Protein AF-A0A1I5MYC4-F1 (afdb_monomer_lite)

Foldseek 3Di:
DDDDDDDDDDVVVVVVVVVVVVVVVVVVVVVVVVVVVVVVVVVVVVVVVVVVVVVVVVVVVVVVVVVVVVVVVVVVVVVVVVVVVVVVVVVVVVVVVVVVVVVVVVVVVVVVVVVVVVVVVVVVVVVVVVVVVVVVVVVVLVVVLVVLVVVVVVVLVVLVVVLVVVLVVLVVVLVPDPDLQVSLLVLLVVLVVLLVVLCVVFVLCQQPVVLVVVLVVLNVVCVVCSRDDCSNVSSSVSSVSSSVSSSSSSVSVSVLVSLLVVLLVLLVVLLVVLVVLQWDWAAQPVGNPDIDIDGLCLLLVNVSVVLNVVSVVLNVVSVVSDDPVVSVVSSVVSVVSSVVSVVSSVSSNQLVNQLVVQVVLVVQLVVLVVVVAKDFDADPVRHGLWDAFAEQDPVHSSSQWIKTWIAHPVRWIKIWIWGADPVSNHIDIDIATQDPDDDALVVVVVVVVVSVVSSVVVVDDDDDDDQFQVSRPDDPVQRNGSVSRNDHNSSVSVVVVSVVRVD

Sequence (503 aa):
MSRKYKVSSIHQADNAINDLNDHINSSLRNIDRRFNDIRDEANRNAQLKAREEAERAKREMQSRLNTAISSVNARIDQVDAEQRKRLNKVAGDIYDTIIQVNDSLHGEINQTRLELKNDIRSLEQLTNERIQAINRHLNQLAKHVEAKFEQQQSQLDSHSRQLDSLTHTVNTILAQMADERQKRREAVSLAQGIKDAAYARIDIERFCPQKSQEISRRMSILAANPDDEGTVARASEVILQIQMAEEDALRNKIIYDTIYAEATAMLEKTLEEVNSNRKISIAHPDAPQATAIIETDFWNRGEYEKLRLRLNSLKAELQGQPSLDRIKEIMEEVTIGEICLTNMIGKATKSAILSENRVVMAEDIISALVEQGWQVEKMADGQDAVGYVGGEDCDNDWREGVFAVLQSMNGEKISIVVQPDESESENDIIFHRNDNRNITDREYIRSLERIKQQIAKSGYKLGTTETPADGGDAEIPEMADASKLGQAGTAKKISQRARRRQN

Structure (mmCIF, N/CA/C/O backbone):
data_AF-A0A1I5MYC4-F1
#
_entry.id   AF-A0A1I5MYC4-F1
#
loop_
_atom_site.group_PDB
_atom_site.id
_atom_site.type_symbol
_atom_site.label_atom_id
_atom_site.label_alt_id
_atom_site.label_comp_id
_atom_site.label_asym_id
_atom_site.label_entity_id
_atom_site.label_seq_id
_atom_site.pdbx_PDB_ins_code
_atom_site.Cartn_x
_atom_site.Cartn_y
_atom_site.Cartn_z
_atom_site.occupancy
_atom_site.B_iso_or_equiv
_atom_site.auth_seq_id
_atom_site.auth_comp_id
_atom_site.auth_asym_id
_atom_site.auth_atom_id
_atom_site.pdbx_PDB_model_num
ATOM 1 N N . MET A 1 1 ? -84.806 16.748 134.636 1.00 41.50 1 MET A N 1
ATOM 2 C CA . MET A 1 1 ? -85.078 16.740 136.090 1.00 41.50 1 MET A CA 1
ATOM 3 C C . MET A 1 1 ? -84.163 17.754 136.762 1.00 41.50 1 MET A C 1
ATOM 5 O O . MET A 1 1 ? -83.013 17.444 137.034 1.00 41.50 1 MET A O 1
ATOM 9 N N . SER A 1 2 ? -84.657 18.979 136.956 1.00 39.62 2 SER A N 1
ATOM 10 C CA . SER A 1 2 ? -83.986 20.026 137.732 1.00 39.62 2 SER A CA 1
ATOM 11 C C . SER A 1 2 ? -84.526 19.985 139.163 1.00 39.62 2 SER A C 1
ATOM 13 O O . SER A 1 2 ? -85.739 20.064 139.376 1.00 39.62 2 SER A O 1
ATOM 15 N N . ARG A 1 3 ? -83.623 19.790 140.132 1.00 43.56 3 ARG A N 1
ATOM 16 C CA . ARG A 1 3 ? -83.872 19.992 141.563 1.00 43.56 3 ARG A CA 1
ATOM 17 C C . ARG A 1 3 ? -83.970 21.501 141.801 1.00 43.56 3 ARG A C 1
ATOM 19 O O . ARG A 1 3 ? -83.098 22.252 141.383 1.00 43.56 3 ARG A O 1
ATOM 26 N N . LYS A 1 4 ? -85.070 21.911 142.436 1.00 40.66 4 LYS A N 1
ATOM 27 C CA . LYS A 1 4 ? -85.489 23.299 142.680 1.00 40.66 4 LYS A CA 1
ATOM 28 C C . LYS A 1 4 ? -84.354 24.180 143.228 1.00 40.66 4 LYS A C 1
ATOM 30 O O . LYS A 1 4 ? -84.008 24.057 144.398 1.00 40.66 4 LYS A O 1
ATOM 35 N N . TYR A 1 5 ? -83.899 25.140 142.424 1.00 43.50 5 TYR A N 1
ATOM 36 C CA . TYR A 1 5 ? -83.306 26.383 142.915 1.00 43.50 5 TYR A CA 1
ATOM 37 C C . TYR A 1 5 ? -84.425 27.422 143.011 1.00 43.50 5 TYR A C 1
ATOM 39 O O . TYR A 1 5 ? -85.045 27.789 142.014 1.00 43.50 5 TYR A O 1
ATOM 47 N N . LYS A 1 6 ? -84.756 27.826 144.240 1.00 42.16 6 LYS A N 1
ATOM 48 C CA . LYS A 1 6 ? -85.714 28.900 144.513 1.00 42.16 6 LYS A CA 1
ATOM 49 C C . LYS A 1 6 ? -84.984 30.217 144.244 1.00 42.16 6 LYS A C 1
ATOM 51 O O . LYS A 1 6 ? -84.024 30.530 144.938 1.00 42.16 6 LYS A O 1
ATOM 56 N N . VAL A 1 7 ? -85.412 30.937 143.213 1.00 45.62 7 VAL A N 1
ATOM 57 C CA . VAL A 1 7 ? -84.835 32.225 142.807 1.00 45.62 7 VAL A CA 1
ATOM 58 C C . VAL A 1 7 ? -85.448 33.332 143.663 1.00 45.62 7 VAL A C 1
ATOM 60 O O . VAL A 1 7 ? -86.671 33.441 143.740 1.00 45.62 7 VAL A O 1
ATOM 63 N N . SER A 1 8 ? -84.616 34.163 144.289 1.00 46.47 8 SER A N 1
ATOM 64 C CA . SER A 1 8 ? -85.049 35.384 144.976 1.00 46.47 8 SER A CA 1
ATOM 65 C C . SER A 1 8 ? -84.127 36.559 144.619 1.00 46.47 8 SER A C 1
ATOM 67 O O . SER A 1 8 ? -83.252 36.925 145.398 1.00 46.47 8 SER A O 1
ATOM 69 N N . SER A 1 9 ? -84.352 37.118 143.419 1.00 54.91 9 SER A N 1
ATOM 70 C CA . SER A 1 9 ? -84.028 38.479 142.920 1.00 54.91 9 SER A CA 1
ATOM 71 C C . SER A 1 9 ? -83.256 38.519 141.586 1.00 54.91 9 SER A C 1
ATOM 73 O O . SER A 1 9 ? -82.424 37.666 141.288 1.00 54.91 9 SER A O 1
ATOM 75 N N . ILE A 1 10 ? -83.572 39.536 140.774 1.00 57.47 10 ILE A N 1
ATOM 76 C CA . ILE A 1 10 ? -83.169 39.723 139.365 1.00 57.47 10 ILE A CA 1
ATOM 77 C C . ILE A 1 10 ? -81.643 39.844 139.179 1.00 57.47 10 ILE A C 1
ATOM 79 O O . ILE A 1 10 ? -81.119 39.408 138.161 1.00 57.47 10 ILE A O 1
ATOM 83 N N . HIS A 1 11 ? -80.900 40.325 140.181 1.00 56.91 11 HIS A N 1
ATOM 84 C CA . HIS A 1 11 ? -79.439 40.480 140.088 1.00 56.91 11 HIS A CA 1
ATOM 85 C C . HIS A 1 11 ? -78.666 39.153 139.968 1.00 56.91 11 HIS A C 1
ATOM 87 O O . HIS A 1 11 ? -77.569 39.133 139.418 1.00 56.91 11 HIS A O 1
ATOM 93 N N . GLN A 1 12 ? -79.222 38.028 140.433 1.00 56.00 12 GLN A N 1
ATOM 94 C CA . GLN A 1 12 ? -78.593 36.715 140.225 1.00 56.00 12 GLN A CA 1
ATOM 95 C C . GLN A 1 12 ? -78.777 36.191 138.794 1.00 56.00 12 GLN A C 1
ATOM 97 O O . GLN A 1 12 ? -77.963 35.393 138.336 1.00 56.00 12 GLN A O 1
ATOM 102 N N . ALA A 1 13 ? -79.815 36.645 138.083 1.00 59.53 13 ALA A N 1
ATOM 103 C CA . ALA A 1 13 ? -80.041 36.272 136.691 1.00 59.53 13 ALA A CA 1
ATOM 104 C C . ALA A 1 13 ? -79.055 36.983 135.751 1.00 59.53 13 ALA A C 1
ATOM 106 O O . ALA A 1 13 ? -78.509 36.332 134.867 1.00 59.53 13 ALA A O 1
ATOM 107 N N . ASP A 1 14 ? -78.753 38.263 135.987 1.00 63.06 14 ASP A N 1
ATOM 108 C CA . ASP A 1 14 ? -77.782 39.011 135.172 1.00 63.06 14 ASP A CA 1
ATOM 109 C C . ASP A 1 14 ? -76.354 38.474 135.324 1.00 63.06 14 ASP A C 1
ATOM 111 O O . ASP A 1 14 ? -75.641 38.322 134.333 1.00 63.06 14 ASP A O 1
ATOM 115 N N . ASN A 1 15 ? -75.953 38.089 136.541 1.00 65.62 15 ASN A N 1
ATOM 116 C CA . ASN A 1 15 ? -74.658 37.439 136.756 1.00 65.62 15 ASN A CA 1
ATOM 117 C C . ASN A 1 15 ? -74.586 36.076 136.052 1.00 65.62 15 ASN A C 1
ATOM 119 O O . ASN A 1 15 ? -73.594 35.780 135.395 1.00 65.62 15 ASN A O 1
ATOM 123 N N . ALA A 1 16 ? -75.660 35.282 136.107 1.00 64.62 16 ALA A N 1
ATOM 124 C CA . ALA A 1 16 ? -75.718 34.004 135.402 1.00 64.62 16 ALA A CA 1
ATOM 125 C C . ALA A 1 16 ? -75.696 34.167 133.871 1.00 64.62 16 ALA A C 1
ATOM 127 O O . ALA A 1 16 ? -75.124 33.327 133.182 1.00 64.62 16 ALA A O 1
ATOM 128 N N . ILE A 1 17 ? -76.296 35.233 133.328 1.00 73.50 17 ILE A N 1
ATOM 129 C CA . ILE A 1 17 ? -76.279 35.539 131.890 1.00 73.50 17 ILE A CA 1
ATOM 130 C C . ILE A 1 17 ? -74.889 36.002 131.445 1.00 73.50 17 ILE A C 1
ATOM 132 O O . ILE A 1 17 ? -74.421 35.562 130.396 1.00 73.50 17 ILE A O 1
ATOM 136 N N . ASN A 1 18 ? -74.210 36.835 132.237 1.00 75.00 18 ASN A N 1
ATOM 137 C CA . ASN A 1 18 ? -72.846 37.273 131.937 1.00 75.00 18 ASN A CA 1
ATOM 138 C C . ASN A 1 18 ? -71.853 36.106 131.994 1.00 75.00 18 ASN A C 1
ATOM 140 O O . ASN A 1 18 ? -71.092 35.927 131.045 1.00 75.00 18 ASN A O 1
ATOM 144 N N . ASP A 1 19 ? -71.948 35.244 133.009 1.00 72.00 19 ASP A N 1
ATOM 145 C CA . ASP A 1 19 ? -71.142 34.019 133.093 1.00 72.00 19 ASP A CA 1
ATOM 146 C C . ASP A 1 19 ? -71.392 33.099 131.888 1.00 72.00 19 ASP A C 1
ATOM 148 O O . ASP A 1 19 ? -70.459 32.523 131.326 1.00 72.00 19 ASP A O 1
ATOM 152 N N . LEU A 1 20 ? -72.648 32.983 131.438 1.00 76.06 20 LEU A N 1
ATOM 153 C CA . LEU A 1 20 ? -72.995 32.189 130.259 1.00 76.06 20 LEU A CA 1
ATOM 154 C C . LEU A 1 20 ? -72.420 32.797 128.974 1.00 76.06 20 LEU A C 1
ATOM 156 O O . LEU A 1 20 ? -71.930 32.066 128.115 1.00 76.06 20 LEU A O 1
ATOM 160 N N . ASN A 1 21 ? -72.455 34.122 128.839 1.00 79.19 21 ASN A N 1
ATOM 161 C CA . ASN A 1 21 ? -71.941 34.828 127.669 1.00 79.19 21 ASN A CA 1
ATOM 162 C C . ASN A 1 21 ? -70.407 34.759 127.605 1.00 79.19 21 ASN A C 1
ATOM 164 O O . ASN A 1 21 ? -69.837 34.516 126.541 1.00 79.19 21 ASN A O 1
ATOM 168 N N . ASP A 1 22 ? -69.727 34.857 128.746 1.00 76.69 22 ASP A N 1
ATOM 169 C CA . ASP A 1 22 ? -68.282 34.640 128.852 1.00 76.69 22 ASP A CA 1
ATOM 170 C C . ASP A 1 22 ? -67.907 33.179 128.570 1.00 76.69 22 ASP A C 1
ATOM 172 O O . ASP A 1 22 ? -66.909 32.892 127.891 1.00 76.69 22 ASP A O 1
ATOM 176 N N . HIS A 1 23 ? -68.742 32.229 128.994 1.00 77.25 23 HIS A N 1
ATOM 177 C CA . HIS A 1 23 ? -68.541 30.817 128.685 1.00 77.25 23 HIS A CA 1
ATOM 178 C C . HIS A 1 23 ? -68.766 30.498 127.198 1.00 77.25 23 HIS A C 1
ATOM 180 O O . HIS A 1 23 ? -68.003 29.735 126.601 1.00 77.25 23 HIS A O 1
ATOM 186 N N . ILE A 1 24 ? -69.751 31.132 126.561 1.00 80.38 24 ILE A N 1
ATOM 187 C CA . ILE A 1 24 ? -70.001 31.017 125.118 1.00 80.38 24 ILE A CA 1
ATOM 188 C C . ILE A 1 24 ? -68.864 31.664 124.325 1.00 80.38 24 ILE A C 1
ATOM 190 O O . ILE A 1 24 ? -68.334 31.041 123.407 1.00 80.38 24 ILE A O 1
ATOM 194 N N . ASN A 1 25 ? -68.422 32.863 124.703 1.00 81.00 25 ASN A N 1
ATOM 195 C CA . ASN A 1 25 ? -67.332 33.563 124.025 1.00 81.00 25 ASN A CA 1
ATOM 196 C C . ASN A 1 25 ? -65.992 32.832 124.169 1.00 81.00 25 ASN A C 1
ATOM 198 O O . ASN A 1 25 ? -65.219 32.760 123.212 1.00 81.00 25 ASN A O 1
ATOM 202 N N . SER A 1 26 ? -65.708 32.248 125.335 1.00 76.94 26 SER A N 1
ATOM 203 C CA . SER A 1 26 ? -64.523 31.398 125.514 1.00 76.94 26 SER A CA 1
ATOM 204 C C . SER A 1 26 ? -64.625 30.088 124.726 1.00 76.94 26 SER A C 1
ATOM 206 O O . SER A 1 26 ? -63.634 29.663 124.126 1.00 76.94 26 SER A O 1
ATOM 208 N N . SER A 1 27 ? -65.815 29.489 124.645 1.00 77.25 27 SER A N 1
ATOM 209 C CA . SER A 1 27 ? -66.063 28.289 123.838 1.00 77.25 27 SER A CA 1
ATOM 210 C C . SER A 1 27 ? -65.914 28.558 122.340 1.00 77.25 27 SER A C 1
ATOM 212 O O . SER A 1 27 ? -65.239 27.790 121.658 1.00 77.25 27 SER A O 1
ATOM 214 N N . LEU A 1 28 ? -66.448 29.672 121.832 1.00 81.19 28 LEU A N 1
ATOM 215 C CA . LEU A 1 28 ? -66.303 30.094 120.435 1.00 81.19 28 LEU A CA 1
ATOM 216 C C . LEU A 1 28 ? -64.840 30.351 120.071 1.00 81.19 28 LEU A C 1
ATOM 218 O O . LEU A 1 28 ? -64.356 29.805 119.086 1.00 81.19 28 LEU A O 1
ATOM 222 N N . ARG A 1 29 ? -64.086 31.066 120.917 1.00 80.44 29 ARG A N 1
ATOM 223 C CA . ARG A 1 29 ? -62.641 31.266 120.694 1.00 80.44 29 ARG A CA 1
ATOM 224 C C . ARG A 1 29 ? -61.861 29.951 120.701 1.00 80.44 29 ARG A C 1
ATOM 226 O O . ARG A 1 29 ? -60.886 29.821 119.967 1.00 80.44 29 ARG A O 1
ATOM 233 N N . ASN A 1 30 ? -62.260 28.980 121.522 1.00 81.88 30 ASN A N 1
ATOM 234 C CA . ASN A 1 30 ? -61.648 27.649 121.517 1.00 81.88 30 ASN A CA 1
ATOM 235 C C . ASN A 1 30 ? -62.004 26.846 120.259 1.00 81.88 30 ASN A C 1
ATOM 237 O O . ASN A 1 30 ? -61.154 26.110 119.761 1.00 81.88 30 ASN A O 1
ATOM 241 N N . ILE A 1 31 ? -63.222 26.991 119.735 1.00 82.06 31 ILE A N 1
ATOM 242 C CA . ILE A 1 31 ? -63.639 26.365 118.476 1.00 82.06 31 ILE A CA 1
ATOM 243 C C . ILE A 1 31 ? -62.879 26.980 117.299 1.00 82.06 31 ILE A C 1
ATOM 245 O O . ILE A 1 31 ? -62.304 26.228 116.521 1.00 82.06 31 ILE A O 1
ATOM 249 N N . ASP A 1 32 ? -62.786 28.308 117.210 1.00 82.00 32 ASP A N 1
ATOM 250 C CA . ASP A 1 32 ? -62.057 28.990 116.131 1.00 82.00 32 ASP A CA 1
ATOM 251 C C . ASP A 1 32 ? -60.567 28.641 116.130 1.00 82.00 32 ASP A C 1
ATOM 253 O O . ASP A 1 32 ? -59.984 28.395 115.074 1.00 82.00 32 ASP A O 1
ATOM 257 N N . ARG A 1 33 ? -59.944 28.549 117.313 1.00 80.94 33 ARG A N 1
ATOM 258 C CA . ARG A 1 33 ? -58.558 28.071 117.435 1.00 80.94 33 ARG A CA 1
ATOM 259 C C . ARG A 1 33 ? -58.416 26.645 116.922 1.00 80.94 33 ARG A C 1
ATOM 261 O O . ARG A 1 33 ? -57.589 26.410 116.055 1.00 80.94 33 ARG A O 1
ATOM 268 N N . ARG A 1 34 ? -59.277 25.722 117.365 1.00 80.75 34 ARG A N 1
ATOM 269 C CA . ARG A 1 34 ? -59.262 24.332 116.880 1.00 80.75 34 ARG A CA 1
ATOM 270 C C . ARG A 1 34 ? -59.495 24.237 115.376 1.00 80.75 34 ARG A C 1
ATOM 272 O O . ARG A 1 34 ? -58.879 23.405 114.724 1.00 80.75 34 ARG A O 1
ATOM 279 N N . PHE A 1 35 ? -60.374 25.064 114.822 1.00 83.38 35 PHE A N 1
ATOM 280 C CA . PHE A 1 35 ? -60.671 25.052 113.395 1.00 83.38 35 PHE A CA 1
ATOM 281 C C . PHE A 1 35 ? -59.488 25.564 112.567 1.00 83.38 35 PHE A C 1
ATOM 283 O O . PHE A 1 35 ? -59.159 24.976 111.538 1.00 83.38 35 PHE A O 1
ATOM 290 N N . ASN A 1 36 ? -58.813 26.614 113.038 1.00 84.44 36 ASN A N 1
ATOM 291 C CA . ASN A 1 36 ? -57.588 27.113 112.417 1.00 84.44 36 ASN A CA 1
ATOM 292 C C . ASN A 1 36 ? -56.435 26.112 112.550 1.00 84.44 36 ASN A C 1
ATOM 294 O O . ASN A 1 36 ? -55.762 25.851 111.558 1.00 84.44 36 ASN A O 1
ATOM 298 N N . ASP A 1 37 ? -56.277 25.471 113.710 1.00 83.75 37 ASP A N 1
ATOM 299 C CA . ASP A 1 37 ? -55.268 24.428 113.923 1.00 83.75 37 ASP A CA 1
ATOM 300 C C . ASP A 1 37 ? -55.484 23.243 112.966 1.00 83.75 37 ASP A C 1
ATOM 302 O O . ASP A 1 37 ? -54.550 22.818 112.287 1.00 83.75 37 ASP A O 1
ATOM 306 N N . ILE A 1 38 ? -56.729 22.769 112.824 1.00 83.00 38 ILE A N 1
ATOM 307 C CA . ILE A 1 38 ? -57.094 21.697 111.882 1.00 83.00 38 ILE A CA 1
ATOM 308 C C . ILE A 1 38 ? -56.851 22.128 110.432 1.00 83.00 38 ILE A C 1
ATOM 310 O O . ILE A 1 38 ? -56.378 21.333 109.620 1.00 83.00 38 ILE A O 1
ATOM 314 N N . ARG A 1 39 ? -57.165 23.377 110.074 1.00 81.12 39 ARG A N 1
ATOM 315 C CA . ARG A 1 39 ? -56.952 23.903 108.719 1.00 81.12 39 ARG A CA 1
ATOM 316 C C . ARG A 1 39 ? -55.465 24.024 108.385 1.00 81.12 39 ARG A C 1
ATOM 318 O O . ARG A 1 39 ? -55.062 23.662 107.279 1.00 81.12 39 ARG A O 1
ATOM 325 N N . ASP A 1 40 ? -54.652 24.489 109.323 1.00 84.31 40 ASP A N 1
ATOM 326 C CA . ASP A 1 40 ? -53.204 24.598 109.152 1.00 84.31 40 ASP 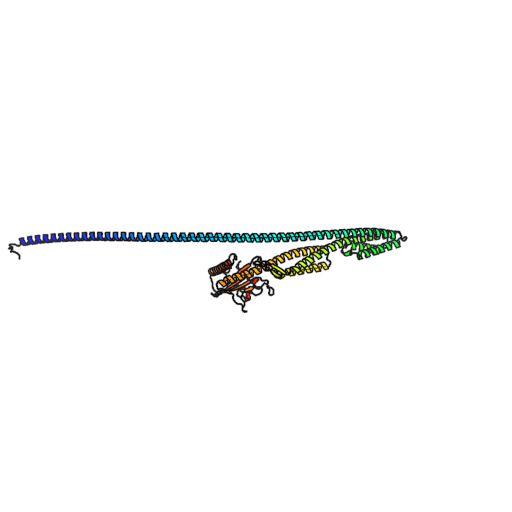A CA 1
ATOM 327 C C . ASP A 1 40 ? -52.526 23.227 109.132 1.00 84.31 40 ASP A C 1
ATOM 329 O O . ASP A 1 40 ? -51.555 23.029 108.399 1.00 84.31 40 ASP A O 1
ATOM 333 N N . GLU A 1 41 ? -53.042 22.264 109.893 1.00 83.94 41 GLU A N 1
ATOM 334 C CA . GLU A 1 41 ? -52.611 20.868 109.850 1.00 83.94 41 GLU A CA 1
ATOM 335 C C . GLU A 1 41 ? -53.001 20.198 108.523 1.00 83.94 41 GLU A C 1
ATOM 337 O O . GLU A 1 41 ? -52.167 19.554 107.884 1.00 83.94 41 GLU A O 1
ATOM 342 N N . ALA A 1 42 ? -54.225 20.420 108.035 1.00 79.00 42 ALA A N 1
ATOM 343 C CA . ALA A 1 42 ? -54.680 19.931 106.735 1.00 79.00 42 ALA A CA 1
ATOM 344 C C . ALA A 1 42 ? -53.862 20.526 105.577 1.00 79.00 42 ALA A C 1
ATOM 346 O O . ALA A 1 42 ? -53.453 19.791 104.678 1.00 79.00 42 ALA A O 1
ATOM 347 N N . ASN A 1 43 ? -53.559 21.828 105.617 1.00 82.56 43 ASN A N 1
ATOM 348 C CA . ASN A 1 43 ? -52.715 22.490 104.619 1.00 82.56 43 ASN A CA 1
ATOM 349 C C . ASN A 1 43 ? -51.273 21.971 104.644 1.00 82.56 43 ASN A C 1
ATOM 351 O O . ASN A 1 43 ? -50.701 21.711 103.584 1.00 82.56 43 ASN A O 1
ATOM 355 N N . ARG A 1 44 ? -50.692 21.768 105.833 1.00 82.94 44 ARG A N 1
ATOM 356 C CA . ARG A 1 44 ? -49.359 21.162 105.974 1.00 82.94 44 ARG A CA 1
ATOM 357 C C . ARG A 1 44 ? -49.330 19.737 105.429 1.00 82.94 44 ARG A C 1
ATOM 359 O O . ARG A 1 44 ? -48.428 19.401 104.664 1.00 82.94 44 ARG A O 1
ATOM 366 N N . ASN A 1 45 ? -50.342 18.929 105.737 1.00 82.81 45 ASN A N 1
ATOM 367 C CA . ASN A 1 45 ? -50.462 17.568 105.215 1.00 82.81 45 ASN A CA 1
ATOM 368 C C . ASN A 1 45 ? -50.672 17.537 103.694 1.00 82.81 45 ASN A C 1
ATOM 370 O O . ASN A 1 45 ? -50.090 16.690 103.017 1.00 82.81 45 ASN A O 1
ATOM 374 N N . ALA A 1 46 ? -51.451 18.465 103.133 1.00 79.50 46 ALA A N 1
ATOM 375 C CA . ALA A 1 46 ? -51.640 18.583 101.689 1.00 79.50 46 ALA A CA 1
ATOM 376 C C . ALA A 1 46 ? -50.344 18.994 100.968 1.00 79.50 46 ALA A C 1
ATOM 378 O O . ALA A 1 46 ? -50.002 18.406 99.944 1.00 79.50 46 ALA A O 1
ATOM 379 N N . GLN A 1 47 ? -49.584 19.945 101.521 1.00 83.00 47 GLN A N 1
ATOM 380 C CA . GLN A 1 47 ? -48.280 20.341 100.977 1.00 83.00 47 GLN A CA 1
ATOM 381 C C . GLN A 1 47 ? -47.243 19.219 101.066 1.00 83.00 47 GLN A C 1
ATOM 383 O O . GLN A 1 47 ? -46.484 19.020 100.119 1.00 83.00 47 GLN A O 1
ATOM 388 N N . LEU A 1 48 ? -47.222 18.469 102.171 1.00 85.12 48 LEU A N 1
ATOM 389 C CA . LEU A 1 48 ? -46.363 17.295 102.323 1.00 85.12 48 LEU A CA 1
ATOM 390 C C . LEU A 1 48 ? -46.694 16.234 101.270 1.00 85.12 48 LEU A C 1
ATOM 392 O O . LEU A 1 48 ? -45.797 15.821 100.541 1.00 85.12 48 LEU A O 1
ATOM 396 N N . LYS A 1 49 ? -47.976 15.881 101.105 1.00 83.62 49 LYS A N 1
ATOM 397 C CA . LYS A 1 49 ? -48.410 14.923 100.077 1.00 83.62 49 LYS A CA 1
ATOM 398 C C . LYS A 1 49 ? -48.093 15.390 98.658 1.00 83.62 49 LYS A C 1
ATOM 400 O O . LYS A 1 49 ? -47.546 14.616 97.884 1.00 83.62 49 LYS A O 1
ATOM 405 N N . ALA A 1 50 ? -48.359 16.653 98.324 1.00 80.25 50 ALA A N 1
ATOM 406 C CA . ALA A 1 50 ? -48.045 17.198 97.002 1.00 80.25 50 ALA A CA 1
ATOM 407 C C . ALA A 1 50 ? -46.533 17.186 96.718 1.00 80.25 50 ALA A C 1
ATOM 409 O O . ALA A 1 50 ? -46.105 16.911 95.597 1.00 80.25 50 ALA A O 1
ATOM 410 N N . ARG A 1 51 ? -45.704 17.445 97.737 1.00 84.88 51 ARG A N 1
ATOM 411 C CA . ARG A 1 51 ? -44.242 17.384 97.621 1.00 84.88 51 ARG A CA 1
ATOM 412 C C . ARG A 1 51 ? -43.739 15.948 97.487 1.00 84.88 51 ARG A C 1
ATOM 414 O O . ARG A 1 51 ? -42.834 15.705 96.695 1.00 84.88 51 ARG A O 1
ATOM 421 N N . GLU A 1 52 ? -44.330 15.003 98.213 1.00 85.56 52 GLU A N 1
ATOM 422 C CA . GLU A 1 52 ? -44.042 13.572 98.076 1.00 85.56 52 GLU A CA 1
ATOM 423 C C . GLU A 1 52 ? -44.441 13.035 96.696 1.00 85.56 52 GLU A C 1
ATOM 425 O O . GLU A 1 52 ? -43.665 12.306 96.078 1.00 85.56 52 GLU A O 1
ATOM 430 N N . GLU A 1 53 ? -45.602 13.433 96.173 1.00 84.31 53 GLU A N 1
ATOM 431 C CA . GLU A 1 53 ? -46.055 13.077 94.824 1.00 84.31 53 GLU A CA 1
ATOM 432 C C . GLU A 1 53 ? -45.162 13.689 93.741 1.00 84.31 53 GLU A C 1
ATOM 434 O O . GLU A 1 53 ? -44.766 12.985 92.812 1.00 84.31 53 GLU A O 1
ATOM 439 N N . ALA A 1 54 ? -44.768 14.960 93.878 1.00 80.88 54 ALA A N 1
ATOM 440 C CA . ALA A 1 54 ? -43.845 15.612 92.951 1.00 80.88 54 ALA A CA 1
ATOM 441 C C . ALA A 1 54 ? -42.453 14.955 92.956 1.00 80.88 54 ALA A C 1
ATOM 443 O O . ALA A 1 54 ? -41.866 14.733 91.896 1.00 80.88 54 ALA A O 1
ATOM 444 N N . GLU A 1 55 ? -41.929 14.588 94.129 1.00 86.56 55 GLU A N 1
ATOM 445 C CA . GLU A 1 55 ? -40.666 13.848 94.247 1.00 86.56 55 GLU A CA 1
ATOM 446 C C . GLU A 1 55 ? -40.776 12.429 93.677 1.00 86.56 55 GLU A C 1
ATOM 448 O O . GLU A 1 55 ? -39.857 11.963 93.000 1.00 86.56 55 GLU A O 1
ATOM 453 N N . ARG A 1 56 ? -41.908 11.743 93.878 1.00 86.31 56 ARG A N 1
ATOM 454 C CA . ARG A 1 56 ? -42.162 10.433 93.263 1.00 86.31 56 ARG A CA 1
ATOM 455 C C . ARG A 1 56 ? -42.210 10.545 91.737 1.00 86.31 56 ARG A C 1
ATOM 457 O O . ARG A 1 56 ? -41.496 9.804 91.065 1.00 86.31 56 ARG A O 1
ATOM 464 N N . ALA A 1 57 ? -42.957 11.507 91.196 1.00 83.31 57 ALA A N 1
ATOM 465 C CA . ALA A 1 57 ? -43.045 11.754 89.757 1.00 83.31 57 ALA A CA 1
ATOM 466 C C . ALA A 1 57 ? -41.681 12.122 89.149 1.00 83.31 57 ALA A C 1
ATOM 468 O O . ALA A 1 57 ? -41.320 11.622 88.084 1.00 83.31 57 ALA A O 1
ATOM 469 N N . LYS A 1 58 ? -40.879 12.937 89.847 1.00 89.12 58 LYS A N 1
ATOM 470 C CA . LYS A 1 58 ? -39.511 13.280 89.436 1.00 89.12 58 LYS A CA 1
ATOM 471 C C . LYS A 1 58 ? -38.610 12.045 89.374 1.00 89.12 58 LYS A C 1
ATOM 473 O O . LYS A 1 58 ? -37.909 11.862 88.381 1.00 89.12 58 LYS A O 1
ATOM 478 N N . ARG A 1 59 ? -38.648 11.175 90.390 1.00 89.44 59 ARG A N 1
ATOM 479 C CA . ARG A 1 59 ? -37.866 9.924 90.407 1.00 89.44 59 ARG A CA 1
ATOM 480 C C . ARG A 1 59 ? -38.293 8.965 89.300 1.00 89.44 59 ARG A C 1
ATOM 482 O O . ARG A 1 59 ? -37.433 8.399 88.629 1.00 89.44 59 ARG A O 1
ATOM 489 N N . GLU A 1 60 ? -39.596 8.814 89.071 1.00 88.69 60 GLU A N 1
ATOM 490 C CA . GLU A 1 60 ? -40.115 7.997 87.969 1.00 88.69 60 GLU A CA 1
ATOM 491 C C . GLU A 1 60 ? -39.679 8.540 86.606 1.00 88.69 60 GLU A C 1
ATOM 493 O O . GLU A 1 60 ? -39.216 7.783 85.753 1.00 88.69 60 GLU A O 1
ATOM 498 N N . MET A 1 61 ? -39.767 9.855 86.404 1.00 86.44 61 MET A N 1
ATOM 499 C CA . MET A 1 61 ? -39.358 10.494 85.156 1.00 86.44 61 MET A CA 1
ATOM 500 C C . MET A 1 61 ? -37.855 10.348 84.911 1.00 86.44 61 MET A C 1
ATOM 502 O O . MET A 1 61 ? -37.448 10.024 83.798 1.00 86.44 61 MET A O 1
ATOM 506 N N . GLN A 1 62 ? -37.032 10.503 85.948 1.00 90.31 62 GLN A N 1
ATOM 507 C CA . GLN A 1 62 ? -35.583 10.320 85.865 1.00 90.31 62 GLN A CA 1
ATOM 508 C C . GLN A 1 62 ? -35.210 8.858 85.570 1.00 90.31 62 GLN A C 1
ATOM 510 O O . GLN A 1 62 ? -34.322 8.599 84.760 1.00 90.31 62 GLN A O 1
ATOM 515 N N . SER A 1 63 ? -35.938 7.896 86.143 1.00 90.06 63 SER A N 1
ATOM 516 C CA . SER A 1 63 ? -35.786 6.471 85.826 1.00 90.06 63 SER A CA 1
ATOM 517 C C . SER A 1 63 ? -36.150 6.157 84.366 1.00 90.06 63 SER A C 1
ATOM 519 O O . SER A 1 63 ? -35.391 5.471 83.675 1.00 90.06 63 SER A O 1
ATOM 521 N N . ARG A 1 64 ? -37.258 6.713 83.856 1.00 88.62 64 ARG A N 1
ATOM 522 C CA . ARG A 1 64 ? -37.665 6.562 82.447 1.00 88.62 64 ARG A CA 1
ATOM 523 C C . ARG A 1 64 ? -36.662 7.199 81.487 1.00 88.62 64 ARG A C 1
ATOM 525 O O . ARG A 1 64 ? -36.310 6.573 80.492 1.00 88.62 64 ARG A O 1
ATOM 532 N N . LEU A 1 65 ? -36.171 8.399 81.802 1.00 89.31 65 LEU A N 1
ATOM 533 C CA . LEU A 1 65 ? -35.140 9.086 81.021 1.00 89.31 65 LEU A CA 1
ATOM 534 C C . LEU A 1 65 ? -33.848 8.275 80.960 1.00 89.31 65 LEU A C 1
ATOM 536 O O . LEU A 1 65 ? -33.333 8.047 79.872 1.00 89.31 65 LEU A O 1
ATOM 540 N N . ASN A 1 66 ? -33.370 7.772 82.098 1.00 89.88 66 ASN A N 1
ATOM 541 C CA . ASN A 1 66 ? -32.173 6.933 82.134 1.00 89.88 66 ASN A CA 1
ATOM 542 C C . ASN A 1 66 ? -32.354 5.659 81.298 1.00 89.88 66 ASN A C 1
ATOM 544 O O . ASN A 1 66 ? -31.463 5.296 80.538 1.00 89.88 66 ASN A O 1
ATOM 548 N N . THR A 1 67 ? -33.530 5.029 81.366 1.00 89.75 67 THR A N 1
ATOM 549 C CA . THR A 1 67 ? -33.844 3.839 80.559 1.00 89.75 67 THR A CA 1
ATOM 550 C C . THR A 1 67 ? -33.853 4.159 79.060 1.00 89.75 67 THR A C 1
ATOM 552 O O . THR A 1 67 ? -33.293 3.407 78.263 1.00 89.75 67 THR A O 1
ATOM 555 N N . ALA A 1 68 ? -34.444 5.290 78.665 1.00 86.12 68 ALA A N 1
ATOM 556 C CA . ALA A 1 68 ? -34.465 5.737 77.275 1.00 86.12 68 ALA A CA 1
ATOM 557 C C . ALA A 1 68 ? -33.056 6.070 76.755 1.00 86.12 68 ALA A C 1
ATOM 559 O O . ALA A 1 68 ? -32.705 5.646 75.658 1.00 86.12 68 ALA A O 1
ATOM 560 N N . ILE A 1 69 ? -32.230 6.755 77.554 1.00 88.94 69 ILE A N 1
ATOM 561 C CA . ILE A 1 69 ? -30.830 7.062 77.218 1.00 88.94 69 ILE A CA 1
ATOM 562 C C . ILE A 1 69 ? -30.033 5.768 77.037 1.00 88.94 69 ILE A C 1
ATOM 564 O O . ILE A 1 69 ? -29.358 5.607 76.025 1.00 88.94 69 ILE A O 1
ATOM 568 N N . SER A 1 70 ? -30.153 4.814 77.964 1.00 90.12 70 SER A N 1
ATOM 569 C CA . SER A 1 70 ? -29.492 3.511 77.838 1.00 90.12 70 SER A CA 1
ATOM 570 C C . SER A 1 70 ? -29.942 2.755 76.586 1.00 90.12 70 SER A C 1
ATOM 572 O O . SER A 1 70 ? -29.111 2.166 75.901 1.00 90.12 70 SER A O 1
ATOM 574 N N . SER A 1 71 ? -31.234 2.803 76.250 1.00 90.06 71 SER A N 1
ATOM 575 C CA . SER A 1 71 ? -31.763 2.168 75.040 1.00 90.06 71 SER A CA 1
ATOM 576 C C . SER A 1 71 ? -31.241 2.823 73.759 1.00 90.06 71 SER A C 1
ATOM 578 O O . SER A 1 71 ? -30.863 2.111 72.831 1.00 90.06 71 SER A O 1
ATOM 580 N N . VAL A 1 72 ? -31.181 4.156 73.703 1.00 90.56 72 VAL A N 1
ATOM 581 C CA . VAL A 1 72 ? -30.637 4.891 72.552 1.00 90.56 72 VAL A CA 1
ATOM 582 C C . VAL A 1 72 ? -29.146 4.618 72.392 1.00 90.56 72 VAL A C 1
ATOM 584 O O . VAL A 1 72 ? -28.723 4.314 71.282 1.00 90.56 72 VAL A O 1
ATOM 587 N N . ASN A 1 73 ? -28.374 4.640 73.481 1.00 90.50 73 ASN A N 1
ATOM 588 C CA . ASN A 1 73 ? -26.942 4.338 73.443 1.00 90.50 73 ASN A CA 1
ATOM 589 C C . ASN A 1 73 ? -26.682 2.918 72.926 1.00 90.50 73 ASN A C 1
ATOM 591 O O . ASN A 1 73 ? -25.899 2.750 72.001 1.00 90.50 73 ASN A O 1
ATOM 595 N N . ALA A 1 74 ? -27.427 1.919 73.412 1.00 88.38 74 ALA A N 1
ATOM 596 C CA . ALA A 1 74 ? -27.313 0.550 72.906 1.00 88.38 74 ALA A CA 1
ATOM 597 C C . ALA A 1 74 ? -27.621 0.450 71.399 1.00 88.38 74 ALA A C 1
ATOM 599 O O . ALA A 1 74 ? -27.009 -0.334 70.676 1.00 88.38 74 ALA A O 1
ATOM 600 N N . ARG A 1 75 ? -28.564 1.262 70.910 1.00 88.62 75 ARG A N 1
ATOM 601 C CA . ARG A 1 75 ? -28.940 1.318 69.494 1.00 88.62 75 ARG A CA 1
ATOM 602 C C . ARG A 1 75 ? -27.873 2.006 68.641 1.00 88.62 75 ARG A C 1
ATOM 604 O O . ARG A 1 75 ? -27.618 1.552 67.531 1.00 88.62 75 ARG A O 1
ATOM 611 N N . ILE A 1 76 ? -27.254 3.070 69.158 1.00 89.56 76 ILE A N 1
ATOM 612 C CA . ILE A 1 76 ? -26.113 3.748 68.528 1.00 89.56 76 ILE A CA 1
ATOM 613 C C . ILE A 1 76 ? -24.944 2.770 68.412 1.00 89.56 76 ILE A C 1
ATOM 615 O O . ILE A 1 76 ? -24.446 2.574 67.310 1.00 89.56 76 ILE A O 1
ATOM 619 N N . ASP A 1 77 ? -24.591 2.079 69.498 1.00 91.38 77 ASP A N 1
ATOM 620 C CA . ASP A 1 77 ? -23.505 1.092 69.505 1.00 91.38 77 ASP A CA 1
ATOM 621 C C . ASP A 1 77 ? -23.752 -0.036 68.491 1.00 91.38 77 ASP A C 1
ATOM 623 O O . ASP A 1 77 ? -22.836 -0.482 67.796 1.00 91.38 77 ASP A O 1
ATOM 627 N N . GLN A 1 78 ? -25.008 -0.476 68.360 1.00 91.19 78 GLN A N 1
ATOM 628 C CA . GLN A 1 78 ? -25.396 -1.485 67.379 1.00 91.19 78 GLN A CA 1
ATOM 629 C C . GLN A 1 78 ? -25.243 -0.985 65.934 1.00 91.19 78 GLN A C 1
ATOM 631 O O . GLN A 1 78 ? -24.704 -1.708 65.095 1.00 91.19 78 GLN A O 1
ATOM 636 N N . VAL A 1 79 ? -25.687 0.242 65.639 1.00 90.81 79 VAL A N 1
ATOM 637 C CA . VAL A 1 79 ? -25.547 0.852 64.305 1.00 90.81 79 VAL A CA 1
ATOM 638 C C . VAL A 1 79 ? -24.077 1.083 63.964 1.00 90.81 79 VAL A C 1
ATOM 640 O O . VAL A 1 79 ? -23.666 0.762 62.851 1.00 90.81 79 VAL A O 1
ATOM 643 N N . ASP A 1 80 ? -23.270 1.559 64.911 1.00 90.19 80 ASP A N 1
ATOM 644 C CA . ASP A 1 80 ? -21.829 1.759 64.734 1.00 90.19 80 ASP A CA 1
ATOM 645 C C . ASP A 1 80 ? -21.113 0.438 64.429 1.00 90.19 80 ASP A C 1
ATOM 647 O O . ASP A 1 80 ? -20.296 0.358 63.507 1.00 90.19 80 ASP A O 1
ATOM 651 N N . ALA A 1 81 ? -21.444 -0.629 65.161 1.00 89.25 81 ALA A N 1
ATOM 652 C CA . ALA A 1 81 ? -20.900 -1.959 64.905 1.00 89.25 81 ALA A CA 1
ATOM 653 C C . ALA A 1 81 ? -21.293 -2.476 63.509 1.00 89.25 81 ALA A C 1
ATOM 655 O O . ALA A 1 81 ? -20.460 -3.041 62.792 1.00 89.25 81 ALA A O 1
ATOM 656 N N . GLU A 1 82 ? -22.542 -2.254 63.093 1.00 89.12 82 GLU A N 1
ATOM 657 C CA . GLU A 1 82 ? -23.026 -2.662 61.776 1.00 89.12 82 GLU A CA 1
ATOM 658 C C . GLU A 1 82 ? -22.370 -1.853 60.646 1.00 89.12 82 GLU A C 1
ATOM 660 O O . GLU A 1 82 ? -21.939 -2.430 59.643 1.00 89.12 82 GLU A O 1
ATOM 665 N N . GLN A 1 83 ? -22.214 -0.537 60.818 1.00 87.38 83 GLN A N 1
ATOM 666 C CA . GLN A 1 83 ? -21.522 0.328 59.862 1.00 87.38 83 GLN A CA 1
ATOM 667 C C . GLN A 1 83 ? -20.048 -0.044 59.720 1.00 87.38 83 GLN A C 1
ATOM 669 O O . GLN A 1 83 ? -19.573 -0.174 58.593 1.00 87.38 83 GLN A O 1
ATOM 674 N N . ARG A 1 84 ? -19.332 -0.305 60.822 1.00 87.38 84 ARG A N 1
ATOM 675 C CA . ARG A 1 84 ? -17.937 -0.783 60.771 1.00 87.38 84 ARG A CA 1
ATOM 676 C C . ARG A 1 84 ? -17.819 -2.097 60.010 1.00 87.38 84 ARG A C 1
ATOM 678 O O . ARG A 1 84 ? -16.909 -2.259 59.201 1.00 87.38 84 ARG A O 1
ATOM 685 N N . LYS A 1 85 ? -18.762 -3.021 60.210 1.00 87.19 85 LYS A N 1
ATOM 686 C CA . LYS A 1 85 ? -18.790 -4.292 59.477 1.00 87.19 85 LYS A CA 1
ATOM 687 C C . LYS A 1 85 ? -19.019 -4.083 57.976 1.00 87.19 85 LYS A C 1
ATOM 689 O O . LYS A 1 85 ? -18.345 -4.720 57.172 1.00 87.19 85 LYS A O 1
ATOM 694 N N . ARG A 1 86 ? -19.936 -3.185 57.594 1.00 85.88 86 ARG A N 1
ATOM 695 C CA . ARG A 1 86 ? -20.190 -2.837 56.184 1.00 85.88 86 ARG A CA 1
ATOM 696 C C . ARG A 1 86 ? -18.986 -2.148 55.542 1.00 85.88 86 ARG A C 1
ATOM 698 O O . ARG A 1 86 ? -18.608 -2.538 54.446 1.00 85.88 86 ARG A O 1
ATOM 705 N N . LEU A 1 87 ? -18.364 -1.192 56.231 1.00 84.62 87 LEU A N 1
ATOM 706 C CA . LEU A 1 87 ? -17.166 -0.496 55.752 1.00 84.62 87 LEU A CA 1
ATOM 707 C C . LEU A 1 87 ? -16.000 -1.461 55.536 1.00 84.62 87 LEU A C 1
ATOM 709 O O . LEU A 1 87 ? -15.382 -1.422 54.479 1.00 84.62 87 LEU A O 1
ATOM 713 N N . ASN A 1 88 ? -15.752 -2.371 56.480 1.00 85.12 88 ASN A N 1
ATOM 714 C CA . ASN A 1 88 ? -14.706 -3.383 56.324 1.00 85.12 88 ASN A CA 1
ATOM 715 C C . ASN A 1 88 ? -14.980 -4.321 55.145 1.00 85.12 88 ASN A C 1
ATOM 717 O O . ASN A 1 88 ? -14.051 -4.682 54.431 1.00 85.12 88 ASN A O 1
ATOM 721 N N . LYS A 1 89 ? -16.247 -4.693 54.918 1.00 85.81 89 LYS A N 1
ATOM 722 C CA . LYS A 1 89 ? -16.621 -5.509 53.761 1.00 85.81 89 LYS A CA 1
ATOM 723 C C . LYS A 1 89 ? -16.368 -4.765 52.447 1.00 85.81 89 LYS A C 1
ATOM 725 O O . LYS A 1 89 ? -15.684 -5.293 51.586 1.00 85.81 89 LYS A O 1
ATOM 730 N N . VAL A 1 90 ? -16.853 -3.528 52.328 1.00 82.19 90 VAL A N 1
ATOM 731 C CA . VAL A 1 90 ? -16.661 -2.702 51.123 1.00 82.19 90 VAL A CA 1
ATOM 732 C C . VAL A 1 90 ? -15.178 -2.435 50.860 1.00 82.19 90 VAL A C 1
ATOM 734 O O . VAL A 1 90 ? -14.749 -2.484 49.714 1.00 82.19 90 VAL A O 1
ATOM 737 N N . ALA A 1 91 ? -14.380 -2.188 51.901 1.00 74.88 91 ALA A N 1
ATOM 738 C CA . ALA A 1 91 ? -12.937 -2.015 51.759 1.00 74.88 91 ALA A CA 1
ATOM 739 C C . ALA A 1 91 ? -12.251 -3.285 51.224 1.00 74.88 91 ALA A C 1
ATOM 741 O O . ALA A 1 91 ? -11.367 -3.172 50.379 1.00 74.88 91 ALA A O 1
ATOM 742 N N . GLY A 1 92 ? -12.680 -4.470 51.676 1.00 79.62 92 GLY A N 1
ATOM 743 C CA . GLY A 1 92 ? -12.225 -5.753 51.133 1.00 79.62 92 GLY A CA 1
ATOM 744 C C . GLY A 1 92 ? -12.614 -5.934 49.666 1.00 79.62 92 GLY A C 1
ATOM 745 O O . GLY A 1 92 ? -11.742 -6.148 48.833 1.00 79.62 92 GLY A O 1
ATOM 746 N N . ASP A 1 93 ? -13.893 -5.731 49.336 1.00 80.56 93 ASP A N 1
ATOM 747 C CA . ASP A 1 93 ? -14.407 -5.872 47.965 1.00 80.56 93 ASP A CA 1
ATOM 748 C C . ASP A 1 93 ? -13.687 -4.912 46.984 1.00 80.56 93 ASP A C 1
ATOM 750 O O . ASP A 1 93 ? -13.355 -5.287 45.856 1.00 80.56 93 ASP A O 1
ATOM 754 N N . ILE A 1 94 ? -13.396 -3.674 47.413 1.00 77.56 94 ILE A N 1
ATOM 755 C CA . ILE A 1 94 ? -12.612 -2.701 46.629 1.00 77.56 94 ILE A CA 1
ATOM 756 C C . ILE A 1 94 ? -11.177 -3.191 46.429 1.00 77.56 94 ILE A C 1
ATOM 758 O O . ILE A 1 94 ? -10.649 -3.082 45.325 1.00 77.56 94 ILE A O 1
ATOM 762 N N . TYR A 1 95 ? -10.541 -3.714 47.477 1.00 82.44 95 TYR A N 1
ATOM 763 C CA . TYR A 1 95 ? -9.168 -4.206 47.400 1.00 82.44 95 TYR A CA 1
ATOM 764 C C . TYR A 1 95 ? -9.047 -5.381 46.421 1.00 82.44 95 TYR A C 1
ATOM 766 O O . TYR A 1 95 ? -8.174 -5.365 45.554 1.00 82.44 95 TYR A O 1
ATOM 774 N N . ASP A 1 96 ? -9.979 -6.332 46.486 1.00 78.06 96 ASP A N 1
ATOM 775 C CA . ASP A 1 96 ? -10.031 -7.480 45.578 1.00 78.06 96 ASP A CA 1
ATOM 776 C C . ASP A 1 96 ? -10.272 -7.039 44.125 1.00 78.06 96 ASP A C 1
ATOM 778 O O . ASP A 1 96 ? -9.597 -7.509 43.209 1.00 78.06 96 ASP A O 1
ATOM 782 N N . THR A 1 97 ? -11.165 -6.065 43.910 1.00 79.25 97 THR A N 1
ATOM 783 C CA . THR A 1 97 ? -11.422 -5.497 42.575 1.00 79.25 97 THR A CA 1
ATOM 784 C C . THR A 1 97 ? -10.180 -4.803 42.011 1.00 79.25 97 THR A C 1
ATOM 786 O O . THR A 1 97 ? -9.857 -4.973 40.837 1.00 79.25 97 THR A O 1
ATOM 789 N N . ILE A 1 98 ? -9.453 -4.035 42.834 1.00 76.31 98 ILE A N 1
ATOM 790 C CA . ILE A 1 98 ? -8.210 -3.366 42.419 1.00 76.31 98 ILE A CA 1
ATOM 791 C C . ILE A 1 98 ? -7.154 -4.395 42.015 1.00 76.31 98 ILE A C 1
ATOM 793 O O . ILE A 1 98 ? -6.495 -4.203 40.994 1.00 76.31 98 ILE A O 1
ATOM 797 N N . ILE A 1 99 ? -7.003 -5.482 42.778 1.00 81.56 99 ILE A N 1
ATOM 798 C CA . ILE A 1 99 ? -6.073 -6.566 42.435 1.00 81.56 99 ILE A CA 1
ATOM 799 C C . ILE A 1 99 ? -6.465 -7.187 41.095 1.00 81.56 99 ILE A C 1
ATOM 801 O O . ILE A 1 99 ? -5.631 -7.268 40.200 1.00 81.56 99 ILE A O 1
ATOM 805 N N . GLN A 1 100 ? -7.738 -7.542 40.920 1.00 79.69 100 GLN A N 1
ATOM 806 C CA . GLN A 1 100 ? -8.213 -8.186 39.699 1.00 79.69 100 GLN A CA 1
ATOM 807 C C . GLN A 1 100 ? -8.027 -7.299 38.458 1.00 79.69 100 GLN A C 1
ATOM 809 O O . GLN A 1 100 ? -7.576 -7.775 37.416 1.00 79.69 100 GLN A O 1
ATOM 814 N N . VAL A 1 101 ? -8.323 -6.000 38.568 1.00 76.25 101 VAL A N 1
ATOM 815 C CA . VAL A 1 101 ? -8.089 -5.030 37.488 1.00 76.25 101 VAL A CA 1
ATOM 816 C C . VAL A 1 101 ? -6.596 -4.887 37.200 1.00 76.25 101 VAL A C 1
ATOM 818 O O . VAL A 1 101 ? -6.202 -4.860 36.036 1.00 76.25 101 VAL A O 1
ATOM 821 N N . ASN A 1 102 ? -5.753 -4.819 38.231 1.00 77.31 102 ASN A N 1
ATOM 822 C CA . ASN A 1 102 ? -4.308 -4.695 38.055 1.00 77.31 102 ASN A CA 1
ATOM 823 C C . ASN A 1 102 ? -3.694 -5.935 37.384 1.00 77.31 102 ASN A C 1
ATOM 825 O O . ASN A 1 102 ? -2.840 -5.790 36.508 1.00 77.31 102 ASN A O 1
ATOM 829 N N . ASP A 1 103 ? -4.160 -7.131 37.746 1.00 79.50 103 ASP A N 1
ATOM 830 C CA . ASP A 1 103 ? -3.739 -8.392 37.135 1.00 79.50 103 ASP A CA 1
ATOM 831 C C . ASP A 1 103 ? -4.196 -8.483 35.671 1.00 79.50 103 ASP A C 1
ATOM 833 O O . ASP A 1 103 ? -3.399 -8.843 34.802 1.00 79.50 103 ASP A O 1
ATOM 837 N N . SER A 1 104 ? -5.439 -8.080 35.372 1.00 74.56 104 SER A N 1
ATOM 838 C CA . SER A 1 104 ? -5.956 -8.011 33.995 1.00 74.56 104 SER A CA 1
ATOM 839 C C . SER A 1 104 ? -5.144 -7.037 33.141 1.00 74.56 104 SER A C 1
ATOM 841 O O . SER A 1 104 ? -4.696 -7.393 32.052 1.00 74.56 104 SER A O 1
ATOM 843 N N . LEU A 1 105 ? -4.872 -5.833 33.660 1.00 73.62 105 LEU A N 1
ATOM 844 C CA . LEU A 1 105 ? -4.046 -4.834 32.977 1.00 73.62 105 LEU A CA 1
ATOM 845 C C . LEU A 1 105 ? -2.620 -5.340 32.743 1.00 73.62 105 LEU A C 1
ATOM 847 O O . LEU A 1 105 ? -2.068 -5.137 31.665 1.00 73.62 105 LEU A O 1
ATOM 851 N N . HIS A 1 106 ? -2.021 -6.027 33.718 1.00 75.62 106 HIS A N 1
ATOM 852 C CA . HIS A 1 106 ? -0.710 -6.649 33.536 1.00 75.62 106 HIS A CA 1
ATOM 853 C C . HIS A 1 106 ? -0.730 -7.745 32.464 1.00 75.62 106 HIS A C 1
ATOM 855 O O . HIS A 1 106 ? 0.238 -7.865 31.709 1.00 75.62 106 HIS A O 1
ATOM 861 N N . GLY A 1 107 ? -1.802 -8.535 32.380 1.00 74.56 107 GLY A N 1
ATOM 862 C CA . GLY A 1 107 ? -2.005 -9.527 31.324 1.00 74.56 107 GLY A CA 1
ATOM 863 C C . GLY A 1 107 ? -2.059 -8.885 29.938 1.00 74.56 107 GLY A C 1
ATOM 864 O O . GLY A 1 107 ? -1.241 -9.217 29.079 1.00 74.56 107 GLY A O 1
ATOM 865 N N . GLU A 1 108 ? -2.946 -7.904 29.760 1.00 70.12 108 GLU A N 1
ATOM 866 C CA . GLU A 1 108 ? -3.124 -7.155 28.507 1.00 70.12 108 GLU A CA 1
ATOM 867 C C . GLU A 1 108 ? -1.823 -6.477 28.057 1.00 70.12 108 GLU A C 1
ATOM 869 O O . GLU A 1 108 ? -1.374 -6.682 26.932 1.00 70.12 108 GLU A O 1
ATOM 874 N N . ILE A 1 109 ? -1.149 -5.740 28.951 1.00 71.62 109 ILE A N 1
ATOM 875 C CA . ILE A 1 109 ? 0.117 -5.055 28.638 1.00 71.62 109 ILE A CA 1
ATOM 876 C C . ILE A 1 109 ? 1.181 -6.054 28.175 1.00 71.62 109 ILE A C 1
ATOM 878 O O . ILE A 1 109 ? 1.939 -5.779 27.241 1.00 71.62 109 ILE A O 1
ATOM 882 N N . ASN A 1 110 ? 1.267 -7.220 28.819 1.00 75.12 110 ASN A N 1
ATOM 883 C CA . ASN A 1 110 ? 2.228 -8.242 28.422 1.00 75.12 110 ASN A CA 1
ATOM 884 C C . ASN A 1 110 ? 1.902 -8.845 27.057 1.00 75.12 110 ASN A C 1
ATOM 886 O O . ASN A 1 110 ? 2.833 -9.108 26.292 1.00 75.12 110 ASN A O 1
ATOM 890 N N . GLN A 1 111 ? 0.621 -9.034 26.750 1.00 76.94 111 GLN A N 1
ATOM 891 C CA . GLN A 1 111 ? 0.172 -9.540 25.461 1.00 76.94 111 GLN A CA 1
ATOM 892 C C . GLN A 1 111 ? 0.449 -8.537 24.337 1.00 76.94 111 GLN A C 1
ATOM 894 O O . GLN A 1 111 ? 1.167 -8.881 23.400 1.00 76.94 111 GLN A O 1
ATOM 899 N N . THR A 1 112 ? 0.045 -7.272 24.491 1.00 71.12 112 THR A N 1
ATOM 900 C CA . THR A 1 112 ? 0.352 -6.212 23.515 1.00 71.12 112 THR A CA 1
ATOM 901 C C . THR A 1 112 ? 1.859 -6.058 23.311 1.00 71.12 112 THR A C 1
ATOM 903 O O . THR A 1 112 ? 2.338 -5.887 22.192 1.00 71.12 112 THR A O 1
ATOM 906 N N . ARG A 1 113 ? 2.660 -6.174 24.380 1.00 73.12 113 ARG A N 1
ATOM 907 C CA . ARG A 1 113 ? 4.126 -6.144 24.272 1.00 73.12 113 ARG A CA 1
ATOM 908 C C . ARG A 1 113 ? 4.678 -7.326 23.468 1.00 73.12 113 ARG A C 1
ATOM 910 O O . ARG A 1 113 ? 5.682 -7.164 22.777 1.00 73.12 113 ARG A O 1
ATOM 917 N N . LEU A 1 114 ? 4.089 -8.515 23.595 1.00 75.00 114 LEU A N 1
ATOM 918 C CA . LEU A 1 114 ? 4.492 -9.700 22.833 1.00 75.00 114 LEU A CA 1
ATOM 919 C C . LEU A 1 114 ? 4.121 -9.565 21.355 1.00 75.00 114 LEU A C 1
ATOM 921 O O . LEU A 1 114 ? 4.970 -9.839 20.510 1.00 75.00 114 LEU A O 1
ATOM 925 N N . GLU A 1 115 ? 2.910 -9.095 21.062 1.00 76.31 115 GLU A N 1
ATOM 926 C CA . GLU A 1 115 ? 2.425 -8.813 19.706 1.00 76.31 115 GLU A CA 1
ATOM 927 C C . GLU A 1 115 ? 3.322 -7.781 19.016 1.00 76.31 115 GLU A C 1
ATOM 929 O O . GLU A 1 115 ? 3.964 -8.109 18.022 1.00 76.31 115 GLU A O 1
ATOM 934 N N . LEU A 1 116 ? 3.542 -6.615 19.636 1.00 71.88 116 LEU A N 1
ATOM 935 C CA . LEU A 1 116 ? 4.446 -5.583 19.109 1.00 71.88 116 LEU A CA 1
ATOM 936 C C . LEU A 1 116 ? 5.863 -6.110 18.860 1.00 71.88 116 LEU A C 1
ATOM 938 O O . LEU A 1 116 ? 6.504 -5.764 17.870 1.00 71.88 116 LEU A O 1
ATOM 942 N N . LYS A 1 117 ? 6.385 -6.956 19.751 1.00 77.50 117 LYS A N 1
ATOM 943 C CA . LYS A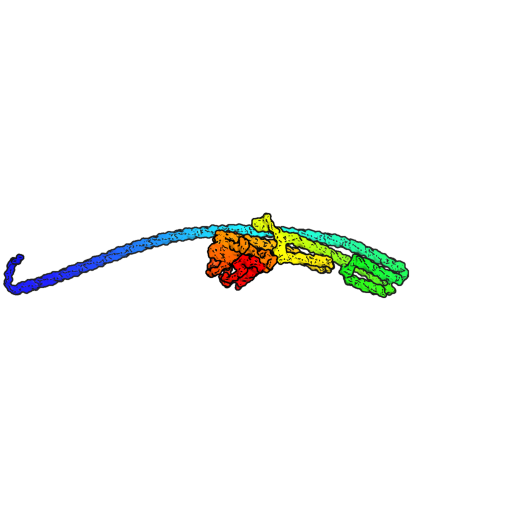 1 117 ? 7.718 -7.543 19.578 1.00 77.50 117 LYS A CA 1
ATOM 944 C C . LYS A 1 117 ? 7.767 -8.519 18.399 1.00 77.50 117 LYS A C 1
ATOM 946 O O . LYS A 1 117 ? 8.805 -8.609 17.742 1.00 77.50 117 LYS A O 1
ATOM 951 N N . ASN A 1 118 ? 6.692 -9.260 18.151 1.00 73.00 118 ASN A N 1
ATOM 952 C CA . ASN A 1 118 ? 6.586 -10.160 17.006 1.00 73.00 118 ASN A CA 1
ATOM 953 C C . ASN A 1 118 ? 6.420 -9.378 15.699 1.00 73.00 118 ASN A C 1
ATOM 955 O O . ASN A 1 118 ? 7.089 -9.709 14.720 1.00 73.00 118 ASN A O 1
ATOM 959 N N . ASP A 1 119 ? 5.630 -8.307 15.707 1.00 70.94 119 ASP A N 1
ATOM 960 C CA . ASP A 1 119 ? 5.448 -7.421 14.556 1.00 70.94 119 ASP A CA 1
ATOM 961 C C . ASP A 1 119 ? 6.758 -6.728 14.180 1.00 70.94 119 ASP A C 1
ATOM 963 O O . ASP A 1 119 ? 7.162 -6.763 13.019 1.00 70.94 119 ASP A O 1
ATOM 967 N N . ILE A 1 120 ? 7.489 -6.187 15.165 1.00 73.12 120 ILE A N 1
ATOM 968 C CA . ILE A 1 120 ? 8.808 -5.573 14.947 1.00 73.12 120 ILE A CA 1
ATOM 969 C C . ILE A 1 120 ? 9.780 -6.586 14.343 1.00 73.12 120 ILE A C 1
ATOM 971 O O . ILE A 1 120 ? 10.446 -6.276 13.362 1.00 73.12 120 ILE A O 1
ATOM 975 N N . ARG A 1 121 ? 9.838 -7.814 14.870 1.00 73.38 121 ARG A N 1
ATOM 976 C CA . ARG A 1 121 ? 10.707 -8.862 14.310 1.00 73.38 121 ARG A CA 1
ATOM 977 C C . ARG A 1 121 ? 10.320 -9.242 12.886 1.00 73.38 121 ARG A C 1
ATOM 979 O O . ARG A 1 121 ? 11.202 -9.454 12.059 1.00 73.38 121 ARG A O 1
ATOM 986 N N . SER A 1 122 ? 9.024 -9.326 12.603 1.00 68.00 122 SER A N 1
ATOM 987 C CA . SER A 1 122 ? 8.515 -9.650 11.269 1.00 68.00 122 SER A CA 1
ATOM 988 C C . SER A 1 122 ? 8.850 -8.538 10.275 1.00 68.00 122 SER A C 1
ATOM 990 O O . SER A 1 122 ? 9.317 -8.817 9.173 1.00 68.00 122 SER A O 1
ATOM 992 N N . LEU A 1 123 ? 8.714 -7.275 10.689 1.00 71.94 123 LEU A N 1
ATOM 993 C CA . LEU A 1 123 ? 9.132 -6.107 9.915 1.00 71.94 123 LEU A CA 1
ATOM 994 C C . LEU A 1 123 ? 10.646 -6.074 9.692 1.00 71.94 123 LEU A C 1
ATOM 996 O O . LEU A 1 123 ? 11.086 -5.844 8.567 1.00 71.94 123 LEU A O 1
ATOM 1000 N N . GLU A 1 124 ? 11.452 -6.327 10.723 1.00 71.06 124 GLU A N 1
ATOM 1001 C CA . GLU A 1 124 ? 12.913 -6.406 10.615 1.00 71.06 124 GLU A CA 1
ATOM 1002 C C . GLU A 1 124 ? 13.338 -7.513 9.647 1.00 71.06 124 GLU A C 1
ATOM 1004 O O . GLU A 1 124 ? 14.219 -7.301 8.812 1.00 71.06 124 GLU A O 1
ATOM 1009 N N . GLN A 1 125 ? 12.701 -8.683 9.721 1.00 68.00 125 GLN A N 1
ATOM 1010 C CA . GLN A 1 125 ? 12.975 -9.795 8.820 1.00 68.00 125 GLN A CA 1
ATOM 1011 C C . GLN A 1 125 ? 12.593 -9.449 7.377 1.00 68.00 125 GLN A C 1
ATOM 1013 O O . GLN A 1 125 ? 13.442 -9.564 6.494 1.00 68.00 125 GLN A O 1
ATOM 1018 N N . LEU A 1 126 ? 11.373 -8.954 7.143 1.00 67.56 126 LEU A N 1
ATOM 1019 C CA . LEU A 1 126 ? 10.903 -8.546 5.816 1.00 67.56 126 LEU A CA 1
ATOM 1020 C C . LEU A 1 126 ? 11.810 -7.466 5.210 1.00 67.56 126 LEU A C 1
ATOM 1022 O O . LEU A 1 126 ? 12.191 -7.541 4.042 1.00 67.56 126 LEU A O 1
ATOM 1026 N N . THR A 1 127 ? 12.202 -6.481 6.020 1.00 63.00 127 THR A N 1
ATOM 1027 C CA . THR A 1 127 ? 13.095 -5.395 5.602 1.00 63.00 127 THR A CA 1
ATOM 1028 C C . THR A 1 127 ? 14.475 -5.935 5.238 1.00 63.00 127 THR A C 1
ATOM 1030 O O . THR A 1 127 ? 15.009 -5.595 4.183 1.00 63.00 127 THR A O 1
ATOM 1033 N N . ASN A 1 128 ? 15.045 -6.825 6.055 1.00 68.19 128 ASN A N 1
ATOM 1034 C CA . ASN A 1 128 ? 16.341 -7.441 5.775 1.00 68.19 128 ASN A CA 1
ATOM 1035 C C . ASN A 1 128 ? 16.310 -8.326 4.524 1.00 68.19 128 ASN A C 1
ATOM 1037 O O . ASN A 1 128 ? 17.229 -8.257 3.707 1.00 68.19 128 ASN A O 1
ATOM 1041 N N . GLU A 1 129 ? 15.261 -9.126 4.338 1.00 65.75 129 GLU A N 1
ATOM 1042 C CA . GLU A 1 129 ? 15.077 -9.949 3.140 1.00 65.75 129 GLU A CA 1
ATOM 1043 C C . GLU A 1 129 ? 14.964 -9.078 1.883 1.00 65.75 129 GLU A C 1
ATOM 1045 O O . GLU A 1 129 ? 15.626 -9.362 0.877 1.00 65.75 129 GLU A O 1
ATOM 1050 N N . ARG A 1 130 ? 14.214 -7.968 1.952 1.00 63.31 130 ARG A N 1
ATOM 1051 C CA . ARG A 1 130 ? 14.085 -7.002 0.850 1.00 63.31 130 ARG A CA 1
ATOM 1052 C C . ARG A 1 130 ? 15.418 -6.312 0.552 1.00 63.31 130 ARG A C 1
ATOM 1054 O O . ARG A 1 130 ? 15.826 -6.280 -0.607 1.00 63.31 130 ARG A O 1
ATOM 1061 N N . ILE A 1 131 ? 16.149 -5.846 1.570 1.00 65.88 131 ILE A N 1
ATOM 1062 C CA . ILE A 1 131 ? 17.490 -5.252 1.409 1.00 65.88 131 ILE A CA 1
ATOM 1063 C C . ILE A 1 131 ? 18.453 -6.259 0.768 1.00 65.88 131 ILE A C 1
ATOM 1065 O O . ILE A 1 131 ? 19.189 -5.917 -0.155 1.00 65.88 131 ILE A O 1
ATOM 1069 N N . GLN A 1 132 ? 18.446 -7.519 1.207 1.00 64.88 132 GLN A N 1
ATOM 1070 C CA . GLN A 1 132 ? 19.291 -8.560 0.618 1.00 64.88 132 GLN A CA 1
ATOM 1071 C C . GLN A 1 132 ? 18.895 -8.899 -0.822 1.00 64.88 132 GLN A C 1
ATOM 1073 O O . GLN A 1 132 ? 19.772 -9.188 -1.640 1.00 64.88 132 GLN A O 1
ATOM 1078 N N . ALA A 1 133 ? 17.602 -8.892 -1.153 1.00 58.44 133 ALA A N 1
ATOM 1079 C CA . ALA A 1 133 ? 17.135 -9.057 -2.526 1.00 58.44 133 ALA A CA 1
ATOM 1080 C C . ALA A 1 133 ? 17.629 -7.900 -3.405 1.00 58.44 133 ALA A C 1
ATOM 1082 O O . ALA A 1 133 ? 18.272 -8.152 -4.424 1.00 58.44 133 ALA A O 1
ATOM 1083 N N . ILE A 1 134 ? 17.441 -6.652 -2.965 1.00 60.47 134 ILE A N 1
ATOM 1084 C CA . ILE A 1 134 ? 17.928 -5.449 -3.656 1.00 60.47 134 ILE A CA 1
ATOM 1085 C C . ILE A 1 134 ? 19.445 -5.514 -3.852 1.00 60.47 134 ILE A C 1
ATOM 1087 O O . ILE A 1 134 ? 19.921 -5.354 -4.970 1.00 60.47 134 ILE A O 1
ATOM 1091 N N . ASN A 1 135 ? 20.214 -5.843 -2.812 1.00 59.09 135 ASN A N 1
ATOM 1092 C CA . ASN A 1 135 ? 21.671 -5.949 -2.910 1.00 59.09 135 ASN A CA 1
ATOM 1093 C C . ASN A 1 135 ? 22.120 -7.042 -3.890 1.00 59.09 135 ASN A C 1
ATOM 1095 O O . ASN A 1 135 ? 23.076 -6.849 -4.640 1.00 59.09 135 ASN A O 1
ATOM 1099 N N . ARG A 1 136 ? 21.446 -8.200 -3.916 1.00 62.34 136 ARG A N 1
ATOM 1100 C CA . ARG A 1 136 ? 21.732 -9.250 -4.907 1.00 62.34 136 ARG A CA 1
ATOM 1101 C C . ARG A 1 136 ? 21.441 -8.767 -6.325 1.00 62.34 136 ARG A C 1
ATOM 1103 O O . ARG A 1 136 ? 22.264 -9.009 -7.205 1.00 62.34 136 ARG A O 1
ATOM 1110 N N . HIS A 1 137 ? 20.333 -8.060 -6.527 1.00 61.38 137 HIS A N 1
ATOM 1111 C CA . HIS A 1 137 ? 19.972 -7.497 -7.825 1.00 61.38 137 HIS A CA 1
ATOM 1112 C C . HIS A 1 137 ? 20.943 -6.408 -8.276 1.00 61.38 137 HIS A C 1
ATOM 1114 O O . HIS A 1 137 ? 21.431 -6.488 -9.396 1.00 61.38 137 HIS A O 1
ATOM 1120 N N . LEU A 1 138 ? 21.305 -5.464 -7.405 1.00 56.22 138 LEU A N 1
ATOM 1121 C CA . LEU A 1 138 ? 22.304 -4.435 -7.702 1.00 56.22 138 LEU A CA 1
ATOM 1122 C C . LEU A 1 138 ? 23.649 -5.056 -8.080 1.00 56.22 138 LEU A C 1
ATOM 1124 O O . LEU A 1 138 ? 24.258 -4.645 -9.058 1.00 56.22 138 LEU A O 1
ATOM 1128 N N . ASN A 1 139 ? 24.086 -6.097 -7.369 1.00 60.94 139 ASN A N 1
ATOM 1129 C CA . ASN A 1 139 ? 25.325 -6.800 -7.704 1.00 60.94 139 ASN A CA 1
ATOM 1130 C C . ASN A 1 139 ? 25.236 -7.565 -9.035 1.00 60.94 139 ASN A C 1
ATOM 1132 O O . ASN A 1 139 ? 26.221 -7.638 -9.768 1.00 60.94 139 ASN A O 1
ATOM 1136 N N . GLN A 1 140 ? 24.085 -8.161 -9.355 1.00 60.09 140 GLN A N 1
ATOM 1137 C CA . GLN A 1 140 ? 23.863 -8.825 -10.644 1.00 60.09 140 GLN A CA 1
ATOM 1138 C C . GLN A 1 140 ? 23.828 -7.820 -11.795 1.00 60.09 140 GLN A C 1
ATOM 1140 O O . GLN A 1 140 ? 24.458 -8.060 -12.822 1.00 60.09 140 GLN A O 1
ATOM 1145 N N . LEU A 1 141 ? 23.140 -6.696 -11.602 1.00 57.56 141 LEU A N 1
ATOM 1146 C CA . LEU A 1 141 ? 23.076 -5.600 -12.556 1.00 57.56 141 LEU A CA 1
ATOM 1147 C C . LEU A 1 141 ? 24.468 -5.010 -12.778 1.00 57.56 141 LEU A C 1
ATOM 1149 O O . LEU A 1 141 ? 24.902 -4.940 -13.919 1.00 57.56 141 LEU A O 1
ATOM 1153 N N . ALA A 1 142 ? 25.204 -4.696 -11.710 1.00 56.44 142 ALA A N 1
ATOM 1154 C CA . ALA A 1 142 ? 26.570 -4.188 -11.793 1.00 56.44 142 ALA A CA 1
ATOM 1155 C C . ALA A 1 142 ? 27.472 -5.131 -12.600 1.00 56.44 142 ALA A C 1
ATOM 1157 O O . ALA A 1 142 ? 28.133 -4.685 -13.530 1.00 56.44 142 ALA A O 1
ATOM 1158 N N . LYS A 1 143 ? 27.425 -6.445 -12.332 1.00 63.97 143 LYS A N 1
ATOM 1159 C CA . LYS A 1 143 ? 28.182 -7.443 -13.109 1.00 63.97 143 LYS A CA 1
ATOM 1160 C C . LYS A 1 143 ? 27.747 -7.526 -14.568 1.00 63.97 143 LYS A C 1
ATOM 1162 O O . LYS A 1 143 ? 28.586 -7.708 -15.443 1.00 63.97 143 LYS A O 1
ATOM 1167 N N . HIS A 1 144 ? 26.446 -7.448 -14.840 1.00 61.16 144 HIS A N 1
ATOM 1168 C CA . HIS A 1 144 ? 25.934 -7.491 -16.207 1.00 61.16 144 HIS A CA 1
ATOM 1169 C C . HIS A 1 144 ? 26.362 -6.252 -16.998 1.00 61.16 144 HIS A C 1
ATOM 1171 O O . HIS A 1 144 ? 26.808 -6.373 -18.137 1.00 61.16 144 HIS A O 1
ATOM 1177 N N . VAL A 1 145 ? 26.268 -5.081 -16.367 1.00 59.44 145 VAL A N 1
ATOM 1178 C CA . VAL A 1 145 ? 26.713 -3.795 -16.902 1.00 59.44 145 VAL A CA 1
ATOM 1179 C C . VAL A 1 145 ? 28.219 -3.822 -17.148 1.00 59.44 145 VAL A C 1
ATOM 1181 O O . VAL A 1 145 ? 28.649 -3.495 -18.246 1.00 59.44 145 VAL A O 1
ATOM 1184 N N . GLU A 1 146 ? 29.017 -4.293 -16.190 1.00 64.00 146 GLU A N 1
ATOM 1185 C CA . GLU A 1 146 ? 30.474 -4.406 -16.316 1.00 64.00 146 GLU A CA 1
ATOM 1186 C C . GLU A 1 146 ? 30.878 -5.358 -17.452 1.00 64.00 146 GLU A C 1
ATOM 1188 O O . GLU A 1 146 ? 31.649 -4.975 -18.327 1.00 64.00 146 GLU A O 1
ATOM 1193 N N . ALA A 1 147 ? 30.271 -6.546 -17.539 1.00 64.38 147 ALA A N 1
ATOM 1194 C CA . ALA A 1 147 ? 30.526 -7.487 -18.632 1.00 64.38 147 ALA A CA 1
ATOM 1195 C C . ALA A 1 147 ? 30.111 -6.927 -20.006 1.00 64.38 147 ALA A C 1
ATOM 1197 O O . ALA A 1 147 ? 30.776 -7.179 -21.014 1.00 64.38 147 ALA A O 1
ATOM 1198 N N . LYS A 1 148 ? 29.015 -6.158 -20.067 1.00 64.75 148 LYS A N 1
ATOM 1199 C CA . LYS A 1 148 ? 28.599 -5.460 -21.289 1.00 64.75 148 LYS A CA 1
ATOM 1200 C C . LYS A 1 148 ? 29.582 -4.360 -21.663 1.00 64.75 148 LYS A C 1
ATOM 1202 O O . LYS A 1 148 ? 29.965 -4.315 -22.830 1.00 64.75 148 LYS A O 1
ATOM 1207 N N . PHE A 1 149 ? 30.041 -3.562 -20.701 1.00 66.12 149 PHE A N 1
ATOM 1208 C CA . PHE A 1 149 ? 31.083 -2.559 -20.913 1.00 66.12 149 PHE A CA 1
ATOM 1209 C C . PHE A 1 149 ? 32.385 -3.190 -21.408 1.00 66.12 149 PHE A C 1
ATOM 1211 O O . PHE A 1 149 ? 32.947 -2.697 -22.379 1.00 66.12 149 PHE A O 1
ATOM 1218 N N . GLU A 1 150 ? 32.842 -4.300 -20.825 1.00 68.62 150 GLU A N 1
ATOM 1219 C CA . GLU A 1 150 ? 34.037 -5.019 -21.291 1.00 68.62 150 GLU A CA 1
ATOM 1220 C C . GLU A 1 150 ? 33.865 -5.549 -22.720 1.00 68.62 150 GLU A C 1
ATOM 1222 O O . GLU A 1 150 ? 34.727 -5.347 -23.582 1.00 68.62 150 GLU A O 1
ATOM 1227 N N . GLN A 1 151 ? 32.723 -6.186 -23.008 1.00 69.44 151 GLN A N 1
ATOM 1228 C CA . GLN A 1 151 ? 32.404 -6.666 -24.352 1.00 69.44 151 GLN A CA 1
ATOM 1229 C C . GLN A 1 151 ? 32.399 -5.507 -25.357 1.00 69.44 151 GLN A C 1
ATOM 1231 O O . GLN A 1 151 ? 32.957 -5.625 -26.449 1.00 69.44 151 GLN A O 1
ATOM 1236 N N . GLN A 1 152 ? 31.801 -4.379 -24.990 1.00 61.75 152 GLN A N 1
ATOM 1237 C CA . GLN A 1 152 ? 31.687 -3.195 -25.835 1.00 61.75 152 GLN A CA 1
ATOM 1238 C C . GLN A 1 152 ? 33.023 -2.476 -26.013 1.00 61.75 152 GLN A C 1
ATOM 1240 O O . GLN A 1 152 ? 33.327 -2.051 -27.124 1.00 61.75 152 GLN A O 1
ATOM 1245 N N . GLN A 1 153 ? 33.862 -2.409 -24.979 1.00 66.94 153 GLN A N 1
ATOM 1246 C CA . GLN A 1 153 ? 35.218 -1.879 -25.080 1.00 66.94 153 GLN A CA 1
ATOM 1247 C C . GLN A 1 153 ? 36.048 -2.718 -26.055 1.00 66.94 153 GLN A C 1
ATOM 1249 O O . GLN A 1 153 ? 36.717 -2.165 -26.921 1.00 66.94 153 GLN A O 1
ATOM 1254 N N . SER A 1 154 ? 35.925 -4.049 -26.008 1.00 71.12 154 SER A N 1
ATOM 1255 C CA . SER A 1 154 ? 36.601 -4.925 -26.974 1.00 71.12 154 SER A CA 1
ATOM 1256 C C . SER A 1 154 ? 36.131 -4.695 -28.420 1.00 71.12 154 SER A C 1
ATOM 1258 O O . SER A 1 154 ? 36.931 -4.754 -29.357 1.00 71.12 154 SER A O 1
ATOM 1260 N N . GLN A 1 155 ? 34.841 -4.391 -28.612 1.00 67.06 155 GLN A N 1
ATOM 1261 C CA . GLN A 1 155 ? 34.276 -4.059 -29.921 1.00 67.06 155 GLN A CA 1
ATOM 1262 C C . GLN A 1 155 ? 34.765 -2.695 -30.414 1.00 67.06 155 GLN A C 1
ATOM 1264 O O . GLN A 1 155 ? 35.139 -2.582 -31.580 1.00 67.06 155 GLN A O 1
ATOM 1269 N N . LEU A 1 156 ? 34.822 -1.690 -29.535 1.00 64.62 156 LEU A N 1
ATOM 1270 C CA . LEU A 1 156 ? 35.379 -0.370 -29.839 1.00 64.62 156 LEU A CA 1
ATOM 1271 C C . LEU A 1 156 ? 36.860 -0.463 -30.213 1.00 64.62 156 LEU A C 1
ATOM 1273 O O . LEU A 1 156 ? 37.257 0.083 -31.239 1.00 64.62 156 LEU A O 1
ATOM 1277 N N . ASP A 1 157 ? 37.658 -1.221 -29.461 1.00 69.88 157 ASP A N 1
ATOM 1278 C CA . ASP A 1 157 ? 39.078 -1.433 -29.756 1.00 69.88 157 ASP A CA 1
ATOM 1279 C C . ASP A 1 157 ? 39.269 -2.143 -31.108 1.00 69.88 157 ASP A C 1
ATOM 1281 O O . ASP A 1 157 ? 40.173 -1.815 -31.880 1.00 69.88 157 ASP A O 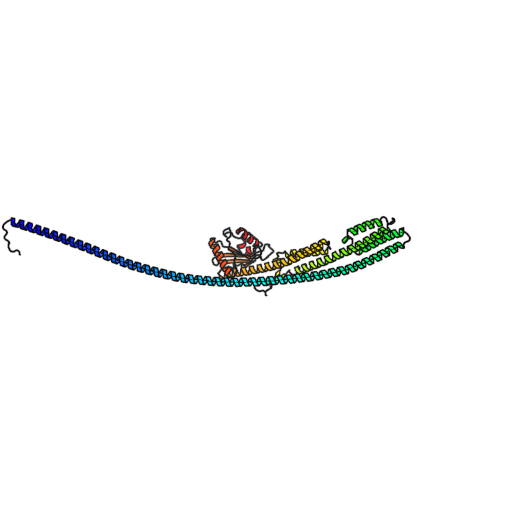1
ATOM 1285 N N . SER A 1 158 ? 38.403 -3.112 -31.427 1.00 71.81 158 SER A N 1
ATOM 1286 C CA . SER A 1 158 ? 38.398 -3.785 -32.730 1.00 71.81 158 SER A CA 1
ATOM 1287 C C . SER A 1 158 ? 38.025 -2.829 -33.864 1.00 71.81 158 SER A C 1
ATOM 1289 O O . SER A 1 158 ? 38.683 -2.830 -34.906 1.00 71.81 158 SER A O 1
ATOM 1291 N N . HIS A 1 159 ? 36.986 -2.012 -33.678 1.00 64.56 159 HIS A N 1
ATOM 1292 C CA . HIS A 1 159 ? 36.562 -1.015 -34.659 1.00 64.56 159 HIS A CA 1
ATOM 1293 C C . HIS A 1 159 ? 37.644 0.046 -34.872 1.00 64.56 159 HIS A C 1
ATOM 1295 O O . HIS A 1 159 ? 37.995 0.307 -36.014 1.00 64.56 159 HIS A O 1
ATOM 1301 N N . SER A 1 160 ? 38.248 0.584 -33.811 1.00 65.38 160 SER A N 1
ATOM 1302 C CA . SER A 1 160 ? 39.349 1.553 -33.901 1.00 65.38 160 SER A CA 1
ATOM 1303 C C . SER A 1 160 ? 40.508 1.021 -34.757 1.00 65.38 160 SER A C 1
ATOM 1305 O O . SER A 1 160 ? 40.938 1.685 -35.698 1.00 65.38 160 SER A O 1
ATOM 1307 N N . ARG A 1 161 ? 40.923 -0.239 -34.558 1.00 72.06 161 ARG A N 1
ATOM 1308 C CA . ARG A 1 161 ? 41.955 -0.877 -35.401 1.00 72.06 161 ARG A CA 1
ATOM 1309 C C . ARG A 1 161 ? 41.526 -1.039 -36.861 1.00 72.06 161 ARG A C 1
ATOM 1311 O O . ARG A 1 161 ? 42.350 -0.898 -37.766 1.00 72.06 161 ARG A O 1
ATOM 1318 N N . GLN A 1 162 ? 40.255 -1.359 -37.110 1.00 69.25 162 GLN A N 1
ATOM 1319 C CA . GLN A 1 162 ? 39.714 -1.428 -38.470 1.00 69.25 162 GLN A CA 1
ATOM 1320 C C . GLN A 1 162 ? 39.688 -0.048 -39.133 1.00 69.25 162 GLN A C 1
ATOM 1322 O O . GLN A 1 162 ? 40.002 0.051 -40.316 1.00 69.25 162 GLN A O 1
ATOM 1327 N N . LEU A 1 163 ? 39.374 1.009 -38.383 1.00 64.12 163 LEU A N 1
ATOM 1328 C CA . LEU A 1 163 ? 39.386 2.389 -38.862 1.00 64.12 163 LEU A CA 1
ATOM 1329 C C . LEU A 1 163 ? 40.801 2.860 -39.211 1.00 64.12 163 LEU A C 1
ATOM 1331 O O . LEU A 1 163 ? 40.988 3.453 -40.274 1.00 64.12 163 LEU A O 1
ATOM 1335 N N . ASP A 1 164 ? 41.806 2.530 -38.397 1.00 65.50 164 ASP A N 1
ATOM 1336 C CA . ASP A 1 164 ? 43.214 2.819 -38.701 1.00 65.50 164 ASP A CA 1
ATOM 1337 C C . ASP A 1 164 ? 43.661 2.115 -39.989 1.00 65.50 164 ASP A C 1
ATOM 1339 O O . ASP A 1 164 ? 44.281 2.717 -40.872 1.00 65.50 164 ASP A O 1
ATOM 1343 N N . SER A 1 165 ? 43.283 0.842 -40.141 1.00 71.31 165 SER A N 1
ATOM 1344 C CA . SER A 1 165 ? 43.556 0.058 -41.347 1.00 71.31 165 SER A CA 1
ATOM 1345 C C . SER A 1 165 ? 42.846 0.624 -42.580 1.00 71.31 165 SER A C 1
ATOM 1347 O O . SER A 1 165 ? 43.460 0.746 -43.646 1.00 71.31 165 SER A O 1
ATOM 1349 N N . LEU A 1 166 ? 41.579 1.025 -42.446 1.00 68.19 166 LEU A N 1
ATOM 1350 C CA . LEU A 1 166 ? 40.808 1.630 -43.528 1.00 68.19 166 LEU A CA 1
ATOM 1351 C C . LEU A 1 166 ? 41.425 2.971 -43.936 1.00 68.19 166 LEU A C 1
ATOM 1353 O O . LEU A 1 166 ? 41.654 3.198 -45.118 1.00 68.19 166 LEU A O 1
ATOM 1357 N N . THR A 1 167 ? 41.785 3.817 -42.972 1.00 67.69 167 THR A N 1
ATOM 1358 C CA . THR A 1 167 ? 42.432 5.117 -43.206 1.00 67.69 167 THR A CA 1
ATOM 1359 C C . THR A 1 167 ? 43.770 4.951 -43.921 1.00 67.69 167 THR A C 1
ATOM 1361 O O . THR A 1 167 ? 44.057 5.657 -44.889 1.00 67.69 167 THR A O 1
ATOM 1364 N N . HIS A 1 168 ? 44.574 3.965 -43.516 1.00 69.75 168 HIS A N 1
ATOM 1365 C CA . HIS A 1 168 ? 45.821 3.632 -44.201 1.00 69.75 168 HIS A CA 1
ATOM 1366 C C . HIS A 1 168 ? 45.581 3.154 -45.642 1.00 69.75 168 HIS A C 1
ATOM 1368 O O . HIS A 1 168 ? 46.280 3.577 -46.566 1.00 69.75 168 HIS A O 1
ATOM 1374 N N . THR A 1 169 ? 44.555 2.328 -45.854 1.00 73.38 169 THR A N 1
ATOM 1375 C CA . THR A 1 169 ? 44.179 1.806 -47.177 1.00 73.38 169 THR A CA 1
ATOM 1376 C C . THR A 1 169 ? 43.697 2.926 -48.095 1.00 73.38 169 THR A C 1
ATOM 1378 O O . THR A 1 169 ? 44.149 3.030 -49.232 1.00 73.38 169 THR A O 1
ATOM 1381 N N . VAL A 1 170 ? 42.846 3.817 -47.587 1.00 69.56 170 VAL A N 1
ATOM 1382 C CA . VAL A 1 170 ? 42.342 5.000 -48.296 1.00 69.56 170 VAL A CA 1
ATOM 1383 C C . VAL A 1 170 ? 43.492 5.909 -48.717 1.00 69.56 170 VAL A C 1
ATOM 1385 O O . VAL A 1 170 ? 43.591 6.278 -49.886 1.00 69.56 170 VAL A O 1
ATOM 1388 N N . ASN A 1 171 ? 44.408 6.215 -47.795 1.00 70.88 171 ASN A N 1
ATOM 1389 C CA . ASN A 1 171 ? 45.581 7.032 -48.097 1.00 70.88 171 ASN A CA 1
ATOM 1390 C C . ASN A 1 171 ? 46.497 6.357 -49.127 1.00 70.88 171 ASN A C 1
ATOM 1392 O O . ASN A 1 171 ? 47.066 7.039 -49.975 1.00 70.88 171 ASN A O 1
ATOM 1396 N N . THR A 1 172 ? 46.600 5.026 -49.100 1.00 75.19 172 THR A N 1
ATOM 1397 C CA . THR A 1 172 ? 47.382 4.255 -50.076 1.00 75.19 172 THR A CA 1
ATOM 1398 C C . THR A 1 172 ? 46.744 4.285 -51.467 1.00 75.19 172 THR A C 1
ATOM 1400 O O . THR A 1 172 ? 47.446 4.545 -52.441 1.00 75.19 172 THR A O 1
ATOM 1403 N N . ILE A 1 173 ? 45.423 4.090 -51.572 1.00 72.81 173 ILE A N 1
ATOM 1404 C CA . ILE A 1 173 ? 44.677 4.176 -52.840 1.00 72.81 173 ILE A CA 1
ATOM 1405 C C . ILE A 1 173 ? 44.830 5.574 -53.446 1.00 72.81 173 ILE A C 1
ATOM 1407 O O . ILE A 1 173 ? 45.214 5.707 -54.605 1.00 72.81 173 ILE A O 1
ATOM 1411 N N . LEU A 1 174 ? 44.612 6.622 -52.647 1.00 71.50 174 LEU A N 1
ATOM 1412 C CA . LEU A 1 174 ? 44.750 8.007 -53.101 1.00 71.50 174 LEU A CA 1
ATOM 1413 C C . LEU A 1 174 ? 46.198 8.353 -53.488 1.00 71.50 174 LEU A C 1
ATOM 1415 O O . LEU A 1 174 ? 46.409 9.150 -54.400 1.00 71.50 174 LEU A O 1
ATOM 1419 N N . ALA A 1 175 ? 47.203 7.764 -52.832 1.00 73.69 175 ALA A N 1
ATOM 1420 C CA . ALA A 1 175 ? 48.615 7.962 -53.169 1.00 73.69 175 ALA A CA 1
ATOM 1421 C C . ALA A 1 175 ? 49.039 7.273 -54.479 1.00 73.69 175 ALA A C 1
ATOM 1423 O O . ALA A 1 175 ? 49.997 7.716 -55.109 1.00 73.69 175 ALA A O 1
ATOM 1424 N N . GLN A 1 176 ? 48.338 6.218 -54.904 1.00 75.94 176 GLN A N 1
ATOM 1425 C CA . GLN A 1 176 ? 48.614 5.492 -56.151 1.00 75.94 176 GLN A CA 1
ATOM 1426 C C . GLN A 1 176 ? 48.014 6.166 -57.397 1.00 75.94 176 GLN A C 1
ATOM 1428 O O . GLN A 1 176 ? 48.359 5.799 -58.521 1.00 75.94 176 GLN A O 1
ATOM 1433 N N . MET A 1 177 ? 47.136 7.159 -57.225 1.00 76.75 177 MET A N 1
ATOM 1434 C CA . MET A 1 177 ? 46.520 7.887 -58.334 1.00 76.75 177 MET A CA 1
ATOM 1435 C C . MET A 1 177 ? 47.466 8.961 -58.882 1.00 76.75 177 MET A C 1
ATOM 1437 O O . MET A 1 177 ? 47.852 9.886 -58.169 1.00 76.75 177 MET A O 1
ATOM 1441 N N . ALA A 1 178 ? 47.814 8.850 -60.167 1.00 66.75 178 ALA A N 1
ATOM 1442 C CA . ALA A 1 178 ? 48.719 9.784 -60.839 1.00 66.75 178 ALA A CA 1
ATOM 1443 C C . ALA A 1 178 ? 48.045 11.103 -61.269 1.00 66.75 178 ALA A C 1
ATOM 1445 O O . ALA A 1 178 ? 48.725 12.122 -61.376 1.00 66.75 178 ALA A O 1
ATOM 1446 N N . ASP A 1 179 ? 46.728 11.100 -61.516 1.00 82.19 179 ASP A N 1
ATOM 1447 C CA . ASP A 1 179 ? 45.969 12.307 -61.864 1.00 82.19 179 ASP A CA 1
ATOM 1448 C C . ASP A 1 179 ? 45.379 12.978 -60.615 1.00 82.19 179 ASP A C 1
ATOM 1450 O O . ASP A 1 179 ? 44.533 12.417 -59.915 1.00 82.19 179 ASP A O 1
ATOM 1454 N N . GLU A 1 180 ? 45.795 14.219 -60.368 1.00 77.38 180 GLU A N 1
ATOM 1455 C CA . GLU A 1 180 ? 45.352 15.035 -59.238 1.00 77.38 180 GLU A CA 1
ATOM 1456 C C . GLU A 1 180 ? 43.858 15.386 -59.300 1.00 77.38 180 GLU A C 1
ATOM 1458 O O . GLU A 1 180 ? 43.212 15.473 -58.254 1.00 77.38 180 GLU A O 1
ATOM 1463 N N . ARG A 1 181 ? 43.263 15.544 -60.493 1.00 80.69 181 ARG A N 1
ATOM 1464 C CA . ARG A 1 181 ? 41.811 15.789 -60.600 1.00 80.69 181 ARG A CA 1
ATOM 1465 C C . ARG A 1 181 ? 41.010 14.542 -60.260 1.00 80.69 181 ARG A C 1
ATOM 1467 O O . ARG A 1 181 ? 40.067 14.616 -59.474 1.00 80.69 181 ARG A O 1
ATOM 1474 N N . GLN A 1 182 ? 41.403 13.397 -60.814 1.00 81.50 182 GLN A N 1
ATOM 1475 C CA . GLN A 1 182 ? 40.779 12.119 -60.491 1.00 81.50 182 GLN A CA 1
ATOM 1476 C C . GLN A 1 182 ? 40.892 11.807 -58.991 1.00 81.50 182 GLN A C 1
ATOM 1478 O O . GLN A 1 182 ? 39.898 11.455 -58.364 1.00 81.50 182 GLN A O 1
ATOM 1483 N N . LYS A 1 183 ? 42.064 12.038 -58.390 1.00 82.06 183 LYS A N 1
ATOM 1484 C CA . LYS A 1 183 ? 42.318 11.838 -56.956 1.00 82.06 183 LYS A CA 1
ATOM 1485 C C . LYS A 1 183 ? 41.412 12.679 -56.052 1.00 82.06 183 LYS A C 1
ATOM 1487 O O . LYS A 1 183 ? 40.926 12.179 -55.040 1.00 82.06 183 LYS A O 1
ATOM 1492 N N . ARG A 1 184 ? 41.145 13.942 -56.407 1.00 83.19 184 ARG A N 1
ATOM 1493 C CA . ARG A 1 184 ? 40.234 14.814 -55.639 1.00 83.19 184 ARG A CA 1
ATOM 1494 C C . ARG A 1 184 ? 38.786 14.330 -55.698 1.00 83.19 184 ARG A C 1
ATOM 1496 O O . ARG A 1 184 ? 38.127 14.271 -54.662 1.00 83.19 184 ARG A O 1
ATOM 1503 N N . ARG A 1 185 ? 38.309 13.927 -56.880 1.00 83.75 185 ARG A N 1
ATOM 1504 C CA . ARG A 1 185 ? 36.945 13.398 -57.062 1.00 83.75 185 ARG A CA 1
ATOM 1505 C C . ARG A 1 185 ? 36.739 12.070 -56.343 1.00 83.75 185 ARG A C 1
ATOM 1507 O O . ARG A 1 185 ? 35.714 11.889 -55.688 1.00 83.75 185 ARG A O 1
ATOM 1514 N N . GLU A 1 186 ? 37.730 11.185 -56.404 1.00 84.38 186 GLU A N 1
ATOM 1515 C CA . GLU A 1 186 ? 37.699 9.905 -55.696 1.00 84.38 186 GLU A CA 1
ATOM 1516 C C . GLU A 1 186 ? 37.664 10.109 -54.174 1.00 84.38 186 GLU A C 1
ATOM 1518 O O . GLU A 1 186 ? 36.894 9.449 -53.484 1.00 84.38 186 GLU A O 1
ATOM 1523 N N . ALA A 1 187 ? 38.422 11.079 -53.643 1.00 83.81 187 ALA A N 1
ATOM 1524 C CA . ALA A 1 187 ? 38.421 11.400 -52.215 1.00 83.81 187 ALA A CA 1
ATOM 1525 C C . ALA A 1 187 ? 37.043 11.875 -51.711 1.00 83.81 187 ALA A C 1
ATOM 1527 O O . ALA A 1 187 ? 36.606 11.458 -50.638 1.00 83.81 187 ALA A O 1
ATOM 1528 N N . VAL A 1 188 ? 36.333 12.704 -52.487 1.00 87.25 188 VAL A N 1
ATOM 1529 C CA . VAL A 1 188 ? 34.963 13.145 -52.153 1.00 87.25 188 VAL A CA 1
ATOM 1530 C C . VAL A 1 188 ? 33.974 11.977 -52.223 1.00 87.25 188 VAL A C 1
ATOM 1532 O O . VAL A 1 188 ? 33.172 11.802 -51.306 1.00 87.25 188 VAL A O 1
ATOM 1535 N N . SER A 1 189 ? 34.058 11.151 -53.272 1.00 87.44 189 SER A N 1
ATOM 1536 C CA . SER A 1 189 ? 33.232 9.944 -53.431 1.00 87.44 189 SER A CA 1
ATOM 1537 C C . SER A 1 189 ? 33.412 8.976 -52.259 1.00 87.44 189 SER A C 1
ATOM 1539 O O . SER A 1 189 ? 32.447 8.471 -51.689 1.00 87.44 189 SER A O 1
ATOM 1541 N N . LEU A 1 190 ? 34.657 8.777 -51.833 1.00 83.94 190 LEU A N 1
ATOM 1542 C CA . LEU A 1 190 ? 34.991 7.889 -50.733 1.00 83.94 190 LEU A CA 1
ATOM 1543 C C . LEU A 1 190 ? 34.518 8.435 -49.379 1.00 83.94 190 LEU A C 1
ATOM 1545 O O . LEU A 1 190 ? 33.974 7.676 -48.580 1.00 83.94 190 LEU A O 1
ATOM 1549 N N . ALA A 1 191 ? 34.646 9.742 -49.132 1.00 85.69 191 ALA A N 1
ATOM 1550 C CA . ALA A 1 191 ? 34.077 10.372 -47.940 1.00 85.69 191 ALA A CA 1
ATOM 1551 C C . ALA A 1 191 ? 32.548 10.211 -47.881 1.00 85.69 191 ALA A C 1
ATOM 1553 O O . ALA A 1 191 ? 31.998 9.917 -46.819 1.00 85.69 191 ALA A O 1
ATOM 1554 N N . GLN A 1 192 ? 31.870 10.328 -49.027 1.00 88.75 192 GLN A N 1
ATOM 1555 C CA . GLN A 1 192 ? 30.430 10.105 -49.136 1.00 88.75 192 GLN A CA 1
ATOM 1556 C C . GLN A 1 192 ? 30.059 8.642 -48.869 1.00 88.75 192 GLN A C 1
ATOM 1558 O O . GLN A 1 192 ? 29.198 8.380 -48.036 1.00 88.75 192 GLN A O 1
ATOM 1563 N N . GLY A 1 193 ? 30.761 7.687 -49.484 1.00 85.38 193 GLY A N 1
ATOM 1564 C CA . GLY A 1 193 ? 30.529 6.261 -49.244 1.00 85.38 193 GLY A CA 1
ATOM 1565 C C . GLY A 1 193 ? 30.764 5.851 -47.785 1.00 85.38 193 GLY A C 1
ATOM 1566 O O . GLY A 1 193 ? 30.002 5.056 -47.237 1.00 85.38 193 GLY A O 1
ATOM 1567 N N . ILE A 1 194 ? 31.776 6.426 -47.124 1.00 86.00 194 ILE A N 1
ATOM 1568 C CA . ILE A 1 194 ? 32.027 6.200 -45.692 1.00 86.00 194 ILE A CA 1
ATOM 1569 C C . ILE A 1 194 ? 30.912 6.805 -44.835 1.00 86.00 194 ILE A C 1
ATOM 1571 O O . ILE A 1 194 ? 30.454 6.138 -43.907 1.00 86.00 194 ILE A O 1
ATOM 1575 N N . LYS A 1 195 ? 30.438 8.021 -45.149 1.00 88.44 195 LYS A N 1
ATOM 1576 C CA . LYS A 1 195 ? 29.283 8.627 -44.469 1.00 88.44 195 LYS A CA 1
ATOM 1577 C C . LYS A 1 195 ? 28.063 7.713 -44.558 1.00 88.44 195 LYS A C 1
ATOM 1579 O O . LYS A 1 195 ? 27.482 7.383 -43.527 1.00 88.44 195 LYS A O 1
ATOM 1584 N N . ASP A 1 196 ? 27.706 7.282 -45.762 1.00 87.62 196 ASP A N 1
ATOM 1585 C CA . ASP A 1 196 ? 26.503 6.480 -45.992 1.00 87.62 196 ASP A CA 1
ATOM 1586 C C . ASP A 1 196 ? 26.592 5.126 -45.270 1.00 87.62 196 ASP A C 1
ATOM 1588 O O . ASP A 1 196 ? 25.640 4.699 -44.617 1.00 87.62 196 ASP A O 1
ATOM 1592 N N . ALA A 1 197 ? 27.765 4.483 -45.297 1.00 85.88 197 ALA A N 1
ATOM 1593 C CA . ALA A 1 197 ? 27.999 3.236 -44.575 1.00 85.88 197 ALA A CA 1
ATOM 1594 C C . ALA A 1 197 ? 27.923 3.405 -43.046 1.00 85.88 197 ALA A C 1
ATOM 1596 O O . ALA A 1 197 ? 27.351 2.552 -42.369 1.00 85.88 197 ALA A O 1
ATOM 1597 N N . ALA A 1 198 ? 28.482 4.487 -42.495 1.00 83.88 198 ALA A N 1
ATOM 1598 C CA . ALA A 1 198 ? 28.448 4.759 -41.058 1.00 83.88 198 ALA A CA 1
ATOM 1599 C C . ALA A 1 198 ? 27.018 5.049 -40.567 1.00 83.88 198 ALA A C 1
ATOM 1601 O O . ALA A 1 198 ? 26.576 4.464 -39.579 1.00 83.88 198 ALA A O 1
ATOM 1602 N N . TYR A 1 199 ? 26.262 5.876 -41.297 1.00 88.69 199 TYR A N 1
ATOM 1603 C CA . TYR A 1 199 ? 24.879 6.236 -40.951 1.00 88.69 199 TYR A CA 1
ATOM 1604 C C . TYR A 1 199 ? 23.912 5.054 -41.117 1.00 88.69 199 TYR A C 1
ATOM 1606 O O . TYR A 1 199 ? 22.902 4.976 -40.424 1.00 88.69 199 TYR A O 1
ATOM 1614 N N . ALA A 1 200 ? 24.224 4.099 -41.999 1.00 86.19 200 ALA A N 1
ATOM 1615 C CA . ALA A 1 200 ? 23.465 2.856 -42.112 1.00 86.19 200 ALA A CA 1
ATOM 1616 C C . ALA A 1 200 ? 23.712 1.895 -40.933 1.00 86.19 200 ALA A C 1
ATOM 1618 O O . ALA A 1 200 ? 22.814 1.142 -40.554 1.00 86.19 200 ALA A O 1
ATOM 1619 N N . ARG A 1 201 ? 24.922 1.892 -40.356 1.00 82.56 201 ARG A N 1
ATOM 1620 C CA . ARG A 1 201 ? 25.271 1.029 -39.213 1.00 82.56 201 ARG A CA 1
ATOM 1621 C C . ARG A 1 201 ? 24.745 1.572 -37.892 1.00 82.56 201 ARG A C 1
ATOM 1623 O O . ARG A 1 201 ? 24.322 0.788 -37.038 1.00 82.56 201 ARG A O 1
ATOM 1630 N N . ILE A 1 202 ? 24.783 2.889 -37.709 1.00 84.56 202 ILE A N 1
ATOM 1631 C CA . ILE A 1 202 ? 24.288 3.529 -36.499 1.00 84.56 202 ILE A CA 1
ATOM 1632 C C . ILE A 1 202 ? 23.601 4.860 -36.780 1.00 84.56 202 ILE A C 1
ATOM 1634 O O . ILE A 1 202 ? 24.024 5.639 -37.627 1.00 84.56 202 ILE A O 1
ATOM 1638 N N . ASP A 1 203 ? 22.556 5.129 -36.003 1.00 87.75 203 ASP A N 1
ATOM 1639 C CA . ASP A 1 203 ? 21.807 6.380 -36.031 1.00 87.75 203 ASP A CA 1
ATOM 1640 C C . ASP A 1 203 ? 22.615 7.524 -35.380 1.00 87.75 203 ASP A C 1
ATOM 1642 O O . ASP A 1 203 ? 22.388 7.931 -34.237 1.00 87.75 203 ASP A O 1
ATOM 1646 N N . ILE A 1 204 ? 23.630 8.011 -36.104 1.00 88.56 204 ILE A N 1
ATOM 1647 C CA . ILE A 1 204 ? 24.496 9.119 -35.665 1.00 88.56 204 ILE A CA 1
ATOM 1648 C C . ILE A 1 204 ? 23.669 10.394 -35.455 1.00 88.56 204 ILE A C 1
ATOM 1650 O O . ILE A 1 204 ? 23.991 11.195 -34.582 1.00 88.56 204 ILE A O 1
ATOM 1654 N N . GLU A 1 205 ? 22.585 10.582 -36.208 1.00 89.44 205 GLU A N 1
ATOM 1655 C CA . GLU A 1 205 ? 21.686 11.729 -36.058 1.00 89.44 205 GLU A CA 1
ATOM 1656 C C . GLU A 1 205 ? 21.022 11.757 -34.684 1.00 89.44 205 GLU A C 1
ATOM 1658 O O . GLU A 1 205 ? 21.014 12.800 -34.029 1.00 89.44 205 GLU A O 1
ATOM 1663 N N . ARG A 1 206 ? 20.535 10.611 -34.209 1.00 86.44 206 ARG A N 1
ATOM 1664 C CA . ARG A 1 206 ? 19.914 10.497 -32.891 1.00 86.44 206 ARG A CA 1
ATOM 1665 C C . ARG A 1 206 ? 20.920 10.558 -31.748 1.00 86.44 206 ARG A C 1
ATOM 1667 O O . ARG A 1 206 ? 20.681 11.245 -30.757 1.00 86.44 206 ARG A O 1
ATOM 1674 N N . PHE A 1 207 ? 22.025 9.823 -31.856 1.00 86.75 207 PHE A N 1
ATOM 1675 C CA . PHE A 1 207 ? 22.956 9.631 -30.737 1.00 86.75 207 PHE A CA 1
ATOM 1676 C C . PHE A 1 207 ? 24.110 10.642 -30.709 1.00 86.75 207 PHE A C 1
ATOM 1678 O O . PHE A 1 207 ? 24.765 10.794 -29.678 1.00 86.75 207 PHE A O 1
ATOM 1685 N N . CYS A 1 208 ? 24.360 11.361 -31.806 1.00 88.62 208 CYS A N 1
ATOM 1686 C CA . CYS A 1 208 ? 25.363 12.423 -31.890 1.00 88.62 208 CYS A CA 1
ATOM 1687 C C . CYS A 1 208 ? 24.926 13.574 -32.835 1.00 88.62 208 CYS A C 1
ATOM 1689 O O . CYS A 1 208 ? 25.609 13.881 -33.822 1.00 88.62 208 CYS A O 1
ATOM 1691 N N . PRO A 1 209 ? 23.808 14.266 -32.536 1.00 88.81 209 PRO A N 1
ATOM 1692 C CA . PRO A 1 209 ? 23.171 15.209 -33.462 1.00 88.81 209 PRO A CA 1
ATOM 1693 C C . PRO A 1 209 ? 24.082 16.368 -33.886 1.00 88.81 209 PRO A C 1
ATOM 1695 O O . PRO A 1 209 ? 24.110 16.748 -35.055 1.00 88.81 209 PRO A O 1
ATOM 1698 N N . GLN A 1 210 ? 24.878 16.910 -32.959 1.00 89.38 210 GLN A N 1
ATOM 1699 C CA . GLN A 1 210 ? 25.771 18.040 -33.242 1.00 89.38 210 GLN A CA 1
ATOM 1700 C C . GLN A 1 210 ? 26.877 17.670 -34.240 1.00 89.38 210 GLN A C 1
ATOM 1702 O O . GLN A 1 210 ? 27.135 18.415 -35.186 1.00 89.38 210 GLN A O 1
ATOM 1707 N N . LYS A 1 211 ? 27.512 16.500 -34.065 1.00 90.12 211 LYS A N 1
ATOM 1708 C CA . LYS A 1 211 ? 28.539 16.026 -35.003 1.00 90.12 211 LYS A CA 1
ATOM 1709 C C . LYS A 1 211 ? 27.927 15.641 -36.345 1.00 90.12 211 LYS A C 1
ATOM 1711 O O . LYS A 1 211 ? 28.528 15.934 -37.373 1.00 90.12 211 LYS A O 1
ATOM 1716 N N . SER A 1 212 ? 26.726 15.059 -36.351 1.00 91.56 212 SER A N 1
ATOM 1717 C CA . SER A 1 212 ? 26.004 14.740 -37.589 1.00 91.56 212 SER A CA 1
ATOM 1718 C C . SER A 1 212 ? 25.736 15.983 -38.453 1.00 91.56 212 SER A C 1
ATOM 1720 O O . SER A 1 212 ? 26.025 15.998 -39.656 1.00 91.56 212 SER A O 1
ATOM 1722 N N . GLN A 1 213 ? 25.269 17.071 -37.832 1.00 91.81 213 GLN A N 1
ATOM 1723 C CA . GLN A 1 213 ? 25.047 18.347 -38.518 1.00 91.81 213 GLN A CA 1
ATOM 1724 C C . GLN A 1 213 ? 26.347 18.927 -39.088 1.00 91.81 213 GLN A C 1
ATOM 1726 O O . GLN A 1 213 ? 26.376 19.353 -40.245 1.00 91.81 213 GLN A O 1
ATOM 1731 N N . GLU A 1 214 ? 27.434 18.900 -38.314 1.00 91.56 214 GLU A N 1
ATOM 1732 C CA . GLU A 1 214 ? 28.737 19.397 -38.765 1.00 91.56 214 GLU A CA 1
ATOM 1733 C C . GLU A 1 214 ? 29.310 18.566 -39.922 1.00 91.56 214 GLU A C 1
ATOM 1735 O O . GLU A 1 214 ? 29.778 19.129 -40.914 1.00 91.56 214 GLU A O 1
ATOM 1740 N N . ILE A 1 215 ? 29.205 17.235 -39.850 1.00 92.12 215 ILE A N 1
ATOM 1741 C CA . ILE A 1 215 ? 29.588 16.320 -40.935 1.00 92.12 215 ILE A CA 1
ATOM 1742 C C . ILE A 1 215 ? 28.791 16.640 -42.197 1.00 92.12 215 ILE A C 1
ATOM 1744 O O . ILE A 1 215 ? 29.366 16.780 -43.274 1.00 92.12 215 ILE A O 1
ATOM 1748 N N . SER A 1 216 ? 27.472 16.796 -42.084 1.00 92.06 216 SER A N 1
ATOM 1749 C CA . SER A 1 216 ? 26.613 17.096 -43.231 1.00 92.06 216 SER A CA 1
ATOM 1750 C C . SER A 1 216 ? 26.927 18.458 -43.851 1.00 92.06 216 SER A C 1
ATOM 1752 O O . SER A 1 216 ? 26.988 18.570 -45.077 1.00 92.06 216 SER A O 1
ATOM 1754 N N . ARG A 1 217 ? 27.240 19.469 -43.030 1.00 92.19 217 ARG A N 1
ATOM 1755 C CA . ARG A 1 217 ? 27.708 20.783 -43.492 1.00 92.19 217 ARG A CA 1
ATOM 1756 C C . ARG A 1 217 ? 29.023 20.675 -44.265 1.00 92.19 217 ARG A C 1
ATOM 1758 O O . ARG A 1 217 ? 29.128 21.200 -45.372 1.00 92.19 217 ARG A O 1
ATOM 1765 N N . ARG A 1 218 ? 30.020 19.977 -43.715 1.00 90.25 218 ARG A N 1
ATOM 1766 C CA . ARG A 1 218 ? 31.338 19.810 -44.352 1.00 90.25 218 ARG A CA 1
ATOM 1767 C C . ARG A 1 218 ? 31.273 18.964 -45.622 1.00 90.25 218 ARG A C 1
ATOM 1769 O O . ARG A 1 218 ? 31.908 19.318 -46.612 1.00 90.25 218 ARG A O 1
ATOM 1776 N N . MET A 1 219 ? 30.452 17.916 -45.635 1.00 91.12 219 MET A N 1
ATOM 1777 C CA . MET A 1 219 ? 30.194 17.106 -46.828 1.00 91.12 219 MET A CA 1
ATOM 1778 C C . MET A 1 219 ? 29.533 17.917 -47.944 1.00 91.12 219 MET A C 1
ATOM 1780 O O . MET A 1 219 ? 29.929 17.796 -49.100 1.00 91.12 219 MET A O 1
ATOM 1784 N N . SER A 1 220 ? 28.593 18.809 -47.613 1.00 89.50 220 SER A N 1
ATOM 1785 C CA . SER A 1 220 ? 27.994 19.714 -48.602 1.00 89.50 220 SER A CA 1
ATOM 1786 C C . SER A 1 220 ? 29.023 20.666 -49.222 1.00 89.50 220 SER A C 1
ATOM 1788 O O . SER A 1 220 ? 28.942 20.948 -50.415 1.00 89.50 220 SER A O 1
ATOM 1790 N N . ILE A 1 221 ? 29.990 21.156 -48.437 1.00 87.69 221 ILE A N 1
ATOM 1791 C CA . ILE A 1 221 ? 31.072 22.027 -48.928 1.00 87.69 221 ILE A CA 1
ATOM 1792 C C . ILE A 1 221 ? 32.026 21.244 -49.843 1.00 87.69 221 ILE A C 1
ATOM 1794 O O . ILE A 1 221 ? 32.418 21.750 -50.894 1.00 87.69 221 ILE A O 1
ATOM 1798 N N . LEU A 1 222 ? 32.368 20.006 -49.472 1.00 87.38 222 LEU A N 1
ATOM 1799 C CA . LEU A 1 222 ? 33.206 19.111 -50.279 1.00 87.38 222 LEU A CA 1
ATOM 1800 C C . LEU A 1 222 ? 32.561 18.764 -51.625 1.00 87.38 222 LEU A C 1
ATOM 1802 O O . LEU A 1 222 ? 33.235 18.786 -52.652 1.00 87.38 222 LEU A O 1
ATOM 1806 N N . ALA A 1 223 ? 31.257 18.482 -51.628 1.00 86.50 223 ALA A N 1
ATOM 1807 C CA . ALA A 1 223 ? 30.513 18.156 -52.840 1.00 86.50 223 ALA A CA 1
ATOM 1808 C C . ALA A 1 223 ? 30.346 19.359 -53.785 1.00 86.50 223 ALA A C 1
ATOM 1810 O O . ALA A 1 223 ? 30.288 19.175 -54.999 1.00 86.50 223 ALA A O 1
ATOM 1811 N N . ALA A 1 224 ? 30.285 20.583 -53.247 1.00 86.38 224 ALA A N 1
ATOM 1812 C CA . ALA A 1 224 ? 30.133 21.800 -54.042 1.00 86.38 224 ALA A CA 1
ATOM 1813 C C . ALA A 1 224 ? 31.410 22.183 -54.812 1.00 86.38 224 ALA A C 1
ATOM 1815 O O . ALA A 1 224 ? 31.310 22.674 -55.934 1.00 86.38 224 ALA A O 1
ATOM 1816 N N . ASN A 1 225 ? 32.595 21.932 -54.238 1.00 84.56 225 ASN A N 1
ATOM 1817 C CA . ASN A 1 225 ? 33.887 22.306 -54.829 1.00 84.56 225 ASN A CA 1
ATOM 1818 C C . ASN A 1 225 ? 34.864 21.109 -54.912 1.00 84.56 225 ASN A C 1
ATOM 1820 O O . ASN A 1 225 ? 35.910 21.101 -54.251 1.00 84.56 225 ASN A O 1
ATOM 1824 N N . PRO A 1 226 ? 34.558 20.079 -55.725 1.00 79.69 226 PRO A N 1
ATOM 1825 C CA . PRO A 1 226 ? 35.318 18.828 -55.741 1.00 79.69 226 PRO A CA 1
ATOM 1826 C C . PRO A 1 226 ? 36.714 18.959 -56.365 1.00 79.69 226 PRO A C 1
ATOM 1828 O O . PRO A 1 226 ? 37.582 18.145 -56.074 1.00 79.69 226 PRO A O 1
ATOM 1831 N N . ASP A 1 227 ? 36.959 19.975 -57.196 1.00 79.88 227 ASP A N 1
ATOM 1832 C CA . ASP A 1 227 ? 38.219 20.125 -57.939 1.00 79.88 227 ASP A CA 1
ATOM 1833 C C . ASP A 1 227 ? 39.223 21.096 -57.260 1.00 79.88 227 ASP A C 1
ATOM 1835 O O . ASP A 1 227 ? 40.344 21.259 -57.751 1.00 79.88 227 ASP A O 1
ATOM 1839 N N . ASP A 1 228 ? 38.867 21.703 -56.118 1.00 83.19 228 ASP A N 1
ATOM 1840 C CA . ASP A 1 228 ? 39.700 22.666 -55.375 1.00 83.19 228 ASP A CA 1
ATOM 1841 C C . ASP A 1 228 ? 41.024 22.078 -54.848 1.00 83.19 228 ASP A C 1
ATOM 1843 O O . ASP A 1 228 ? 41.145 20.899 -54.497 1.00 83.19 228 ASP A O 1
ATOM 1847 N N . GLU A 1 229 ? 42.033 22.940 -54.722 1.00 74.25 229 GLU A N 1
ATOM 1848 C CA . GLU A 1 229 ? 43.290 22.599 -54.057 1.00 74.25 229 GLU A CA 1
ATOM 1849 C C . GLU A 1 229 ? 43.051 22.381 -52.548 1.00 74.25 229 GLU A C 1
ATOM 1851 O O . GLU A 1 229 ? 42.361 23.156 -51.888 1.00 74.25 229 GLU A O 1
ATOM 1856 N N . GLY A 1 230 ? 43.555 21.270 -51.999 1.00 80.31 230 GLY A N 1
ATOM 1857 C CA . GLY A 1 230 ? 43.303 20.870 -50.606 1.00 80.31 230 GLY A CA 1
ATOM 1858 C C . GLY A 1 230 ? 42.025 20.047 -50.369 1.00 80.31 230 GLY A C 1
ATOM 1859 O O . GLY A 1 230 ? 41.776 19.636 -49.235 1.00 80.31 230 GLY A O 1
ATOM 1860 N N . THR A 1 231 ? 41.229 19.736 -51.401 1.00 84.06 231 THR A N 1
ATOM 1861 C CA . THR A 1 231 ? 40.026 18.884 -51.266 1.00 84.06 231 THR A CA 1
ATOM 1862 C C . THR A 1 231 ? 40.331 17.487 -50.730 1.00 84.06 231 THR A C 1
ATOM 1864 O O . THR A 1 231 ? 39.579 16.990 -49.900 1.00 84.06 231 THR A O 1
ATOM 1867 N N . VAL A 1 232 ? 41.468 16.890 -51.102 1.00 80.06 232 VAL A N 1
ATOM 1868 C CA . VAL A 1 232 ? 41.897 15.587 -50.557 1.00 80.06 232 VAL A CA 1
ATOM 1869 C C . VAL A 1 232 ? 42.088 15.657 -49.038 1.00 80.06 232 VAL A C 1
ATOM 1871 O O . VAL A 1 232 ? 41.553 14.822 -48.320 1.00 80.06 232 VAL A O 1
ATOM 1874 N N . ALA A 1 233 ? 42.780 16.685 -48.534 1.00 79.25 233 ALA A N 1
ATOM 1875 C CA . ALA A 1 233 ? 43.012 16.851 -47.098 1.00 79.25 233 ALA A CA 1
ATOM 1876 C C . ALA A 1 233 ? 41.704 17.095 -46.328 1.00 79.25 233 ALA A C 1
ATOM 1878 O O . ALA A 1 233 ? 41.480 16.489 -45.282 1.00 79.25 233 ALA A O 1
ATOM 1879 N N . ARG A 1 234 ? 40.807 17.926 -46.879 1.00 84.94 234 ARG A N 1
ATOM 1880 C CA . ARG A 1 234 ? 39.479 18.178 -46.298 1.00 84.94 234 ARG A CA 1
ATOM 1881 C C . ARG A 1 234 ? 38.608 16.916 -46.289 1.00 84.94 234 ARG A C 1
ATOM 1883 O O . ARG A 1 234 ? 37.919 16.670 -45.306 1.00 84.94 234 ARG A O 1
ATOM 1890 N N . ALA A 1 235 ? 38.653 16.101 -47.345 1.00 84.06 235 ALA A N 1
ATOM 1891 C CA . ALA A 1 235 ? 37.940 14.826 -47.405 1.00 84.06 235 ALA A CA 1
ATOM 1892 C C . ALA A 1 235 ? 38.470 13.831 -46.359 1.00 84.06 235 ALA A C 1
ATOM 1894 O O . ALA A 1 235 ? 37.675 13.243 -45.631 1.00 84.06 235 ALA A O 1
ATOM 1895 N N . SER A 1 236 ? 39.793 13.705 -46.211 1.00 79.38 236 SER A N 1
ATOM 1896 C CA . SER A 1 236 ? 40.412 12.886 -45.158 1.00 79.38 236 SER A CA 1
ATOM 1897 C C . SER A 1 236 ? 40.026 13.347 -43.746 1.00 79.38 236 SER A C 1
ATOM 1899 O O . SER A 1 236 ? 39.739 12.512 -42.891 1.00 79.38 236 SER A O 1
ATOM 1901 N N . GLU A 1 237 ? 39.966 14.659 -43.494 1.00 83.12 237 GLU A N 1
ATOM 1902 C CA . GLU A 1 237 ? 39.522 15.204 -42.203 1.00 83.12 237 GLU A CA 1
ATOM 1903 C C . GLU A 1 237 ? 38.049 14.871 -41.919 1.00 83.12 237 GLU A C 1
ATOM 1905 O O . GLU A 1 237 ? 37.704 14.467 -40.808 1.00 83.12 237 GLU A O 1
ATOM 1910 N N . VAL A 1 238 ? 37.173 14.995 -42.920 1.00 87.94 238 VAL A N 1
ATOM 1911 C CA . VAL A 1 238 ? 35.749 14.661 -42.768 1.00 87.94 238 VAL A CA 1
ATOM 1912 C C . VAL A 1 238 ? 35.542 13.164 -42.551 1.00 87.94 238 VAL A C 1
ATOM 1914 O O . VAL A 1 238 ? 34.713 12.792 -41.725 1.00 87.94 238 VAL A O 1
ATOM 1917 N N . ILE A 1 239 ? 36.324 12.305 -43.209 1.00 83.56 239 ILE A N 1
ATOM 1918 C CA . ILE A 1 239 ? 36.318 10.855 -42.961 1.00 83.56 239 ILE A CA 1
ATOM 1919 C C . ILE A 1 239 ? 36.649 10.557 -41.497 1.00 83.56 239 ILE A C 1
ATOM 1921 O O . ILE A 1 239 ? 35.898 9.833 -40.847 1.00 83.56 239 ILE A O 1
ATOM 1925 N N . LEU A 1 240 ? 37.709 11.160 -40.952 1.00 80.88 240 LEU A N 1
ATOM 1926 C CA . LEU A 1 240 ? 38.065 10.992 -39.541 1.00 80.88 240 LEU A CA 1
ATOM 1927 C C . LEU A 1 240 ? 36.932 11.463 -38.615 1.00 80.88 240 LEU A C 1
ATOM 1929 O O . LEU A 1 240 ? 36.601 10.794 -37.640 1.00 80.88 240 LEU A O 1
ATOM 1933 N N . GLN A 1 241 ? 36.287 12.588 -38.931 1.00 85.50 241 GLN A N 1
ATOM 1934 C CA . GLN A 1 241 ? 35.158 13.091 -38.144 1.00 85.50 241 GLN A CA 1
ATOM 1935 C C . GLN A 1 241 ? 33.929 12.183 -38.201 1.00 85.50 241 GLN A C 1
ATOM 1937 O O . GLN A 1 241 ? 33.278 12.003 -37.173 1.00 85.50 241 GLN A O 1
ATOM 1942 N N . ILE A 1 242 ? 33.623 11.595 -39.363 1.00 86.25 242 ILE A N 1
ATOM 1943 C CA . ILE A 1 242 ? 32.560 10.590 -39.511 1.00 86.25 242 ILE A CA 1
ATOM 1944 C C . ILE A 1 242 ? 32.845 9.395 -38.607 1.00 86.25 242 ILE A C 1
ATOM 1946 O O . ILE A 1 242 ? 31.965 8.968 -37.868 1.00 86.25 242 ILE A O 1
ATOM 1950 N N . GLN A 1 243 ? 34.081 8.903 -38.619 1.00 80.12 243 GLN A N 1
ATOM 1951 C CA . GLN A 1 243 ? 34.501 7.761 -37.814 1.00 80.12 243 GLN A CA 1
ATOM 1952 C C . GLN A 1 243 ? 34.431 8.053 -36.307 1.00 80.12 243 GLN A C 1
ATOM 1954 O O . GLN A 1 243 ? 33.870 7.263 -35.552 1.00 80.12 243 GLN A O 1
ATOM 1959 N N . MET A 1 244 ? 34.911 9.219 -35.863 1.00 80.50 244 MET A N 1
ATOM 1960 C CA . MET A 1 244 ? 34.785 9.646 -34.462 1.00 80.50 244 MET A CA 1
ATOM 1961 C C . MET A 1 244 ? 33.320 9.830 -34.037 1.00 80.50 244 MET A C 1
ATOM 1963 O O . MET A 1 244 ? 32.966 9.560 -32.893 1.00 80.50 244 MET A O 1
ATOM 1967 N N . ALA A 1 245 ? 32.459 10.324 -34.933 1.00 86.38 245 ALA A N 1
ATOM 1968 C CA . ALA A 1 245 ? 31.033 10.465 -34.654 1.00 86.38 245 ALA A CA 1
ATOM 1969 C C . ALA A 1 245 ? 30.319 9.108 -34.597 1.00 86.38 245 ALA A C 1
ATOM 1971 O O . ALA A 1 245 ? 29.427 8.941 -33.771 1.00 86.38 245 ALA A O 1
ATOM 1972 N N . GLU A 1 246 ? 30.722 8.143 -35.428 1.00 83.00 246 GLU A N 1
ATOM 1973 C CA . GLU A 1 246 ? 30.256 6.755 -35.362 1.00 83.00 246 GLU A CA 1
ATOM 1974 C C . GLU A 1 246 ? 30.635 6.117 -34.016 1.00 83.00 246 GLU A C 1
ATOM 1976 O O . GLU A 1 246 ? 29.783 5.512 -33.366 1.00 83.00 246 GLU A O 1
ATOM 1981 N N . GLU A 1 247 ? 31.872 6.311 -33.549 1.00 75.75 247 GLU A N 1
ATOM 1982 C CA . GLU A 1 247 ? 32.341 5.806 -32.252 1.00 75.75 247 GLU A CA 1
ATOM 1983 C C . GLU A 1 247 ? 31.564 6.410 -31.069 1.00 75.75 247 GLU A C 1
ATOM 1985 O O . GLU A 1 247 ? 31.083 5.685 -30.194 1.00 75.75 247 GLU A O 1
ATOM 1990 N N . ASP A 1 248 ? 31.381 7.731 -31.054 1.00 78.94 248 ASP A N 1
ATOM 1991 C CA . ASP A 1 248 ? 30.627 8.403 -29.993 1.00 78.94 248 ASP A CA 1
ATOM 1992 C C . ASP A 1 248 ? 29.134 8.054 -30.033 1.00 78.94 248 ASP A C 1
ATOM 1994 O O . ASP A 1 248 ? 28.513 7.859 -28.986 1.00 78.94 248 ASP A O 1
ATOM 1998 N N . ALA A 1 249 ? 28.547 7.921 -31.227 1.00 83.75 249 ALA A N 1
ATOM 1999 C CA . ALA A 1 249 ? 27.174 7.455 -31.382 1.00 83.75 249 ALA A CA 1
ATOM 2000 C C . ALA A 1 249 ? 27.011 6.020 -30.863 1.00 83.75 249 ALA A C 1
ATOM 2002 O O . ALA A 1 249 ? 26.013 5.730 -30.203 1.00 83.75 249 ALA A O 1
ATOM 2003 N N . LEU A 1 250 ? 27.993 5.138 -31.098 1.00 80.19 250 LEU A N 1
ATOM 2004 C CA . LEU A 1 250 ? 28.004 3.771 -30.564 1.00 80.19 250 LEU A CA 1
ATOM 2005 C C . LEU A 1 250 ? 28.006 3.790 -29.038 1.00 80.19 250 LEU A C 1
ATOM 2007 O O . LEU A 1 250 ? 27.166 3.131 -28.427 1.00 80.19 250 LEU A O 1
ATOM 2011 N N . ARG A 1 251 ? 28.881 4.592 -28.422 1.00 73.94 251 ARG A N 1
ATOM 2012 C CA . ARG A 1 251 ? 28.930 4.760 -26.961 1.00 73.94 251 ARG A CA 1
ATOM 2013 C C . ARG A 1 251 ? 27.604 5.267 -26.394 1.00 73.94 251 ARG A C 1
ATOM 2015 O O . ARG A 1 251 ? 27.086 4.695 -25.439 1.00 73.94 251 ARG A O 1
ATOM 2022 N N . ASN A 1 252 ? 27.020 6.294 -27.005 1.00 79.56 252 ASN A N 1
ATOM 2023 C CA . ASN A 1 252 ? 25.756 6.868 -26.541 1.00 79.56 252 ASN A CA 1
ATOM 2024 C C . ASN A 1 252 ? 24.572 5.908 -26.724 1.00 79.56 252 ASN A C 1
ATOM 2026 O O . ASN A 1 252 ? 23.731 5.802 -25.832 1.00 79.56 252 ASN A O 1
ATOM 2030 N N . LYS A 1 253 ? 24.526 5.162 -27.834 1.00 84.38 253 LYS A N 1
ATOM 2031 C CA . LYS A 1 253 ? 23.527 4.111 -28.066 1.00 84.38 253 LYS A CA 1
ATOM 2032 C C . LYS A 1 253 ? 23.634 2.994 -27.035 1.00 84.38 253 LYS A C 1
ATOM 2034 O O . LYS A 1 253 ? 22.628 2.532 -26.522 1.00 84.38 253 LYS A O 1
ATOM 2039 N N . ILE A 1 254 ? 24.850 2.583 -26.703 1.00 74.00 254 ILE A N 1
ATOM 2040 C CA . ILE A 1 254 ? 25.109 1.565 -25.684 1.00 74.00 254 ILE A CA 1
ATOM 2041 C C . ILE A 1 254 ? 24.555 1.986 -24.318 1.00 74.00 254 ILE A C 1
ATOM 2043 O O . ILE A 1 254 ? 23.864 1.203 -23.662 1.00 74.00 254 ILE A O 1
ATOM 2047 N N . ILE A 1 255 ? 24.846 3.220 -23.898 1.00 72.88 255 ILE A N 1
ATOM 2048 C CA . ILE A 1 255 ? 24.342 3.779 -22.637 1.00 72.88 255 ILE A CA 1
ATOM 2049 C C . ILE A 1 255 ? 22.811 3.801 -22.662 1.00 72.88 255 ILE A C 1
ATOM 2051 O O . ILE A 1 255 ? 22.169 3.375 -21.702 1.00 72.88 255 ILE A O 1
ATOM 2055 N N . TYR A 1 256 ? 22.239 4.243 -23.782 1.00 83.62 256 TYR A N 1
ATOM 2056 C CA . TYR A 1 256 ? 20.801 4.263 -24.003 1.00 83.62 256 TYR A CA 1
ATOM 2057 C C . TYR A 1 256 ? 20.167 2.873 -23.884 1.00 83.62 256 TYR A C 1
ATOM 2059 O O . TYR A 1 256 ? 19.271 2.694 -23.068 1.00 83.62 256 TYR A O 1
ATOM 2067 N N . ASP A 1 257 ? 20.655 1.888 -24.640 1.00 79.19 257 ASP A N 1
ATOM 2068 C CA . ASP A 1 257 ? 20.112 0.526 -24.674 1.00 79.19 257 ASP A CA 1
ATOM 2069 C C . ASP A 1 257 ? 20.194 -0.148 -23.294 1.00 79.19 257 ASP A C 1
ATOM 2071 O O . ASP A 1 257 ? 19.289 -0.886 -22.903 1.00 79.19 257 ASP A O 1
ATOM 2075 N N . THR A 1 258 ? 21.256 0.135 -22.532 1.00 73.75 258 THR A N 1
ATOM 2076 C CA . THR A 1 258 ? 21.451 -0.408 -21.178 1.00 73.75 258 THR A CA 1
ATOM 2077 C C . THR A 1 258 ? 20.413 0.147 -20.204 1.00 73.75 258 THR A C 1
ATOM 2079 O O . THR A 1 258 ? 19.710 -0.622 -19.550 1.00 73.75 258 THR A O 1
ATOM 2082 N N . ILE A 1 259 ? 20.271 1.474 -20.151 1.00 74.94 259 ILE A N 1
ATOM 2083 C CA . ILE A 1 259 ? 19.310 2.146 -19.264 1.00 74.94 259 ILE A CA 1
ATOM 2084 C C . ILE A 1 259 ? 17.870 1.825 -19.690 1.00 74.94 259 ILE A C 1
ATOM 2086 O O . ILE A 1 259 ? 16.999 1.608 -18.852 1.00 74.94 259 ILE A O 1
ATOM 2090 N N . TYR A 1 260 ? 17.618 1.718 -20.994 1.00 81.12 260 TYR A N 1
ATOM 2091 C CA . TYR A 1 260 ? 16.329 1.308 -21.542 1.00 81.12 260 TYR A CA 1
ATOM 2092 C C . TYR A 1 260 ? 15.930 -0.111 -21.110 1.00 81.12 260 TYR A C 1
ATOM 2094 O O . TYR A 1 260 ? 14.788 -0.343 -20.701 1.00 81.12 260 TYR A O 1
ATOM 2102 N N . ALA A 1 261 ? 16.860 -1.067 -21.187 1.00 76.19 261 ALA A N 1
ATOM 2103 C CA . ALA A 1 261 ? 16.619 -2.441 -20.761 1.00 76.19 261 ALA A CA 1
ATOM 2104 C C . ALA A 1 261 ? 16.345 -2.525 -19.252 1.00 76.19 261 ALA A C 1
ATOM 2106 O O . ALA A 1 261 ? 15.431 -3.237 -18.837 1.00 76.19 261 ALA A O 1
ATOM 2107 N N . GLU A 1 262 ? 17.089 -1.765 -18.445 1.00 75.81 262 GLU A N 1
ATOM 2108 C CA . GLU A 1 262 ? 16.878 -1.675 -16.999 1.00 75.81 262 GLU A CA 1
ATOM 2109 C C . GLU A 1 262 ? 15.498 -1.097 -16.659 1.00 75.81 262 GLU A C 1
ATOM 2111 O O . GLU A 1 262 ? 14.741 -1.718 -15.910 1.00 75.81 262 GLU A O 1
ATOM 2116 N N . ALA A 1 263 ? 15.130 0.036 -17.265 1.00 74.75 263 ALA A N 1
ATOM 2117 C CA . ALA A 1 263 ? 13.825 0.662 -17.071 1.00 74.75 263 ALA A CA 1
ATOM 2118 C C . ALA A 1 263 ? 12.675 -0.275 -17.463 1.00 74.75 263 ALA A C 1
ATOM 2120 O O . ALA A 1 263 ? 11.675 -0.374 -16.751 1.00 74.75 263 ALA A O 1
ATOM 2121 N N . THR A 1 264 ? 12.836 -1.008 -18.569 1.00 80.50 264 THR A N 1
ATOM 2122 C CA . THR A 1 264 ? 11.852 -1.998 -19.025 1.00 80.50 264 THR A CA 1
ATOM 2123 C C . THR A 1 264 ? 11.702 -3.128 -18.009 1.00 80.50 264 THR A C 1
ATOM 2125 O O . THR A 1 264 ? 10.584 -3.436 -17.606 1.00 80.50 264 THR A O 1
ATOM 2128 N N . ALA A 1 265 ? 12.811 -3.713 -17.548 1.00 76.44 265 ALA A N 1
ATOM 2129 C CA . ALA A 1 265 ? 12.785 -4.811 -16.585 1.00 76.44 265 ALA A CA 1
ATOM 2130 C C . ALA A 1 265 ? 12.175 -4.391 -15.238 1.00 76.44 265 ALA A C 1
ATOM 2132 O O . ALA A 1 265 ? 11.366 -5.128 -14.670 1.00 76.44 265 ALA A O 1
ATOM 2133 N N . MET A 1 266 ? 12.529 -3.201 -14.741 1.00 76.56 266 MET A N 1
ATOM 2134 C CA . MET A 1 266 ? 11.972 -2.648 -13.507 1.00 76.56 266 MET A CA 1
ATOM 2135 C C . MET A 1 266 ? 10.457 -2.461 -13.630 1.00 76.56 266 MET A C 1
ATOM 2137 O O . MET A 1 266 ? 9.705 -2.964 -12.800 1.00 76.56 266 MET A O 1
ATOM 2141 N N . LEU A 1 267 ? 10.003 -1.817 -14.706 1.00 83.75 267 LEU A N 1
ATOM 2142 C CA . LEU A 1 267 ? 8.586 -1.553 -14.931 1.00 83.75 267 LEU A CA 1
ATOM 2143 C C . LEU A 1 267 ? 7.769 -2.839 -15.132 1.00 83.75 267 LEU A C 1
ATOM 2145 O O . LEU A 1 267 ? 6.651 -2.940 -14.625 1.00 83.75 267 LEU A O 1
ATOM 2149 N N . GLU A 1 268 ? 8.303 -3.833 -15.845 1.00 83.44 268 GLU A N 1
ATOM 2150 C CA . GLU A 1 268 ? 7.630 -5.125 -16.020 1.00 83.44 268 GLU A CA 1
ATOM 2151 C C . GLU A 1 268 ? 7.473 -5.872 -14.702 1.00 83.44 268 GLU A C 1
ATOM 2153 O O . GLU A 1 268 ? 6.384 -6.375 -14.423 1.00 83.44 268 GLU A O 1
ATOM 2158 N N . LYS A 1 269 ? 8.510 -5.868 -13.861 1.00 80.50 269 LYS A N 1
ATOM 2159 C CA . LYS A 1 269 ? 8.448 -6.462 -12.528 1.00 80.50 269 LYS A CA 1
ATOM 2160 C C . LYS A 1 269 ? 7.419 -5.757 -11.645 1.00 80.50 269 LYS A C 1
ATOM 2162 O O . LYS A 1 269 ? 6.591 -6.425 -11.034 1.00 80.50 269 LYS A O 1
ATOM 2167 N N . THR A 1 270 ? 7.423 -4.423 -11.592 1.00 76.38 270 THR A N 1
ATOM 2168 C CA . THR A 1 270 ? 6.440 -3.679 -10.789 1.00 76.38 270 THR A CA 1
ATOM 2169 C C . THR A 1 270 ? 5.018 -3.948 -11.282 1.00 76.38 270 THR A C 1
ATOM 2171 O O . THR A 1 270 ? 4.124 -4.173 -10.472 1.00 76.38 270 THR A O 1
ATOM 2174 N N . LEU A 1 271 ? 4.788 -4.006 -12.598 1.00 85.88 271 LEU A N 1
ATOM 2175 C CA . LEU A 1 271 ? 3.486 -4.388 -13.154 1.00 85.88 271 LEU A CA 1
ATOM 2176 C C . LEU A 1 271 ? 3.091 -5.828 -12.806 1.00 85.88 271 LEU A C 1
ATOM 2178 O O . LEU A 1 271 ? 1.916 -6.088 -12.551 1.00 85.88 271 LEU A O 1
ATOM 2182 N N . GLU A 1 272 ? 4.033 -6.769 -12.793 1.00 83.31 272 GLU A N 1
ATOM 2183 C CA . GLU A 1 272 ? 3.782 -8.142 -12.352 1.00 83.31 272 GLU A CA 1
ATOM 2184 C C . GLU A 1 272 ? 3.380 -8.185 -10.872 1.00 83.31 272 GLU A C 1
ATOM 2186 O O . GLU A 1 272 ? 2.373 -8.814 -10.538 1.00 83.31 272 GLU A O 1
ATOM 2191 N N . GLU A 1 273 ? 4.085 -7.455 -10.003 1.00 78.56 273 GLU A N 1
ATOM 2192 C CA . GLU A 1 273 ? 3.748 -7.314 -8.579 1.00 78.56 273 GLU A CA 1
ATOM 2193 C C . GLU A 1 273 ? 2.367 -6.662 -8.382 1.00 78.56 273 GLU A C 1
ATOM 2195 O O . GLU A 1 273 ? 1.576 -7.130 -7.563 1.00 78.56 273 GLU A O 1
ATOM 2200 N N . VAL A 1 274 ? 2.016 -5.634 -9.160 1.00 85.69 274 VAL A N 1
ATOM 2201 C CA . VAL A 1 274 ? 0.670 -5.026 -9.146 1.00 85.69 274 VAL A CA 1
ATOM 2202 C C . VAL A 1 274 ? -0.395 -6.025 -9.615 1.00 85.69 274 VAL A C 1
ATOM 2204 O O . VAL A 1 274 ? -1.488 -6.111 -9.067 1.00 85.69 274 VAL A O 1
ATOM 2207 N N . ASN A 1 275 ? -0.123 -6.828 -10.638 1.00 82.69 275 ASN A N 1
ATOM 2208 C CA . ASN A 1 275 ? -1.128 -7.777 -11.119 1.00 82.69 275 ASN A CA 1
ATOM 2209 C C . ASN A 1 275 ? -1.334 -8.951 -10.151 1.00 82.69 275 ASN A C 1
ATOM 2211 O O . ASN A 1 275 ? -2.464 -9.412 -9.975 1.00 82.69 275 ASN A O 1
ATOM 2215 N N . SER A 1 276 ? -0.265 -9.417 -9.507 1.00 81.88 276 SER A N 1
ATOM 2216 C CA . SER A 1 276 ? -0.314 -10.521 -8.543 1.00 81.88 276 SER A CA 1
ATOM 2217 C C . SER A 1 276 ? -0.913 -10.107 -7.195 1.00 81.88 276 SER A C 1
ATOM 2219 O O . SER A 1 276 ? -1.646 -10.893 -6.599 1.00 81.88 276 SER A O 1
ATOM 2221 N N . ASN A 1 277 ? -0.722 -8.857 -6.760 1.00 83.19 277 ASN A N 1
ATOM 2222 C CA . ASN A 1 277 ? -1.287 -8.332 -5.511 1.00 83.19 277 ASN A CA 1
ATOM 2223 C C . ASN A 1 277 ? -2.688 -7.718 -5.655 1.00 83.19 277 ASN A C 1
ATOM 2225 O O . ASN A 1 277 ? -3.164 -7.037 -4.743 1.00 83.19 277 ASN A O 1
ATOM 2229 N N . ARG A 1 278 ? -3.388 -7.962 -6.769 1.00 83.31 278 ARG A N 1
ATOM 2230 C CA . ARG A 1 278 ? -4.785 -7.529 -6.925 1.00 83.31 278 ARG A CA 1
ATOM 2231 C C . ARG A 1 278 ? -5.704 -8.174 -5.884 1.00 83.31 278 ARG A C 1
ATOM 2233 O O . ARG A 1 278 ? -6.660 -7.547 -5.432 1.00 83.31 278 ARG A O 1
ATOM 2240 N N . LYS A 1 279 ? -5.433 -9.433 -5.539 1.00 84.25 279 LYS A N 1
ATOM 2241 C CA . LYS A 1 279 ? -6.143 -10.174 -4.498 1.00 84.25 279 LYS A CA 1
ATOM 2242 C C . LYS A 1 279 ? -5.142 -10.627 -3.452 1.00 84.25 279 LYS A C 1
ATOM 2244 O O . LYS A 1 279 ? -4.216 -11.359 -3.786 1.00 84.25 279 LYS A O 1
ATOM 2249 N N . ILE A 1 280 ? -5.340 -10.210 -2.210 1.00 82.19 280 ILE A N 1
ATOM 2250 C CA . ILE A 1 280 ? -4.451 -10.547 -1.097 1.00 82.19 280 ILE A CA 1
ATOM 2251 C C . ILE A 1 280 ? -5.187 -11.409 -0.078 1.00 82.19 280 ILE A C 1
ATOM 2253 O O . ILE A 1 280 ? -6.394 -11.274 0.115 1.00 82.19 280 ILE A O 1
ATOM 2257 N N . SER A 1 281 ? -4.453 -12.334 0.532 1.00 77.19 281 SER A N 1
ATOM 2258 C CA . SER A 1 281 ? -4.965 -13.214 1.577 1.00 77.19 281 SER A CA 1
ATOM 2259 C C . SER A 1 281 ? -4.646 -12.598 2.932 1.00 77.19 281 SER A C 1
ATOM 2261 O O . SER A 1 281 ? -3.474 -12.445 3.269 1.00 77.19 281 SER A O 1
ATOM 2263 N N . ILE A 1 282 ? -5.674 -12.277 3.706 1.00 74.44 282 ILE A N 1
ATOM 2264 C CA . ILE A 1 282 ? -5.555 -11.778 5.077 1.00 74.44 282 ILE A CA 1
ATOM 2265 C C . ILE A 1 282 ? -5.959 -12.883 6.052 1.00 74.44 282 ILE A C 1
ATOM 2267 O O . ILE A 1 282 ? -6.834 -13.686 5.737 1.00 74.44 282 ILE A O 1
ATOM 2271 N N . ALA A 1 283 ? -5.302 -12.965 7.205 1.00 66.81 283 ALA A N 1
ATOM 2272 C CA . ALA A 1 283 ? -5.691 -13.882 8.272 1.00 66.81 283 ALA A CA 1
ATOM 2273 C C . ALA A 1 283 ? -6.686 -13.187 9.208 1.00 66.81 283 ALA A C 1
ATOM 2275 O O . ALA A 1 283 ? -6.525 -12.001 9.497 1.00 66.81 283 ALA A O 1
ATOM 2276 N N . HIS A 1 284 ? -7.692 -13.922 9.677 1.00 58.28 284 HIS A N 1
ATOM 2277 C CA . HIS A 1 284 ? -8.675 -13.393 10.616 1.00 58.28 284 HIS A CA 1
ATOM 2278 C C . HIS A 1 284 ? -7.999 -13.080 11.969 1.00 58.28 284 HIS A C 1
ATOM 2280 O O . HIS A 1 284 ? -7.225 -13.922 12.444 1.00 58.28 284 HIS A O 1
ATOM 2286 N N . PRO A 1 285 ? -8.297 -11.937 12.621 1.00 54.56 285 PRO A N 1
ATOM 2287 C CA . PRO A 1 285 ? -7.662 -11.538 13.884 1.00 54.56 285 PRO A CA 1
ATOM 2288 C C . PRO A 1 285 ? -7.745 -12.612 14.981 1.00 54.56 285 PRO A C 1
ATOM 2290 O O . PRO A 1 285 ? -6.733 -12.984 15.569 1.00 54.56 285 PRO A O 1
ATOM 2293 N N . ASP A 1 286 ? -8.935 -13.184 15.181 1.00 54.75 286 ASP A N 1
ATOM 2294 C CA . ASP A 1 286 ? -9.186 -14.188 16.229 1.00 54.75 286 ASP A CA 1
ATOM 2295 C C . ASP A 1 286 ? -8.910 -15.639 15.799 1.00 54.75 286 ASP A C 1
ATOM 2297 O O . ASP A 1 286 ? -8.929 -16.565 16.614 1.00 54.75 286 ASP A O 1
ATOM 2301 N N . ALA A 1 287 ? -8.649 -15.865 14.508 1.00 60.31 287 ALA A N 1
ATOM 2302 C CA . ALA A 1 287 ? -8.415 -17.189 13.946 1.00 60.31 287 ALA A CA 1
ATOM 2303 C C . ALA A 1 287 ? -7.356 -17.124 12.833 1.00 60.31 287 ALA A C 1
ATOM 2305 O O . ALA A 1 287 ? -7.701 -17.173 11.654 1.00 60.31 287 ALA A O 1
ATOM 2306 N N . PRO A 1 288 ? -6.052 -17.123 13.173 1.00 61.62 288 PRO A N 1
ATOM 2307 C CA . PRO A 1 288 ? -4.963 -16.973 12.198 1.00 61.62 288 PRO A CA 1
ATOM 2308 C C . PRO A 1 288 ? -4.923 -18.053 11.101 1.00 61.62 288 PRO A C 1
ATOM 2310 O O . PRO A 1 288 ? -4.262 -17.893 10.080 1.00 61.62 288 PRO A O 1
ATOM 2313 N N . GLN A 1 289 ? -5.614 -19.174 11.333 1.00 65.56 289 GLN A N 1
ATOM 2314 C CA . GLN A 1 289 ? -5.750 -20.301 10.406 1.00 65.56 289 GLN A CA 1
ATOM 2315 C C . GLN A 1 289 ? -6.829 -20.053 9.333 1.00 65.56 289 GLN A C 1
ATOM 2317 O O . GLN A 1 289 ? -6.844 -20.728 8.305 1.00 65.56 289 GLN A O 1
ATOM 2322 N N . ALA A 1 290 ? -7.766 -19.139 9.598 1.00 65.69 290 ALA A N 1
ATOM 2323 C CA . ALA A 1 290 ? -8.836 -18.759 8.693 1.00 65.69 290 ALA A CA 1
ATOM 2324 C C . ALA A 1 290 ? -8.363 -17.567 7.860 1.00 65.69 290 ALA A C 1
ATOM 2326 O O . ALA A 1 290 ? -8.106 -16.488 8.393 1.00 65.69 290 ALA A O 1
ATOM 2327 N N . THR A 1 291 ? -8.218 -17.772 6.553 1.00 72.56 291 THR A N 1
ATOM 2328 C CA . THR A 1 291 ? -7.791 -16.721 5.634 1.00 72.56 291 THR A CA 1
ATOM 2329 C C . THR A 1 291 ? -8.938 -16.262 4.742 1.00 72.56 291 THR A C 1
ATOM 2331 O O . THR A 1 291 ? -9.680 -17.072 4.184 1.00 72.56 291 THR A O 1
ATOM 2334 N N . ALA A 1 292 ? -9.072 -14.948 4.588 1.00 70.00 292 ALA A N 1
ATOM 2335 C CA . ALA A 1 292 ? -10.014 -14.312 3.680 1.00 70.00 292 ALA A CA 1
ATOM 2336 C C . ALA A 1 292 ? -9.261 -13.684 2.503 1.00 70.00 292 ALA A C 1
ATOM 2338 O O . ALA A 1 292 ? -8.197 -13.087 2.668 1.00 70.00 292 ALA A O 1
ATOM 2339 N N . ILE A 1 293 ? -9.813 -13.816 1.297 1.00 81.31 293 ILE A N 1
ATOM 2340 C CA . ILE A 1 293 ? -9.264 -13.173 0.101 1.00 81.31 293 ILE A CA 1
ATOM 2341 C C . ILE A 1 293 ? -9.978 -11.840 -0.087 1.00 81.31 293 ILE A C 1
ATOM 2343 O O . ILE A 1 293 ? -11.195 -11.814 -0.272 1.00 81.31 293 ILE A O 1
ATOM 2347 N N . ILE A 1 294 ? -9.217 -10.749 -0.098 1.00 81.38 294 ILE A N 1
ATOM 2348 C CA . ILE A 1 294 ? -9.734 -9.399 -0.325 1.00 81.38 294 ILE A CA 1
ATOM 2349 C C . ILE A 1 294 ? -9.215 -8.821 -1.642 1.00 81.38 294 ILE A C 1
ATOM 2351 O O . ILE A 1 294 ? -8.119 -9.156 -2.091 1.00 81.38 294 ILE A O 1
ATOM 2355 N N . GLU A 1 295 ? -10.008 -7.953 -2.274 1.00 85.38 295 GLU A N 1
ATOM 2356 C CA . GLU A 1 295 ? -9.594 -7.209 -3.468 1.00 85.38 295 GLU A CA 1
ATOM 2357 C C . GLU A 1 295 ? -8.960 -5.872 -3.072 1.00 85.38 295 GLU A C 1
ATOM 2359 O O . GLU A 1 295 ? -9.600 -5.018 -2.461 1.00 85.38 295 GLU A O 1
ATOM 2364 N N . THR A 1 296 ? -7.695 -5.685 -3.437 1.00 83.25 296 THR A N 1
ATOM 2365 C CA . THR A 1 296 ? -6.877 -4.543 -3.010 1.00 83.25 296 THR A CA 1
ATOM 2366 C C . THR A 1 296 ? -7.406 -3.210 -3.540 1.00 83.25 296 THR A C 1
ATOM 2368 O O . THR A 1 296 ? -7.324 -2.204 -2.842 1.00 83.25 296 THR A O 1
ATOM 2371 N N . ASP A 1 297 ? -7.967 -3.181 -4.752 1.00 84.38 297 ASP A N 1
ATOM 2372 C CA . ASP A 1 297 ? -8.484 -1.947 -5.362 1.00 84.38 297 ASP A CA 1
ATOM 2373 C C . ASP A 1 297 ? -9.761 -1.442 -4.682 1.00 84.38 297 ASP A C 1
ATOM 2375 O O . ASP A 1 297 ? -9.906 -0.245 -4.435 1.00 84.38 297 ASP A O 1
ATOM 2379 N N . PHE A 1 298 ? -10.635 -2.370 -4.284 1.00 81.69 298 PHE A N 1
ATOM 2380 C CA . PHE A 1 298 ? -11.849 -2.062 -3.535 1.00 81.69 298 PHE A CA 1
ATOM 2381 C C . PHE A 1 298 ? -11.516 -1.365 -2.206 1.00 81.69 298 PHE A C 1
ATOM 2383 O O . PHE A 1 298 ? -12.034 -0.287 -1.922 1.00 81.69 298 PHE A O 1
ATOM 2390 N N . TRP A 1 299 ? -10.573 -1.916 -1.433 1.00 80.94 299 TRP A N 1
ATOM 2391 C CA . TRP A 1 299 ? -10.171 -1.348 -0.139 1.00 80.94 299 TRP A CA 1
ATOM 2392 C C . TRP A 1 299 ? -9.275 -0.103 -0.242 1.00 80.94 299 TRP A C 1
ATOM 2394 O O . TRP A 1 299 ? -9.047 0.565 0.764 1.00 80.94 299 TRP A O 1
ATOM 2404 N N . ASN A 1 300 ? -8.800 0.233 -1.446 1.00 81.94 300 ASN A N 1
ATOM 2405 C CA . ASN A 1 300 ? -8.096 1.482 -1.757 1.00 81.94 300 ASN A CA 1
ATOM 2406 C C . ASN A 1 300 ? -8.963 2.481 -2.546 1.00 81.94 300 ASN A C 1
ATOM 2408 O O . ASN A 1 300 ? -8.430 3.446 -3.092 1.00 81.94 300 ASN A O 1
ATOM 2412 N N . ARG A 1 301 ? -10.282 2.262 -2.651 1.00 79.50 301 ARG A N 1
ATOM 2413 C CA . ARG A 1 301 ? -11.221 3.171 -3.339 1.00 79.50 301 ARG A CA 1
ATOM 2414 C C . ARG A 1 301 ? -10.802 3.517 -4.782 1.00 79.50 301 ARG A C 1
ATOM 2416 O O . ARG A 1 301 ? -10.914 4.664 -5.220 1.00 79.50 301 ARG A O 1
ATOM 2423 N N . GLY A 1 302 ? -10.279 2.544 -5.529 1.00 81.44 302 GLY A N 1
ATOM 2424 C CA . GLY A 1 302 ? -9.897 2.735 -6.935 1.00 81.44 302 GLY A CA 1
ATOM 2425 C C . GLY A 1 302 ? -8.517 3.371 -7.165 1.00 81.44 302 GLY A C 1
ATOM 2426 O O . GLY A 1 302 ? -8.135 3.621 -8.312 1.00 81.44 302 GLY A O 1
ATOM 2427 N N . GLU A 1 303 ? -7.750 3.697 -6.115 1.00 84.38 303 GLU A N 1
ATOM 2428 C CA . GLU A 1 303 ? -6.391 4.243 -6.275 1.00 84.38 303 GLU A CA 1
ATOM 2429 C C . GLU A 1 303 ? -5.408 3.218 -6.855 1.00 84.38 303 GLU A C 1
ATOM 2431 O O . GLU A 1 303 ? -4.476 3.587 -7.578 1.00 84.38 303 GLU A O 1
ATOM 2436 N N . TYR A 1 304 ? -5.640 1.933 -6.589 1.00 87.12 304 TYR A N 1
ATOM 2437 C CA . TYR A 1 304 ? -4.799 0.848 -7.081 1.00 87.12 304 TYR A CA 1
ATOM 2438 C C . TYR A 1 304 ? -4.892 0.726 -8.605 1.00 87.12 304 TYR A C 1
ATOM 2440 O O . TYR A 1 304 ? -3.878 0.623 -9.300 1.00 87.12 304 TYR A O 1
ATOM 2448 N N . GLU A 1 305 ? -6.104 0.822 -9.152 1.00 87.12 305 GLU A N 1
ATOM 2449 C CA . GLU A 1 305 ? -6.330 0.816 -10.594 1.00 87.12 305 GLU A CA 1
ATOM 2450 C C . GLU A 1 305 ? -5.706 2.042 -11.278 1.00 87.12 305 GLU A C 1
ATOM 2452 O O . GLU A 1 305 ? -5.105 1.918 -12.347 1.00 87.12 305 GLU A O 1
ATOM 2457 N N . LYS A 1 306 ? -5.752 3.222 -10.642 1.00 89.31 306 LYS A N 1
ATOM 2458 C CA . LYS A 1 306 ? -5.068 4.426 -11.153 1.00 89.31 306 LYS A CA 1
ATOM 2459 C C . LYS A 1 306 ? -3.556 4.220 -11.250 1.00 89.31 306 LYS A C 1
ATOM 2461 O O . LYS A 1 306 ? -2.961 4.594 -12.263 1.00 89.31 306 LYS A O 1
ATOM 2466 N N . LEU A 1 307 ? -2.941 3.601 -10.240 1.00 90.31 307 LEU A N 1
ATOM 2467 C CA . LEU A 1 307 ? -1.518 3.252 -10.266 1.00 90.31 307 LEU A CA 1
ATOM 2468 C C . LEU A 1 307 ? -1.212 2.280 -11.414 1.00 90.31 307 LEU A C 1
ATOM 2470 O O . LEU A 1 307 ? -0.275 2.505 -12.183 1.00 90.31 307 LEU A O 1
ATOM 2474 N N . ARG A 1 308 ? -2.039 1.243 -11.588 1.00 90.94 308 ARG A N 1
ATOM 2475 C CA . ARG A 1 308 ? -1.901 0.275 -12.685 1.00 90.94 308 ARG A CA 1
ATOM 2476 C C . ARG A 1 308 ? -1.975 0.946 -14.058 1.00 90.94 308 ARG A C 1
ATOM 2478 O O . ARG A 1 308 ? -1.138 0.680 -14.922 1.00 90.94 308 ARG A O 1
ATOM 2485 N N . LEU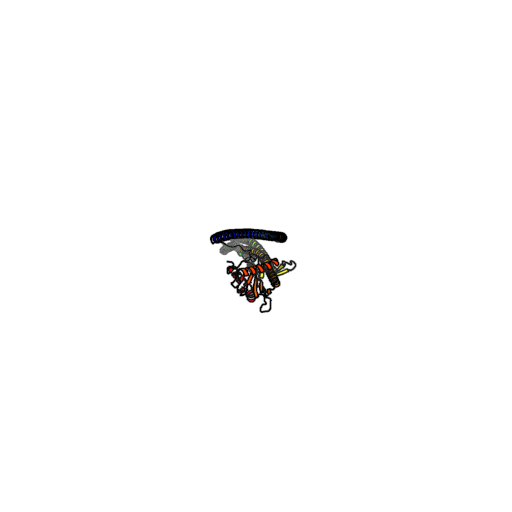 A 1 309 ? -2.946 1.835 -14.266 1.00 91.38 309 LEU A N 1
ATOM 2486 C CA . LEU A 1 309 ? -3.087 2.603 -15.506 1.00 91.38 309 LEU A CA 1
ATOM 2487 C C . LEU A 1 309 ? -1.881 3.518 -15.747 1.00 91.38 309 LEU A C 1
ATOM 2489 O O . LEU A 1 309 ? -1.392 3.588 -16.877 1.00 91.38 309 LEU A O 1
ATOM 2493 N N . ARG A 1 310 ? -1.352 4.166 -14.700 1.00 91.06 310 ARG A N 1
ATOM 2494 C CA . ARG A 1 310 ? -0.145 4.995 -14.809 1.00 91.06 310 ARG A CA 1
ATOM 2495 C C . ARG A 1 310 ? 1.062 4.164 -15.240 1.00 91.06 310 ARG A C 1
ATOM 2497 O O . ARG A 1 310 ? 1.713 4.533 -16.215 1.00 91.06 310 ARG A O 1
ATOM 2504 N N . LEU A 1 311 ? 1.320 3.023 -14.605 1.00 90.00 311 LEU A N 1
ATOM 2505 C CA . LEU A 1 311 ? 2.434 2.139 -14.974 1.00 90.00 311 LEU A CA 1
ATOM 2506 C C . LEU A 1 311 ? 2.299 1.596 -16.408 1.00 90.00 311 LEU A C 1
ATOM 2508 O O . LEU A 1 311 ? 3.278 1.563 -17.150 1.00 90.00 311 LEU A O 1
ATOM 2512 N N . ASN A 1 312 ? 1.086 1.255 -16.851 1.00 90.31 312 ASN A N 1
ATOM 2513 C CA . ASN A 1 312 ? 0.842 0.869 -18.245 1.00 90.31 312 ASN A CA 1
ATOM 2514 C C . ASN A 1 312 ? 1.093 2.023 -19.231 1.00 90.31 312 ASN A C 1
ATOM 2516 O O . ASN A 1 312 ? 1.626 1.793 -20.316 1.00 90.31 312 ASN A O 1
ATOM 2520 N N . SER A 1 313 ? 0.759 3.265 -18.861 1.00 91.75 313 SER A N 1
ATOM 2521 C CA . SER A 1 313 ? 1.070 4.436 -19.692 1.00 91.75 313 SER A CA 1
ATOM 2522 C C . SER A 1 313 ? 2.579 4.662 -19.827 1.00 91.75 313 SER A C 1
ATOM 2524 O O . SER A 1 313 ? 3.057 4.906 -20.931 1.00 91.75 313 SER A O 1
ATOM 2526 N N . LEU A 1 314 ? 3.339 4.468 -18.742 1.00 90.00 314 LEU A N 1
ATOM 2527 C CA . LEU A 1 314 ? 4.803 4.537 -18.754 1.00 90.00 314 LEU A CA 1
ATOM 2528 C C . LEU A 1 314 ? 5.416 3.402 -19.594 1.00 90.00 314 LEU A C 1
ATOM 2530 O O . LEU A 1 314 ? 6.397 3.625 -20.302 1.00 90.00 314 LEU A O 1
ATOM 2534 N N . LYS A 1 315 ? 4.802 2.207 -19.603 1.00 90.25 315 LYS A N 1
ATOM 2535 C CA . LYS A 1 315 ? 5.198 1.107 -20.502 1.00 90.25 315 LYS A CA 1
ATOM 2536 C C . LYS A 1 315 ? 5.079 1.506 -21.969 1.00 90.25 315 LYS A C 1
ATOM 2538 O O . LYS A 1 315 ? 5.995 1.264 -22.752 1.00 90.25 315 LYS A O 1
ATOM 2543 N N . ALA A 1 316 ? 3.942 2.093 -22.339 1.00 89.31 316 ALA A N 1
ATOM 2544 C CA . ALA A 1 316 ? 3.699 2.554 -23.701 1.00 89.31 316 ALA A CA 1
ATOM 2545 C C . ALA A 1 316 ? 4.657 3.691 -24.088 1.00 89.31 316 ALA A C 1
ATOM 2547 O O . ALA A 1 316 ? 5.148 3.721 -25.215 1.00 89.31 316 ALA A O 1
ATOM 2548 N N . GLU A 1 317 ? 4.972 4.587 -23.148 1.00 89.81 317 GLU A N 1
ATOM 2549 C CA . GLU A 1 317 ? 5.949 5.655 -23.358 1.00 89.81 317 GLU A CA 1
ATOM 2550 C C . GLU A 1 317 ? 7.355 5.098 -23.618 1.00 89.81 317 GLU A C 1
ATOM 2552 O O . GLU A 1 317 ? 7.987 5.503 -24.591 1.00 89.81 317 GLU A O 1
ATOM 2557 N N . LEU A 1 318 ? 7.812 4.113 -22.832 1.00 88.38 318 LEU A N 1
ATOM 2558 C CA . LEU A 1 318 ? 9.080 3.413 -23.074 1.00 88.38 318 LEU A CA 1
ATOM 2559 C C . LEU A 1 318 ? 9.110 2.769 -24.465 1.00 88.38 318 LEU A C 1
ATOM 2561 O O . LEU A 1 318 ? 10.066 2.968 -25.206 1.00 88.38 318 LEU A O 1
ATOM 2565 N N . GLN A 1 319 ? 8.047 2.080 -24.884 1.00 87.31 319 GLN A N 1
ATOM 2566 C CA . GLN A 1 319 ? 7.985 1.471 -26.222 1.00 87.31 319 GLN A CA 1
ATOM 2567 C C . GLN A 1 319 ? 8.160 2.482 -27.369 1.00 87.31 319 GLN A C 1
ATOM 2569 O O . GLN A 1 319 ? 8.638 2.108 -28.440 1.00 87.31 319 GLN A O 1
ATOM 2574 N N . GLY A 1 320 ? 7.833 3.759 -27.141 1.00 85.94 320 GLY A N 1
ATOM 2575 C CA . GLY A 1 320 ? 8.072 4.865 -28.073 1.00 85.94 320 GLY A CA 1
ATOM 2576 C C . GLY A 1 320 ? 9.539 5.291 -28.213 1.00 85.94 320 GLY A C 1
ATOM 2577 O O . GLY A 1 320 ? 9.821 6.221 -28.963 1.00 85.94 320 GLY A O 1
ATOM 2578 N N . GLN A 1 321 ? 10.467 4.627 -27.516 1.00 84.31 321 GLN A N 1
ATOM 2579 C CA . GLN A 1 321 ? 11.898 4.936 -27.476 1.00 84.31 321 GLN A CA 1
ATOM 2580 C C . GLN A 1 321 ? 12.195 6.417 -27.148 1.00 84.31 321 GLN A C 1
ATOM 2582 O O . GLN A 1 321 ? 12.803 7.126 -27.959 1.00 84.31 321 GLN A O 1
ATOM 2587 N N . PRO A 1 322 ? 11.806 6.897 -25.951 1.00 87.12 322 PRO A N 1
ATOM 2588 C CA . PRO A 1 322 ? 11.954 8.295 -25.549 1.00 87.12 322 PRO A CA 1
ATOM 2589 C C . PRO A 1 322 ? 13.431 8.674 -25.340 1.00 87.12 322 PRO A C 1
ATOM 2591 O O . PRO A 1 322 ? 14.324 7.840 -25.499 1.00 87.12 322 PRO A O 1
ATOM 2594 N N . SER A 1 323 ? 13.715 9.941 -25.021 1.00 84.88 323 SER A N 1
ATOM 2595 C CA . SER A 1 323 ? 15.083 10.413 -24.750 1.00 84.88 323 SER A CA 1
ATOM 2596 C C . SER A 1 323 ? 15.676 9.777 -23.487 1.00 84.88 323 SER A C 1
ATOM 2598 O O . SER A 1 323 ? 14.950 9.301 -22.617 1.00 84.88 323 SER A O 1
ATOM 2600 N N . LEU A 1 324 ? 17.009 9.797 -23.363 1.00 78.06 324 LEU A N 1
ATOM 2601 C CA . LEU A 1 324 ? 17.704 9.226 -22.204 1.00 78.06 324 LEU A CA 1
ATOM 2602 C C . LEU A 1 324 ? 17.239 9.840 -20.875 1.00 78.06 324 LEU A C 1
ATOM 2604 O O . LEU A 1 324 ? 17.013 9.116 -19.909 1.00 78.06 324 LEU A O 1
ATOM 2608 N N . ASP A 1 325 ? 17.085 11.163 -20.839 1.00 79.62 325 ASP A N 1
ATOM 2609 C CA . ASP A 1 325 ? 16.646 11.875 -19.636 1.00 79.62 325 ASP A CA 1
ATOM 2610 C C . ASP A 1 325 ? 15.226 11.464 -19.245 1.00 79.62 325 ASP A C 1
ATOM 2612 O O . ASP A 1 325 ? 14.965 11.178 -18.079 1.00 79.62 325 ASP A O 1
ATOM 2616 N N . ARG A 1 326 ? 14.336 11.293 -20.233 1.00 88.31 326 ARG A N 1
ATOM 2617 C CA . ARG A 1 326 ? 12.973 10.833 -19.972 1.00 88.31 326 ARG A CA 1
ATOM 2618 C C . ARG A 1 326 ? 12.934 9.392 -19.462 1.00 88.31 326 ARG A C 1
ATOM 2620 O O . ARG A 1 326 ? 12.127 9.090 -18.594 1.00 88.31 326 ARG A O 1
ATOM 2627 N N . ILE A 1 327 ? 13.816 8.505 -19.933 1.00 80.31 327 ILE A N 1
ATOM 2628 C CA . ILE A 1 327 ? 13.902 7.134 -19.393 1.00 80.31 327 ILE A CA 1
ATOM 2629 C C . ILE A 1 327 ? 14.291 7.155 -17.909 1.00 80.31 327 ILE A C 1
ATOM 2631 O O . ILE A 1 327 ? 13.714 6.404 -17.125 1.00 80.31 327 ILE A O 1
ATOM 2635 N N . LYS A 1 328 ? 15.220 8.031 -17.506 1.00 75.00 328 LYS A N 1
ATOM 2636 C CA . LYS A 1 328 ? 15.606 8.175 -16.092 1.00 75.00 328 LYS A CA 1
ATOM 2637 C C . LYS A 1 328 ? 14.445 8.673 -15.233 1.00 75.00 328 LYS A C 1
ATOM 2639 O O . LYS A 1 328 ? 14.191 8.093 -14.184 1.00 75.00 328 LYS A O 1
ATOM 2644 N N . GLU A 1 329 ? 13.701 9.673 -15.704 1.00 81.06 329 GLU A N 1
ATOM 2645 C CA . GLU A 1 329 ? 12.482 10.135 -15.024 1.00 81.06 329 GLU A CA 1
ATOM 2646 C C . GLU A 1 329 ? 11.454 9.003 -14.877 1.00 81.06 329 GLU A C 1
ATOM 2648 O O . GLU A 1 329 ? 10.879 8.822 -13.807 1.00 81.06 329 GLU A O 1
ATOM 2653 N N . ILE A 1 330 ? 11.257 8.189 -15.922 1.00 82.31 330 ILE A N 1
ATOM 2654 C CA . ILE A 1 330 ? 10.354 7.031 -15.866 1.00 82.31 330 ILE A CA 1
ATOM 2655 C C . ILE A 1 330 ? 10.814 6.031 -14.795 1.00 82.31 330 ILE A C 1
ATOM 2657 O O . ILE A 1 330 ? 9.978 5.524 -14.052 1.00 82.31 330 ILE A O 1
ATOM 2661 N N . MET A 1 331 ? 12.117 5.758 -14.669 1.00 74.81 331 MET A N 1
ATOM 2662 C CA . MET A 1 331 ? 12.639 4.874 -13.615 1.00 74.81 331 MET A CA 1
ATOM 2663 C C . MET A 1 331 ? 12.358 5.414 -12.205 1.00 74.81 331 MET A C 1
ATOM 2665 O O . MET A 1 331 ? 11.986 4.649 -11.310 1.00 74.81 331 MET A O 1
ATOM 2669 N N . GLU A 1 332 ? 12.491 6.724 -12.000 1.00 76.00 332 GLU A N 1
ATOM 2670 C CA . GLU A 1 332 ? 12.142 7.369 -10.730 1.00 76.00 332 GLU A CA 1
ATOM 2671 C C . GLU A 1 332 ? 10.636 7.254 -10.442 1.00 76.00 332 GLU A C 1
ATOM 2673 O O . GLU A 1 332 ? 10.247 6.847 -9.345 1.00 76.00 332 GLU A O 1
ATOM 2678 N N . GLU A 1 333 ? 9.780 7.519 -11.436 1.00 81.69 333 GLU A N 1
ATOM 2679 C CA . GLU A 1 333 ? 8.324 7.360 -11.315 1.00 81.69 333 GLU A CA 1
ATOM 2680 C C . GLU A 1 333 ? 7.922 5.907 -10.993 1.00 81.69 333 GLU A C 1
ATOM 2682 O O . GLU A 1 333 ? 7.041 5.678 -10.161 1.00 81.69 333 GLU A O 1
ATOM 2687 N N . VAL A 1 334 ? 8.580 4.914 -11.602 1.00 80.12 334 VAL A N 1
ATOM 2688 C CA . VAL A 1 334 ? 8.346 3.485 -11.325 1.00 80.12 334 VAL A CA 1
ATOM 2689 C C . VAL A 1 334 ? 8.746 3.128 -9.895 1.00 80.12 334 VAL A C 1
ATOM 2691 O O . VAL A 1 334 ? 7.997 2.430 -9.211 1.00 80.12 334 VAL A O 1
ATOM 2694 N N . THR A 1 335 ? 9.871 3.657 -9.412 1.00 74.06 335 THR A N 1
ATOM 2695 C CA . THR A 1 335 ? 10.329 3.451 -8.028 1.00 74.06 335 THR A CA 1
ATOM 2696 C C . THR A 1 335 ? 9.330 4.033 -7.022 1.00 74.06 335 THR A C 1
ATOM 2698 O O . THR A 1 335 ? 8.984 3.384 -6.033 1.00 74.06 335 THR A O 1
ATOM 2701 N N . ILE A 1 336 ? 8.801 5.233 -7.289 1.00 78.94 336 ILE A N 1
ATOM 2702 C CA . ILE A 1 336 ? 7.722 5.829 -6.485 1.00 78.94 336 ILE A CA 1
ATOM 2703 C C . ILE A 1 336 ? 6.474 4.935 -6.527 1.00 78.94 336 ILE A C 1
ATOM 2705 O O . ILE A 1 336 ? 5.859 4.686 -5.489 1.00 78.94 336 ILE A O 1
ATOM 2709 N N . GLY A 1 337 ? 6.130 4.404 -7.702 1.00 76.88 337 GLY A N 1
ATOM 2710 C CA . GLY A 1 337 ? 5.025 3.465 -7.882 1.00 76.88 337 GLY A CA 1
ATOM 2711 C C . GLY A 1 337 ? 5.157 2.192 -7.038 1.00 76.88 337 GLY A C 1
ATOM 2712 O O . GLY A 1 337 ? 4.170 1.760 -6.444 1.00 76.88 337 GLY A O 1
ATOM 2713 N N . GLU A 1 338 ? 6.359 1.624 -6.917 1.00 75.56 338 GLU A N 1
ATOM 2714 C CA . GLU A 1 338 ? 6.631 0.448 -6.072 1.00 75.56 338 GLU A CA 1
ATOM 2715 C C . GLU A 1 338 ? 6.401 0.744 -4.577 1.00 75.56 338 GLU A C 1
ATOM 2717 O O . GLU A 1 338 ? 5.781 -0.045 -3.853 1.00 75.56 338 GLU A O 1
ATOM 2722 N N . ILE A 1 339 ? 6.840 1.915 -4.107 1.00 76.62 339 ILE A N 1
ATOM 2723 C CA . ILE A 1 339 ? 6.604 2.357 -2.724 1.00 76.62 339 ILE A CA 1
ATOM 2724 C C . ILE A 1 339 ? 5.102 2.563 -2.484 1.00 76.62 339 ILE A C 1
ATOM 2726 O O . ILE A 1 339 ? 4.557 2.099 -1.477 1.00 76.62 339 ILE A O 1
ATOM 2730 N N . CYS A 1 340 ? 4.412 3.219 -3.421 1.00 80.31 340 CYS A N 1
ATOM 2731 C CA . CYS A 1 340 ? 2.965 3.410 -3.365 1.00 80.31 340 CYS A CA 1
ATOM 2732 C C . CYS A 1 340 ? 2.215 2.075 -3.313 1.00 80.31 340 CYS A C 1
ATOM 2734 O O . CYS A 1 340 ? 1.322 1.935 -2.480 1.00 80.31 340 CYS A O 1
ATOM 2736 N N . LEU A 1 341 ? 2.607 1.087 -4.123 1.00 81.94 341 LEU A N 1
ATOM 2737 C CA . LEU A 1 341 ? 2.018 -0.254 -4.120 1.00 81.94 341 LEU A CA 1
ATOM 2738 C C . LEU A 1 341 ? 2.076 -0.893 -2.727 1.00 81.94 341 LEU A C 1
ATOM 2740 O O . LEU A 1 341 ? 1.063 -1.379 -2.226 1.00 81.94 341 LEU A O 1
ATOM 2744 N N . THR A 1 342 ? 3.241 -0.855 -2.079 1.00 75.56 342 THR A N 1
ATOM 2745 C CA . THR A 1 342 ? 3.425 -1.444 -0.742 1.00 75.56 342 THR A CA 1
ATOM 2746 C C . THR A 1 342 ? 2.516 -0.772 0.288 1.00 75.56 342 THR A C 1
ATOM 2748 O O . THR A 1 342 ? 1.820 -1.444 1.053 1.00 75.56 342 THR A O 1
ATOM 2751 N N . ASN A 1 343 ? 2.458 0.560 0.264 1.00 77.94 343 ASN A N 1
ATOM 2752 C CA . ASN A 1 343 ? 1.590 1.326 1.155 1.00 77.94 343 ASN A CA 1
ATOM 2753 C C . ASN A 1 343 ? 0.102 1.044 0.896 1.00 77.94 343 ASN A C 1
ATOM 2755 O O . ASN A 1 343 ? -0.668 0.931 1.847 1.00 77.94 343 ASN A O 1
ATOM 2759 N N . MET A 1 344 ? -0.305 0.897 -0.367 1.00 82.88 344 MET A N 1
ATOM 2760 C CA . MET A 1 344 ? -1.680 0.563 -0.755 1.00 82.88 344 MET A CA 1
ATOM 2761 C C . MET A 1 344 ? -2.089 -0.839 -0.289 1.00 82.88 344 MET A C 1
ATOM 2763 O O . MET A 1 344 ? -3.211 -1.025 0.175 1.00 82.88 344 MET A O 1
ATOM 2767 N N . ILE A 1 345 ? -1.194 -1.828 -0.355 1.00 80.12 345 ILE A N 1
ATOM 2768 C CA . ILE A 1 345 ? -1.461 -3.177 0.174 1.00 80.12 345 ILE A CA 1
ATOM 2769 C C . ILE A 1 345 ? -1.656 -3.128 1.697 1.00 80.12 345 ILE A C 1
ATOM 2771 O O . ILE A 1 345 ? -2.605 -3.716 2.223 1.00 80.12 345 ILE A O 1
ATOM 2775 N N . GLY A 1 346 ? -0.795 -2.389 2.406 1.00 77.12 346 GLY A N 1
ATOM 2776 C CA . GLY A 1 346 ? -0.916 -2.192 3.852 1.00 77.12 346 GLY A CA 1
ATOM 2777 C C . GLY A 1 346 ? -2.222 -1.495 4.244 1.00 77.12 346 GLY A C 1
ATOM 2778 O O . GLY A 1 346 ? -2.931 -1.969 5.132 1.00 77.12 346 GLY A O 1
ATOM 2779 N N . LYS A 1 347 ? -2.585 -0.416 3.536 1.00 82.56 347 LYS A N 1
ATOM 2780 C CA . LYS A 1 347 ? -3.861 0.291 3.726 1.00 82.56 347 LYS A CA 1
ATOM 2781 C C . LYS A 1 347 ? -5.061 -0.617 3.468 1.00 82.56 347 LYS A C 1
ATOM 2783 O O . LYS A 1 347 ? -5.931 -0.699 4.325 1.00 82.56 347 LYS A O 1
ATOM 2788 N N . ALA A 1 348 ? -5.076 -1.347 2.352 1.00 82.50 348 ALA A N 1
ATOM 2789 C CA . ALA A 1 348 ? -6.163 -2.268 2.029 1.00 82.50 348 ALA A CA 1
ATOM 2790 C C . ALA A 1 348 ? -6.362 -3.340 3.107 1.00 82.50 348 ALA A C 1
ATOM 2792 O O . ALA A 1 348 ? -7.488 -3.595 3.527 1.00 82.50 348 ALA A O 1
ATOM 2793 N N . THR A 1 349 ? -5.263 -3.930 3.585 1.00 79.56 349 THR A N 1
ATOM 2794 C CA . THR A 1 349 ? -5.284 -4.935 4.657 1.00 79.56 349 THR A CA 1
ATOM 2795 C C . THR A 1 349 ? -5.873 -4.352 5.937 1.00 79.56 349 THR A C 1
ATOM 2797 O O . THR A 1 349 ? -6.787 -4.931 6.518 1.00 79.56 349 THR A O 1
ATOM 2800 N N . LYS A 1 350 ? -5.395 -3.172 6.353 1.00 78.56 3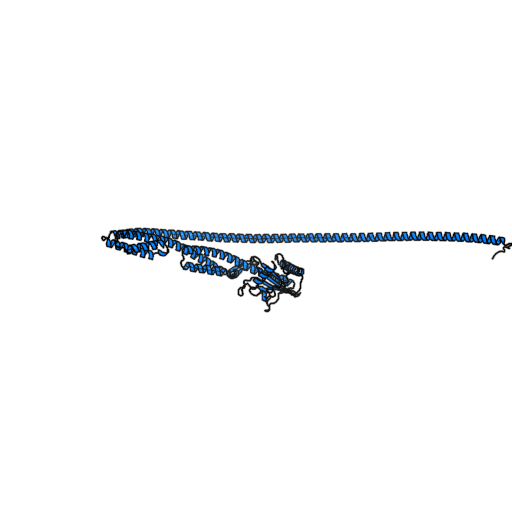50 LYS A N 1
ATOM 2801 C CA . LYS A 1 350 ? -5.888 -2.489 7.552 1.00 78.56 350 LYS A CA 1
ATOM 2802 C C . LYS A 1 350 ? -7.376 -2.148 7.437 1.00 78.56 350 LYS A C 1
ATOM 2804 O O . LYS A 1 350 ? -8.130 -2.435 8.360 1.00 78.56 350 LYS A O 1
ATOM 2809 N N . SER A 1 351 ? -7.809 -1.588 6.309 1.00 79.06 351 SER A N 1
ATOM 2810 C CA . SER A 1 351 ? -9.210 -1.220 6.085 1.00 79.06 351 SER A CA 1
ATOM 2811 C C . SER A 1 351 ? -10.142 -2.432 6.084 1.00 79.06 351 SER A C 1
ATOM 2813 O O . SER A 1 351 ? -11.237 -2.353 6.642 1.00 79.06 351 SER A O 1
ATOM 2815 N N . ALA A 1 352 ? -9.699 -3.562 5.525 1.00 79.19 352 ALA A N 1
ATOM 2816 C CA . ALA A 1 352 ? -10.454 -4.808 5.555 1.00 79.19 352 ALA A CA 1
ATOM 2817 C C . ALA A 1 352 ? -10.615 -5.351 6.982 1.00 79.19 352 ALA A C 1
ATOM 2819 O O . ALA A 1 352 ? -11.738 -5.633 7.396 1.00 79.19 352 ALA A O 1
ATOM 2820 N N . ILE A 1 353 ? -9.523 -5.415 7.755 1.00 75.94 353 ILE A N 1
ATOM 2821 C CA . ILE A 1 353 ? -9.551 -5.848 9.163 1.00 75.94 353 ILE A CA 1
ATOM 2822 C C . ILE A 1 353 ? -10.445 -4.923 9.992 1.00 75.94 353 ILE A C 1
ATOM 2824 O O . ILE A 1 353 ? -11.289 -5.385 10.751 1.00 75.94 353 ILE A O 1
ATOM 2828 N N . LEU A 1 354 ? -10.314 -3.605 9.822 1.00 77.56 354 LEU A N 1
ATOM 2829 C CA . LEU A 1 354 ? -11.169 -2.647 10.522 1.00 77.56 354 LEU A CA 1
ATOM 2830 C C . LEU A 1 354 ? -12.644 -2.843 10.169 1.00 77.56 354 LEU A C 1
ATOM 2832 O O . LEU A 1 354 ? -13.491 -2.720 11.050 1.00 77.56 354 LEU A O 1
ATOM 2836 N N . SER A 1 355 ? -12.961 -3.171 8.915 1.00 80.50 355 SER A N 1
ATOM 2837 C CA . SER A 1 355 ? -14.331 -3.488 8.512 1.00 80.50 355 SER A CA 1
ATOM 2838 C C . SER A 1 355 ? -14.866 -4.763 9.144 1.00 80.50 355 SER A C 1
ATOM 2840 O O . SER A 1 355 ? -16.052 -4.803 9.456 1.00 80.50 355 SER A O 1
ATOM 2842 N N . GLU A 1 356 ? -14.039 -5.789 9.309 1.00 77.94 356 GLU A N 1
ATOM 2843 C CA . GLU A 1 356 ? -14.418 -7.025 9.997 1.00 77.94 356 GLU A CA 1
ATOM 2844 C C . GLU A 1 356 ? -14.649 -6.761 11.488 1.00 77.94 356 GLU A C 1
ATOM 2846 O O . GLU A 1 356 ? -15.708 -7.095 12.015 1.00 77.94 356 GLU A O 1
ATOM 2851 N N . ASN A 1 357 ? -13.751 -6.003 12.124 1.00 76.44 357 ASN A N 1
ATOM 2852 C CA . ASN A 1 357 ? -13.916 -5.552 13.505 1.00 76.44 357 ASN A CA 1
ATOM 2853 C C . ASN A 1 357 ? -15.228 -4.778 13.709 1.00 76.44 357 ASN A C 1
ATOM 2855 O O . ASN A 1 357 ? -15.874 -4.947 14.737 1.00 76.44 357 ASN A O 1
ATOM 2859 N N . ARG A 1 358 ? -15.663 -3.955 12.740 1.00 82.25 358 ARG A N 1
ATOM 2860 C CA . ARG A 1 358 ? -16.963 -3.258 12.819 1.00 82.25 358 ARG A CA 1
ATOM 2861 C C . ARG A 1 358 ? -18.147 -4.220 12.853 1.00 82.25 358 ARG A C 1
ATOM 2863 O O . ARG A 1 358 ? -19.108 -3.948 13.566 1.00 82.25 358 ARG A O 1
ATOM 2870 N N . VAL A 1 359 ? -18.089 -5.307 12.082 1.00 80.00 359 VAL A N 1
ATOM 2871 C CA . VAL A 1 359 ? -19.142 -6.333 12.073 1.00 80.00 359 VAL A CA 1
ATOM 2872 C C . VAL A 1 359 ? -19.193 -7.026 13.431 1.00 80.00 359 VAL A C 1
ATOM 2874 O O . VAL A 1 359 ? -20.257 -7.051 14.039 1.00 80.00 359 VAL A O 1
ATOM 2877 N N . VAL A 1 360 ? -18.045 -7.473 13.949 1.00 75.31 360 VAL A N 1
ATOM 2878 C CA . VAL A 1 360 ? -17.951 -8.128 15.266 1.00 75.31 360 VAL A CA 1
ATOM 2879 C C . VAL A 1 360 ? -18.446 -7.202 16.383 1.00 75.31 360 VAL A C 1
ATOM 2881 O O . VAL A 1 360 ? -19.294 -7.589 17.182 1.00 75.31 360 VAL A O 1
ATOM 2884 N N . MET A 1 361 ? -18.010 -5.937 16.386 1.00 75.12 361 MET A N 1
ATOM 2885 C CA . MET A 1 361 ? -18.493 -4.929 17.336 1.00 75.12 361 MET A CA 1
ATOM 2886 C C . MET A 1 361 ? -20.013 -4.770 17.266 1.00 75.12 361 MET A C 1
ATOM 2888 O O . MET A 1 361 ? -20.678 -4.747 18.299 1.00 75.12 361 MET A O 1
ATOM 2892 N N . ALA A 1 362 ? -20.580 -4.657 16.062 1.00 81.75 362 ALA A N 1
ATOM 2893 C CA . ALA A 1 362 ? -22.022 -4.529 15.896 1.00 81.75 362 ALA A CA 1
ATOM 2894 C C . ALA A 1 362 ? -22.764 -5.775 16.410 1.00 81.75 362 ALA A C 1
ATOM 2896 O O . ALA A 1 362 ? -23.748 -5.628 17.134 1.00 81.75 362 ALA A O 1
ATOM 2897 N N . GLU A 1 363 ? -22.284 -6.981 16.101 1.00 81.50 363 GLU A N 1
ATOM 2898 C CA . GLU A 1 363 ? -22.864 -8.249 16.564 1.00 81.50 363 GLU A CA 1
ATOM 2899 C C . GLU A 1 363 ? -22.839 -8.382 18.092 1.00 81.50 363 GLU A C 1
ATOM 2901 O O . GLU A 1 363 ? -23.852 -8.756 18.693 1.00 81.50 363 GLU A O 1
ATOM 2906 N N . ASP A 1 364 ? -21.735 -8.006 18.737 1.00 74.50 364 ASP A N 1
ATOM 2907 C CA . ASP A 1 364 ? -21.607 -8.032 20.195 1.00 74.50 364 ASP A CA 1
ATOM 2908 C C . ASP A 1 364 ? -22.535 -7.020 20.871 1.00 74.50 364 ASP A C 1
ATOM 2910 O O . ASP A 1 364 ? -23.178 -7.330 21.880 1.00 74.50 364 ASP A O 1
ATOM 2914 N N . ILE A 1 365 ? -22.648 -5.811 20.307 1.00 77.19 365 ILE A N 1
ATOM 2915 C CA . ILE A 1 365 ? -23.561 -4.775 20.804 1.00 77.19 365 ILE A CA 1
ATOM 2916 C C . ILE A 1 365 ? -25.014 -5.246 20.675 1.00 77.19 365 ILE A C 1
ATOM 2918 O O . ILE A 1 365 ? -25.789 -5.122 21.627 1.00 77.19 365 ILE A O 1
ATOM 2922 N N . ILE A 1 366 ? -25.392 -5.799 19.518 1.00 82.81 366 ILE A N 1
ATOM 2923 C CA . ILE A 1 366 ? -26.737 -6.337 19.280 1.00 82.81 366 ILE A CA 1
ATOM 2924 C C . ILE A 1 366 ? -27.028 -7.461 20.274 1.00 82.81 366 ILE A C 1
ATOM 2926 O O . ILE A 1 366 ? -28.068 -7.429 20.931 1.00 82.81 366 ILE A O 1
ATOM 2930 N N . SER A 1 367 ? -26.112 -8.418 20.426 1.00 79.38 367 SER A N 1
ATOM 2931 C CA . SER A 1 367 ? -26.277 -9.566 21.324 1.00 79.38 367 SER A CA 1
ATOM 2932 C C . SER A 1 367 ? -26.480 -9.119 22.772 1.00 79.38 367 SER A C 1
ATOM 2934 O O . SER A 1 367 ? -27.448 -9.531 23.415 1.00 79.38 367 SER A O 1
ATOM 2936 N N . ALA A 1 368 ? -25.652 -8.188 23.258 1.00 71.19 368 ALA A N 1
ATOM 2937 C CA . ALA A 1 368 ? -25.766 -7.635 24.607 1.00 71.19 368 ALA A CA 1
ATOM 2938 C C . ALA A 1 368 ? -27.102 -6.908 24.849 1.00 71.19 368 ALA A C 1
ATOM 2940 O O . ALA A 1 368 ? -27.654 -6.967 25.951 1.00 71.19 368 ALA A O 1
ATOM 2941 N N . LEU A 1 369 ? -27.642 -6.225 23.834 1.00 77.56 369 LEU A N 1
ATOM 2942 C CA . LEU A 1 369 ? -28.945 -5.562 23.922 1.00 77.56 369 LEU A CA 1
ATOM 2943 C C . LEU A 1 369 ? -30.101 -6.572 23.870 1.00 77.56 369 LEU A C 1
ATOM 2945 O O . LEU A 1 369 ? -31.061 -6.453 24.638 1.00 77.56 369 LEU A O 1
ATOM 2949 N N . VAL A 1 370 ? -30.012 -7.593 23.017 1.00 82.31 370 VAL A N 1
ATOM 2950 C CA . VAL A 1 370 ? -31.028 -8.652 22.898 1.00 82.31 370 VAL A CA 1
ATOM 2951 C C . VAL A 1 370 ? -31.175 -9.439 24.201 1.00 82.31 370 VAL A C 1
ATOM 2953 O O . VAL A 1 370 ? -32.302 -9.677 24.640 1.00 82.31 370 VAL A O 1
ATOM 2956 N N . GLU A 1 371 ? -30.073 -9.751 24.892 1.00 76.25 371 GLU A N 1
ATOM 2957 C CA . GLU A 1 371 ? -30.093 -10.390 26.222 1.00 76.25 371 GLU A CA 1
ATOM 2958 C C . GLU A 1 371 ? -30.910 -9.611 27.268 1.00 76.25 371 GLU A C 1
ATOM 2960 O O . GLU A 1 371 ? -31.352 -10.169 28.273 1.00 76.25 371 GLU A O 1
ATOM 2965 N N . GLN A 1 372 ? -31.155 -8.323 27.030 1.00 70.56 372 GLN A N 1
ATOM 2966 C CA . GLN A 1 372 ? -31.905 -7.447 27.927 1.00 70.56 372 GLN A CA 1
ATOM 2967 C C . GLN A 1 372 ? -33.331 -7.158 27.475 1.00 70.56 372 GLN A C 1
ATOM 2969 O O . GLN A 1 372 ? -34.011 -6.309 28.057 1.00 70.56 372 GLN A O 1
ATOM 2974 N N . GLY A 1 373 ? -33.800 -7.875 26.457 1.00 75.94 373 GLY A N 1
ATOM 2975 C CA . GLY A 1 373 ? -35.159 -7.754 25.948 1.00 75.94 373 GLY A CA 1
ATOM 2976 C C . GLY A 1 373 ? -35.334 -6.671 24.887 1.00 75.94 373 GLY A C 1
ATOM 2977 O O . GLY A 1 373 ? -36.472 -6.270 24.635 1.00 75.94 373 GLY A O 1
ATOM 2978 N N . TRP A 1 374 ? -34.251 -6.200 24.260 1.00 84.69 374 TRP A N 1
ATOM 2979 C CA . TRP A 1 374 ? -34.354 -5.508 22.974 1.00 84.69 374 TRP A CA 1
ATOM 2980 C C . TRP A 1 374 ? -34.598 -6.519 21.851 1.00 84.69 374 TRP A C 1
ATOM 2982 O O . TRP A 1 374 ? -34.211 -7.682 21.937 1.00 84.69 374 TRP A O 1
ATOM 2992 N N . GLN A 1 375 ? -35.255 -6.073 20.788 1.00 87.31 375 GLN A N 1
ATOM 2993 C CA . GLN A 1 375 ? -35.509 -6.856 19.585 1.00 87.31 375 GLN A CA 1
ATOM 2994 C C . GLN A 1 375 ? -34.986 -6.091 18.377 1.00 87.31 375 GLN A C 1
ATOM 2996 O O . GLN A 1 375 ? -35.207 -4.888 18.258 1.00 87.31 375 GLN A O 1
ATOM 3001 N N . VAL A 1 376 ? -34.289 -6.787 17.485 1.00 88.44 376 VAL A N 1
ATOM 3002 C CA . VAL A 1 376 ? -33.867 -6.214 16.206 1.00 88.44 376 VAL A CA 1
ATOM 3003 C C . VAL A 1 376 ? -35.109 -5.998 15.342 1.00 88.44 376 VAL A C 1
ATOM 3005 O O . VAL A 1 376 ? -35.959 -6.885 15.232 1.00 88.44 376 VAL A O 1
ATOM 3008 N N . GLU A 1 377 ? -35.253 -4.801 14.776 1.00 87.31 377 GLU A N 1
ATOM 3009 C CA . GLU A 1 377 ? -36.382 -4.479 13.905 1.00 87.31 377 GLU A CA 1
ATOM 3010 C C . GLU A 1 377 ? -36.299 -5.307 12.616 1.00 87.31 377 GLU A C 1
ATOM 3012 O O . GLU A 1 377 ? -35.215 -5.646 12.150 1.00 87.31 377 GLU A O 1
ATOM 3017 N N . LYS A 1 378 ? -37.445 -5.640 12.023 1.00 84.81 378 LYS A N 1
ATOM 3018 C CA . LYS A 1 378 ? -37.489 -6.299 10.715 1.00 84.81 378 LYS A CA 1
ATOM 3019 C C . LYS A 1 378 ? -37.649 -5.257 9.613 1.00 84.81 378 LYS A C 1
ATOM 3021 O O . LYS A 1 378 ? -38.516 -4.388 9.696 1.00 84.81 378 LYS A O 1
ATOM 3026 N N . MET A 1 379 ? -36.835 -5.363 8.571 1.00 80.06 379 MET A N 1
ATOM 3027 C CA . MET A 1 379 ? -37.000 -4.612 7.331 1.00 80.06 379 MET A CA 1
ATOM 3028 C C . MET A 1 379 ? -38.280 -5.046 6.592 1.00 80.06 379 MET A C 1
ATOM 3030 O O . MET A 1 379 ? -38.886 -6.077 6.893 1.00 80.06 379 MET A O 1
ATOM 3034 N N . ALA A 1 380 ? -38.704 -4.256 5.600 1.00 75.75 380 ALA A N 1
ATOM 3035 C CA . ALA A 1 380 ? -39.919 -4.515 4.817 1.00 75.75 380 ALA A CA 1
ATOM 3036 C C . ALA A 1 380 ? -39.887 -5.846 4.034 1.00 75.75 380 ALA A C 1
ATOM 3038 O O . ALA A 1 380 ? -40.935 -6.368 3.658 1.00 75.75 380 ALA A O 1
ATOM 3039 N N . ASP A 1 381 ? -38.696 -6.392 3.799 1.00 75.81 381 ASP A N 1
ATOM 3040 C CA . ASP A 1 381 ? -38.445 -7.686 3.161 1.00 75.81 381 ASP A CA 1
ATOM 3041 C C . ASP A 1 381 ? -38.387 -8.865 4.158 1.00 75.81 381 ASP A C 1
ATOM 3043 O O . ASP A 1 381 ? -38.238 -10.017 3.750 1.00 75.81 381 ASP A O 1
ATOM 3047 N N . GLY A 1 382 ? -38.537 -8.597 5.460 1.00 74.25 382 GLY A N 1
ATOM 3048 C CA . GLY A 1 382 ? -38.487 -9.588 6.532 1.00 74.25 382 GLY A CA 1
ATOM 3049 C C . GLY A 1 382 ? -37.082 -9.926 7.042 1.00 74.25 382 GLY A C 1
ATOM 3050 O O . GLY A 1 382 ? -36.967 -10.757 7.951 1.00 74.25 382 GLY A O 1
ATOM 3051 N N . GLN A 1 383 ? -36.025 -9.303 6.510 1.00 82.25 383 GLN A N 1
ATOM 3052 C CA . GLN A 1 383 ? -34.668 -9.435 7.047 1.00 82.25 383 GLN A CA 1
ATOM 3053 C C . GLN A 1 383 ? -34.501 -8.611 8.328 1.00 82.25 383 GLN A C 1
ATOM 3055 O O . GLN A 1 383 ? -35.279 -7.697 8.604 1.00 82.25 383 GLN A O 1
ATOM 3060 N N . ASP A 1 384 ? -33.519 -8.968 9.154 1.00 85.94 384 ASP A N 1
ATOM 3061 C CA . ASP A 1 384 ? -33.158 -8.149 10.312 1.00 85.94 384 ASP A CA 1
ATOM 3062 C C . ASP A 1 384 ? -32.624 -6.792 9.845 1.00 85.94 384 ASP A C 1
ATOM 3064 O O . ASP A 1 384 ? -31.930 -6.704 8.836 1.00 85.94 384 ASP A O 1
ATOM 3068 N N . ALA A 1 385 ? -32.950 -5.724 10.573 1.00 86.00 385 ALA A N 1
ATOM 3069 C CA . ALA A 1 385 ? -32.512 -4.359 10.304 1.00 86.00 385 ALA A CA 1
ATOM 3070 C C . ALA A 1 385 ? -31.032 -4.149 10.665 1.00 86.00 385 ALA A C 1
ATOM 3072 O O . ALA A 1 385 ? -30.695 -3.227 11.407 1.00 86.00 385 ALA A O 1
ATOM 3073 N N . VAL A 1 386 ? -30.170 -5.026 10.153 1.00 85.38 386 VAL A N 1
ATOM 3074 C CA . VAL A 1 386 ? -28.722 -5.067 10.345 1.00 85.38 386 VAL A CA 1
ATOM 3075 C C . VAL A 1 386 ? -28.073 -5.153 8.970 1.00 85.38 386 VAL A C 1
ATOM 3077 O O . VAL A 1 386 ? -28.460 -5.981 8.148 1.00 85.38 386 VAL A O 1
ATOM 3080 N N . GLY A 1 387 ? -27.092 -4.300 8.698 1.00 84.50 387 GLY A N 1
ATOM 3081 C CA . GLY A 1 387 ? -26.430 -4.286 7.396 1.00 84.50 387 GLY A CA 1
ATOM 3082 C C . GLY A 1 387 ? -25.323 -3.250 7.295 1.00 84.50 387 GLY A C 1
ATOM 3083 O O . GLY A 1 387 ? -24.948 -2.624 8.285 1.00 84.50 387 GLY A O 1
ATOM 3084 N N . TYR A 1 388 ? -24.797 -3.062 6.087 1.00 84.19 388 TYR A N 1
ATOM 3085 C CA . TYR A 1 388 ? -23.810 -2.020 5.817 1.00 84.19 388 TYR A CA 1
ATOM 3086 C C . TYR A 1 388 ? -24.486 -0.674 5.565 1.00 84.19 388 TYR A C 1
ATOM 3088 O O . TYR A 1 388 ? -25.517 -0.589 4.897 1.00 84.19 388 TYR A O 1
ATOM 3096 N N . VAL A 1 389 ? -23.890 0.389 6.100 1.00 82.69 389 VAL A N 1
ATOM 3097 C CA . VAL A 1 389 ? -24.293 1.759 5.785 1.00 82.69 389 VAL A CA 1
ATOM 3098 C C . VAL A 1 389 ? -23.964 2.027 4.320 1.00 82.69 389 VAL A C 1
ATOM 3100 O O . VAL A 1 389 ? -22.881 1.672 3.856 1.00 82.69 389 VAL A O 1
ATOM 3103 N N . GLY A 1 390 ? -24.882 2.668 3.597 1.00 68.69 390 GLY A N 1
ATOM 3104 C CA . GLY A 1 390 ? -24.650 3.003 2.196 1.00 68.69 390 GLY A CA 1
ATOM 3105 C C . GLY A 1 390 ? -23.443 3.935 2.032 1.00 68.69 390 GLY A C 1
ATOM 3106 O O . GLY A 1 390 ? -23.387 5.006 2.652 1.00 68.69 390 GLY A O 1
ATOM 3107 N N . GLY A 1 391 ? -22.488 3.494 1.204 1.00 67.56 391 GLY A N 1
ATOM 3108 C CA . GLY A 1 391 ? -21.226 4.187 0.932 1.00 67.56 391 GLY A CA 1
ATOM 3109 C C . GLY A 1 391 ? -21.401 5.491 0.149 1.00 67.56 391 GLY A C 1
ATOM 3110 O O . GLY A 1 391 ? -22.501 5.782 -0.315 1.00 67.56 391 GLY A O 1
ATOM 3111 N N . GLU A 1 392 ? -20.342 6.296 0.008 1.00 63.28 392 GLU A N 1
ATOM 3112 C CA . GLU A 1 392 ? -20.400 7.645 -0.589 1.00 63.28 392 GLU A CA 1
ATOM 3113 C C . GLU A 1 392 ? -21.088 7.736 -1.964 1.00 63.28 392 GLU A C 1
ATOM 3115 O O . GLU A 1 392 ? -21.788 8.723 -2.205 1.00 63.28 392 GLU A O 1
ATOM 3120 N N . ASP A 1 393 ? -20.955 6.716 -2.817 1.00 58.62 393 ASP A N 1
ATOM 3121 C CA . ASP A 1 393 ? -21.489 6.702 -4.182 1.00 58.62 393 ASP A CA 1
ATOM 3122 C C . ASP A 1 393 ? -22.500 5.566 -4.411 1.00 58.62 393 ASP A C 1
ATOM 3124 O O . ASP A 1 393 ? -22.412 4.492 -3.818 1.00 58.62 393 ASP A O 1
ATOM 3128 N N . CYS A 1 394 ? -23.444 5.786 -5.336 1.00 48.12 394 CYS A N 1
ATOM 3129 C CA . CYS A 1 394 ? -24.525 4.853 -5.695 1.00 48.12 394 CYS A CA 1
ATOM 3130 C C . CYS A 1 394 ? -24.041 3.460 -6.132 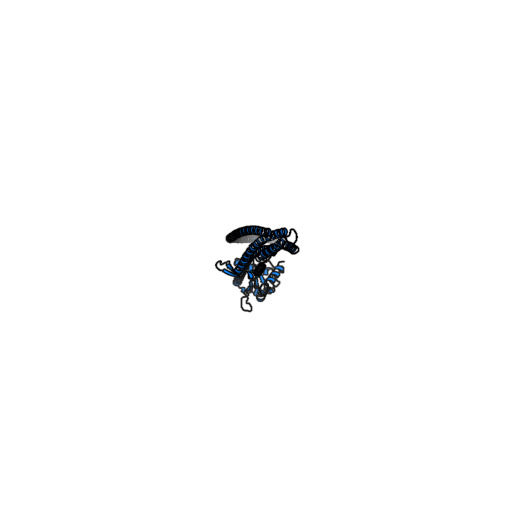1.00 48.12 394 CYS A C 1
ATOM 3132 O O . CYS A 1 394 ? -24.800 2.498 -6.033 1.00 48.12 394 CYS A O 1
ATOM 3134 N N . ASP A 1 395 ? -22.799 3.378 -6.609 1.00 48.75 395 ASP A N 1
ATOM 3135 C CA . ASP A 1 395 ? -22.199 2.174 -7.185 1.00 48.75 395 ASP A CA 1
ATOM 3136 C C . ASP A 1 395 ? -21.174 1.506 -6.250 1.00 48.75 395 ASP A C 1
ATOM 3138 O O . ASP A 1 395 ? -20.604 0.476 -6.609 1.00 48.75 395 ASP A O 1
ATOM 3142 N N . ASN A 1 396 ? -20.927 2.065 -5.057 1.00 53.28 396 ASN A N 1
ATOM 3143 C CA . ASN A 1 396 ? -19.791 1.679 -4.224 1.00 53.28 396 ASN A CA 1
ATOM 3144 C C . ASN A 1 396 ? -20.197 1.331 -2.783 1.00 53.28 396 ASN A C 1
ATOM 3146 O O . ASN A 1 396 ? -20.348 2.192 -1.918 1.00 53.28 396 ASN A O 1
ATOM 3150 N N . ASP A 1 397 ? -20.300 0.030 -2.507 1.00 61.41 397 ASP A N 1
ATOM 3151 C CA . ASP A 1 397 ? -20.424 -0.530 -1.156 1.00 61.41 397 ASP A CA 1
ATOM 3152 C C . ASP A 1 397 ? -19.042 -0.633 -0.499 1.00 61.41 397 ASP A C 1
ATOM 3154 O O . ASP A 1 397 ? -18.537 -1.725 -0.288 1.00 61.41 397 ASP A O 1
ATOM 3158 N N . TRP A 1 398 ? -18.376 0.484 -0.192 1.00 68.19 398 TRP A N 1
ATOM 3159 C CA . TRP A 1 398 ? -17.053 0.454 0.464 1.00 68.19 398 TRP A CA 1
ATOM 3160 C C . TRP A 1 398 ? -17.101 0.035 1.946 1.00 68.19 398 TRP A C 1
ATOM 3162 O O . TRP A 1 398 ? -16.103 0.179 2.655 1.00 68.19 398 TRP A O 1
ATOM 3172 N N . ARG A 1 399 ? -18.245 -0.481 2.429 1.00 72.19 399 ARG A N 1
ATOM 3173 C CA . ARG A 1 399 ? -18.464 -0.919 3.819 1.00 72.19 399 ARG A CA 1
ATOM 3174 C C . ARG A 1 399 ? -18.024 0.139 4.836 1.00 72.19 399 ARG A C 1
ATOM 3176 O O . ARG A 1 399 ? -17.318 -0.139 5.814 1.00 72.19 399 ARG A O 1
ATOM 3183 N N . GLU A 1 400 ? -18.458 1.371 4.577 1.00 72.31 400 GLU A N 1
ATOM 3184 C CA . GLU A 1 400 ? -18.125 2.576 5.351 1.00 72.31 400 GLU A CA 1
ATOM 3185 C C . GLU A 1 400 ? -18.749 2.587 6.751 1.00 72.31 400 GLU A C 1
ATOM 3187 O O . GLU A 1 400 ? -18.443 3.449 7.564 1.00 72.31 400 GLU A O 1
ATOM 3192 N N . GLY A 1 401 ? -19.598 1.614 7.067 1.00 81.38 401 GLY A N 1
ATOM 3193 C CA . GLY A 1 401 ? -20.091 1.385 8.412 1.00 81.38 401 GLY A CA 1
ATOM 3194 C C . GLY A 1 401 ? -21.027 0.189 8.467 1.00 81.38 401 GLY A C 1
ATOM 3195 O O . GLY A 1 401 ? -21.474 -0.306 7.435 1.00 81.38 401 GLY A O 1
ATOM 3196 N N . VAL A 1 402 ? -21.330 -0.266 9.674 1.00 85.88 402 VAL A N 1
ATOM 3197 C CA . VAL A 1 402 ? -22.342 -1.288 9.959 1.00 85.88 402 VAL A CA 1
ATOM 3198 C C . VAL A 1 402 ? -23.428 -0.634 10.795 1.00 85.88 402 VAL A C 1
ATOM 3200 O O . VAL A 1 402 ? -23.118 0.124 11.713 1.00 85.88 402 VAL A O 1
ATOM 3203 N N . PHE A 1 403 ? -24.693 -0.895 10.487 1.00 89.00 403 PHE A N 1
ATOM 3204 C CA . PHE A 1 403 ? -25.814 -0.380 11.259 1.00 89.00 403 PHE A CA 1
ATOM 3205 C C . PHE A 1 403 ? -26.687 -1.492 11.825 1.00 89.00 403 PHE A C 1
ATOM 3207 O O . PHE A 1 403 ? -26.749 -2.591 11.276 1.00 89.00 403 PHE A O 1
ATOM 3214 N N . ALA A 1 404 ? -27.403 -1.163 12.897 1.00 88.81 404 ALA A N 1
ATOM 3215 C CA . ALA A 1 404 ? -28.462 -1.976 13.472 1.00 88.81 404 ALA A CA 1
ATOM 3216 C C . ALA A 1 404 ? -29.597 -1.086 13.987 1.00 88.81 404 ALA A C 1
ATOM 3218 O O . ALA A 1 404 ? -29.336 -0.065 14.627 1.00 88.81 404 ALA A O 1
ATOM 3219 N N . VAL A 1 405 ? -30.851 -1.477 13.755 1.00 87.62 405 VAL A N 1
ATOM 3220 C CA . VAL A 1 405 ? -32.025 -0.799 14.327 1.00 87.62 405 VAL A CA 1
ATOM 3221 C C . VAL A 1 405 ? -32.717 -1.729 15.315 1.00 87.62 405 VAL A C 1
ATOM 3223 O O . VAL A 1 405 ? -33.112 -2.842 14.965 1.00 87.62 405 VAL A O 1
ATOM 3226 N N . LEU A 1 406 ? -32.850 -1.283 16.564 1.00 87.25 406 LEU A N 1
ATOM 3227 C CA . LEU A 1 406 ? -33.414 -2.073 17.655 1.00 87.25 406 LEU A CA 1
ATOM 3228 C C . LEU A 1 406 ? -34.597 -1.364 18.309 1.00 87.25 406 LEU A C 1
ATOM 3230 O O . LEU A 1 406 ? -34.641 -0.137 18.425 1.00 87.25 406 LEU A O 1
ATOM 3234 N N . GLN A 1 407 ? -35.532 -2.172 18.799 1.00 87.19 407 GLN A N 1
ATOM 3235 C CA . GLN A 1 407 ? -36.704 -1.744 19.538 1.00 87.19 407 GLN A CA 1
ATOM 3236 C C . GLN A 1 407 ? -36.765 -2.420 20.913 1.00 87.19 407 GLN A C 1
ATOM 3238 O O . GLN A 1 407 ? -36.630 -3.634 21.043 1.00 87.19 407 GLN A O 1
ATOM 3243 N N . SER A 1 408 ? -36.986 -1.637 21.963 1.00 82.00 408 SER A N 1
ATOM 3244 C CA . SER A 1 408 ? -37.218 -2.137 23.318 1.00 82.00 408 SER A CA 1
ATOM 3245 C C . SER A 1 408 ? -38.681 -2.544 23.515 1.00 82.00 408 SER A C 1
ATOM 3247 O O . SER A 1 408 ? -39.586 -1.945 22.933 1.00 82.00 408 SER A O 1
ATOM 3249 N N . MET A 1 409 ? -38.934 -3.461 24.455 1.00 73.12 409 MET A N 1
ATOM 3250 C CA . MET A 1 409 ? -40.274 -3.781 24.981 1.00 73.12 409 MET A CA 1
ATOM 3251 C C . MET A 1 409 ? -41.060 -2.542 25.444 1.00 73.12 409 MET A C 1
ATOM 3253 O O . MET A 1 409 ? -42.286 -2.511 25.372 1.00 73.12 409 MET A O 1
ATOM 3257 N N . ASN A 1 410 ? -40.356 -1.494 25.884 1.00 70.75 410 ASN A N 1
ATOM 3258 C CA . ASN A 1 410 ? -40.955 -0.229 26.315 1.00 70.75 410 ASN A CA 1
ATOM 3259 C C . ASN A 1 410 ? -41.271 0.713 25.135 1.00 70.75 410 ASN A C 1
ATOM 3261 O O . ASN A 1 410 ? -41.541 1.895 25.348 1.00 70.75 410 ASN A O 1
ATOM 3265 N N . GLY A 1 411 ? -41.156 0.232 23.893 1.00 72.62 411 GLY A N 1
ATOM 3266 C CA . GLY A 1 411 ? -41.348 0.985 22.654 1.00 72.62 411 GLY A CA 1
ATOM 3267 C C . GLY A 1 411 ? -40.207 1.945 22.307 1.00 72.62 411 GLY A C 1
ATOM 3268 O O . GLY A 1 411 ? -40.439 2.887 21.554 1.00 72.62 411 GLY A O 1
ATOM 3269 N N . GLU A 1 412 ? -39.029 1.818 22.938 1.00 77.12 412 GLU A N 1
ATOM 3270 C CA . GLU A 1 412 ? -37.870 2.687 22.632 1.00 77.12 412 GLU A CA 1
ATOM 3271 C C . GLU A 1 412 ? -37.282 2.225 21.317 1.00 77.12 412 GLU A C 1
ATOM 3273 O O . GLU A 1 412 ? -37.164 1.019 21.121 1.00 77.12 412 GLU A O 1
ATOM 3278 N N . LYS A 1 413 ? -36.931 3.148 20.425 1.00 82.50 413 LYS A N 1
ATOM 3279 C CA . LYS A 1 413 ? -36.338 2.802 19.131 1.00 82.50 413 LYS A CA 1
ATOM 3280 C C . LYS A 1 413 ? -34.977 3.460 19.022 1.00 82.50 413 LYS A C 1
ATOM 3282 O O . LYS A 1 413 ? -34.875 4.674 19.185 1.00 82.50 413 LYS A O 1
ATOM 3287 N N . ILE A 1 414 ? -33.946 2.673 18.741 1.00 82.06 414 ILE A N 1
ATOM 3288 C CA . ILE A 1 414 ? -32.578 3.164 18.572 1.00 82.06 414 ILE A CA 1
ATOM 3289 C C . ILE A 1 414 ? -31.980 2.643 17.268 1.00 82.06 414 ILE A C 1
ATOM 3291 O O . ILE A 1 414 ? -32.231 1.507 16.873 1.00 82.06 414 ILE A O 1
ATOM 3295 N N . SER A 1 415 ? -31.167 3.474 16.632 1.00 85.94 415 SER A N 1
ATOM 3296 C CA . SER A 1 415 ? -30.249 3.085 15.571 1.00 85.94 415 SER A CA 1
ATOM 3297 C C . SER A 1 415 ? -28.825 3.187 16.087 1.00 85.94 415 SER A C 1
ATOM 3299 O O . SER A 1 415 ? -28.438 4.182 16.700 1.00 85.94 415 SER A O 1
ATOM 3301 N N . ILE A 1 416 ? -28.054 2.149 15.814 1.00 84.62 416 ILE A N 1
ATOM 3302 C CA . ILE A 1 416 ? -26.640 2.037 16.141 1.00 84.62 416 ILE A CA 1
ATOM 3303 C C . ILE A 1 416 ? -25.897 2.024 14.819 1.00 84.62 416 ILE A C 1
ATOM 3305 O O . ILE A 1 416 ? -26.279 1.285 13.914 1.00 84.62 416 ILE A O 1
ATOM 3309 N N . VAL A 1 417 ? -24.863 2.845 14.700 1.00 85.94 417 VAL A N 1
ATOM 3310 C CA . VAL A 1 417 ? -23.969 2.861 13.543 1.00 85.94 417 VAL A CA 1
ATOM 3311 C C . VAL A 1 417 ? -22.539 2.759 14.043 1.00 85.94 417 VAL A C 1
ATOM 3313 O O . VAL A 1 417 ? -22.119 3.562 14.868 1.00 85.94 417 VAL A O 1
ATOM 3316 N N . VAL A 1 418 ? -21.799 1.780 13.536 1.00 85.19 418 VAL A N 1
ATOM 3317 C CA . VAL A 1 418 ? -20.362 1.617 13.759 1.00 85.19 418 VAL A CA 1
ATOM 3318 C C . VAL A 1 418 ? -19.651 2.013 12.470 1.00 85.19 418 VAL A C 1
ATOM 3320 O O . VAL A 1 418 ? -19.855 1.371 11.441 1.00 85.19 418 VAL A O 1
ATOM 3323 N N . GLN A 1 419 ? -18.839 3.063 12.495 1.00 83.25 419 GLN A N 1
ATOM 3324 C CA . GLN A 1 419 ? -18.182 3.633 11.309 1.00 83.25 419 GLN A CA 1
ATOM 3325 C C . GLN A 1 419 ? -16.720 4.000 11.620 1.00 83.25 419 GLN A C 1
ATOM 3327 O O . GLN A 1 419 ? -16.400 4.161 12.791 1.00 83.25 419 GLN A O 1
ATOM 3332 N N . PRO A 1 420 ? -15.811 4.100 10.634 1.00 77.06 420 PRO A N 1
ATOM 3333 C CA . PRO A 1 420 ? -14.435 4.506 10.897 1.00 77.06 420 PRO A CA 1
ATOM 3334 C C . PRO A 1 420 ? -14.360 5.966 11.367 1.00 77.06 420 PRO A C 1
ATOM 3336 O O . PRO A 1 420 ? -15.183 6.801 10.979 1.00 77.06 420 PRO A O 1
ATOM 3339 N N . ASP A 1 421 ? -13.356 6.257 12.188 1.00 74.12 421 ASP A N 1
ATOM 3340 C CA . ASP A 1 421 ? -13.046 7.605 12.668 1.00 74.12 421 ASP A CA 1
ATOM 3341 C C . ASP A 1 421 ? -12.413 8.490 11.566 1.00 74.12 421 ASP A C 1
ATOM 3343 O O . ASP A 1 421 ? -12.122 8.027 10.459 1.00 74.12 421 ASP A O 1
ATOM 3347 N N . GLU A 1 422 ? -12.158 9.780 11.844 1.00 68.50 422 GLU A N 1
ATOM 3348 C CA . GLU A 1 422 ? -11.543 10.694 10.856 1.00 68.50 422 GLU A CA 1
ATOM 3349 C C . GLU A 1 422 ? -10.170 10.226 10.360 1.00 68.50 422 GLU A C 1
ATOM 3351 O O . GLU A 1 422 ? -9.789 10.533 9.228 1.00 68.50 422 GLU A O 1
ATOM 3356 N N . SER A 1 423 ? -9.418 9.519 11.205 1.00 66.75 423 SER A N 1
ATOM 3357 C CA . SER A 1 423 ? -8.087 9.025 10.863 1.00 66.75 423 SER A CA 1
ATOM 3358 C C . SER A 1 423 ? -8.100 7.670 10.145 1.00 66.75 423 SER A C 1
ATOM 3360 O O . SER A 1 423 ? -7.033 7.179 9.764 1.00 66.75 423 SER A O 1
ATOM 3362 N N . GLU A 1 424 ? -9.284 7.075 9.951 1.00 68.12 424 GLU A N 1
ATOM 3363 C CA . GLU A 1 424 ? -9.492 5.717 9.433 1.00 68.12 424 GLU A CA 1
ATOM 3364 C C . GLU A 1 424 ? -8.626 4.671 10.166 1.00 68.12 424 GLU A C 1
ATOM 3366 O O . GLU A 1 424 ? -8.133 3.697 9.583 1.00 68.12 424 GLU A O 1
ATOM 3371 N N . SER A 1 425 ? -8.368 4.898 11.455 1.00 67.25 425 SER A N 1
ATOM 3372 C CA . SER A 1 425 ? -7.517 4.054 12.288 1.00 67.25 425 SER A CA 1
ATOM 3373 C C . SER A 1 425 ? -8.281 3.318 13.381 1.00 67.25 425 SER A C 1
ATOM 3375 O O . SER A 1 425 ? -7.864 2.215 13.737 1.00 67.25 425 SER A O 1
ATOM 3377 N N . GLU A 1 426 ? -9.407 3.869 13.826 1.00 72.62 426 GLU A N 1
ATOM 3378 C CA . GLU A 1 426 ? -10.309 3.304 14.825 1.00 72.62 426 GLU A CA 1
ATOM 3379 C C . GLU A 1 426 ? -11.764 3.352 14.320 1.00 72.62 426 GLU A C 1
ATOM 3381 O O . GLU A 1 426 ? -12.038 3.770 13.192 1.00 72.62 426 GLU A O 1
ATOM 3386 N N . ASN A 1 427 ? -12.705 2.862 15.130 1.00 76.88 427 ASN A N 1
ATOM 3387 C CA . ASN A 1 427 ? -14.130 2.885 14.809 1.00 76.88 427 ASN A CA 1
ATOM 3388 C C . ASN A 1 427 ? -14.905 3.685 15.864 1.00 76.88 427 ASN A C 1
ATOM 3390 O O . ASN A 1 427 ? -14.789 3.416 17.060 1.00 76.88 427 ASN A O 1
ATOM 3394 N N . ASP A 1 428 ? -15.756 4.593 15.403 1.00 78.06 428 ASP A N 1
ATOM 3395 C CA . ASP A 1 428 ? -16.740 5.314 16.197 1.00 78.06 428 ASP A CA 1
ATOM 3396 C C . ASP A 1 428 ? -18.057 4.534 16.265 1.00 78.06 428 ASP A C 1
ATOM 3398 O O . ASP A 1 428 ? -18.526 3.972 15.270 1.00 78.06 428 ASP A O 1
ATOM 3402 N N . ILE A 1 429 ? -18.695 4.549 17.438 1.00 77.88 429 ILE A N 1
ATOM 3403 C CA . ILE A 1 429 ? -20.031 3.980 17.648 1.00 77.88 429 ILE A CA 1
ATOM 3404 C C . ILE A 1 429 ? -21.007 5.122 17.926 1.00 77.88 429 ILE A C 1
ATOM 3406 O O . ILE A 1 429 ? -20.926 5.803 18.949 1.00 77.88 429 ILE A O 1
ATOM 3410 N N . ILE A 1 430 ? -21.963 5.305 17.022 1.00 78.38 430 ILE A N 1
ATOM 3411 C CA . ILE A 1 430 ? -22.978 6.352 17.079 1.00 78.38 430 ILE A CA 1
ATOM 3412 C C . ILE A 1 430 ? -24.312 5.731 17.478 1.00 78.38 430 ILE A C 1
ATOM 3414 O O . ILE A 1 430 ? -24.833 4.847 16.799 1.00 78.38 430 ILE A O 1
ATOM 3418 N N . PHE A 1 431 ? -24.895 6.255 18.554 1.00 77.62 431 PHE A N 1
ATOM 3419 C CA . PHE A 1 431 ? -26.252 5.933 18.981 1.00 77.62 431 PHE A CA 1
ATOM 3420 C C . PHE A 1 431 ? -27.190 7.073 18.602 1.00 77.62 431 PHE A C 1
ATOM 3422 O O . PHE A 1 431 ? -26.955 8.227 18.961 1.00 77.62 431 PHE A O 1
ATOM 3429 N N . HIS A 1 432 ? -28.277 6.747 17.913 1.00 78.50 432 HIS A N 1
ATOM 3430 C CA . HIS A 1 432 ? -29.360 7.679 17.636 1.00 78.50 432 HIS A CA 1
ATOM 3431 C C . HIS A 1 432 ? -30.686 7.103 18.112 1.00 78.50 432 HIS A C 1
ATOM 3433 O O . HIS A 1 432 ? -30.968 5.925 17.912 1.00 78.50 432 HIS A O 1
ATOM 3439 N N . ARG A 1 433 ? -31.511 7.929 18.753 1.00 76.56 433 ARG A N 1
ATOM 3440 C CA . ARG A 1 433 ? -32.841 7.527 19.204 1.00 76.56 433 ARG A CA 1
ATOM 3441 C C . ARG A 1 433 ? -33.877 7.976 18.178 1.00 76.56 433 ARG A C 1
ATOM 3443 O O . ARG A 1 433 ? -33.918 9.146 17.824 1.00 76.56 433 ARG A O 1
ATOM 3450 N N . ASN A 1 434 ? -34.734 7.050 17.769 1.00 74.44 434 ASN A N 1
ATOM 3451 C CA . ASN A 1 434 ? -35.762 7.216 16.741 1.00 74.44 434 ASN A CA 1
ATOM 3452 C C . ASN A 1 434 ? -37.185 7.207 17.325 1.00 74.44 434 ASN A C 1
ATOM 3454 O O . ASN A 1 434 ? -38.139 6.877 16.620 1.00 74.44 434 ASN A O 1
ATOM 3458 N N . ASP A 1 435 ? -37.340 7.483 18.625 1.00 71.25 435 ASP A N 1
ATOM 3459 C CA . ASP A 1 435 ? -38.648 7.562 19.275 1.00 71.25 435 ASP A CA 1
ATOM 3460 C C . ASP A 1 435 ? -39.021 8.994 19.672 1.00 71.25 435 ASP A C 1
ATOM 3462 O O . ASP A 1 435 ? -38.189 9.787 20.106 1.00 71.25 435 ASP A O 1
ATOM 3466 N N . ASN A 1 436 ? -40.312 9.310 19.548 1.00 67.44 436 ASN A N 1
ATOM 3467 C CA . ASN A 1 436 ? -40.854 10.658 19.757 1.00 67.44 436 ASN A CA 1
ATOM 3468 C C . ASN A 1 436 ? -41.145 10.965 21.236 1.00 67.44 436 ASN A C 1
ATOM 3470 O O . ASN A 1 436 ? -42.035 11.760 21.548 1.00 67.44 436 ASN A O 1
ATOM 3474 N N . ARG A 1 437 ? -40.477 10.286 22.177 1.00 67.06 437 ARG A N 1
ATOM 3475 C CA . ARG A 1 437 ? -40.698 10.540 23.604 1.00 67.06 437 ARG A CA 1
ATOM 3476 C C . ARG A 1 437 ? -39.864 11.719 24.062 1.00 67.06 437 ARG A C 1
ATOM 3478 O O . ARG A 1 437 ? -38.642 11.645 24.015 1.00 67.06 437 ARG A O 1
ATOM 3485 N N . ASN A 1 438 ? -40.499 12.737 24.627 1.00 63.81 438 ASN A N 1
ATOM 3486 C CA . ASN A 1 438 ? -39.774 13.789 25.334 1.00 63.81 438 ASN A CA 1
ATOM 3487 C C . ASN A 1 438 ? -39.091 13.188 26.572 1.00 63.81 438 ASN A C 1
ATOM 3489 O O . ASN A 1 438 ? -39.773 12.771 27.509 1.00 63.81 438 ASN A O 1
ATOM 3493 N N . ILE A 1 439 ? -37.761 13.132 26.556 1.00 66.12 439 ILE A N 1
ATOM 3494 C CA . ILE A 1 439 ? -36.922 12.732 27.689 1.00 66.12 439 ILE A CA 1
ATOM 3495 C C . ILE A 1 439 ? -36.022 13.904 28.055 1.00 66.12 439 ILE A C 1
ATOM 3497 O O . ILE A 1 439 ? -35.714 14.748 27.222 1.00 66.12 439 ILE A O 1
ATOM 3501 N N . THR A 1 440 ? -35.604 13.969 29.308 1.00 66.44 440 THR A N 1
ATOM 3502 C CA . THR A 1 440 ? -34.641 14.980 29.758 1.00 66.44 440 THR A CA 1
ATOM 3503 C C . THR A 1 440 ? -33.206 14.579 29.391 1.00 66.44 440 THR A C 1
ATOM 3505 O O . THR A 1 440 ? -32.895 13.387 29.358 1.00 66.44 440 THR A O 1
ATOM 3508 N N . ASP A 1 441 ? -32.285 15.540 29.242 1.00 63.03 441 ASP A N 1
ATOM 3509 C CA . ASP A 1 441 ? -30.845 15.288 29.004 1.00 63.03 441 ASP A CA 1
ATOM 3510 C C . ASP A 1 441 ? -30.260 14.266 29.993 1.00 63.03 441 ASP A C 1
ATOM 3512 O O . ASP A 1 441 ? -29.426 13.421 29.669 1.00 63.03 441 ASP A O 1
ATOM 3516 N N . ARG A 1 442 ? -30.743 14.306 31.239 1.00 66.44 442 ARG A N 1
ATOM 3517 C CA . ARG A 1 442 ? -30.308 13.415 32.317 1.00 66.44 442 ARG A CA 1
ATOM 3518 C C . ARG A 1 442 ? -30.807 11.980 32.139 1.00 66.44 442 ARG A C 1
ATOM 3520 O O . ARG A 1 442 ? -30.130 11.048 32.571 1.00 66.44 442 ARG A O 1
ATOM 3527 N N . GLU A 1 443 ? -31.983 11.792 31.551 1.00 65.56 443 GLU A N 1
ATOM 3528 C CA . GLU A 1 443 ? -32.516 10.477 31.182 1.00 65.56 443 GLU A CA 1
ATOM 3529 C C . GLU A 1 443 ? -31.814 9.930 29.941 1.00 65.56 443 GLU A C 1
ATOM 3531 O O . GLU A 1 443 ? -31.471 8.747 29.925 1.00 65.56 443 GLU A O 1
ATOM 3536 N N . TYR A 1 444 ? -31.505 10.793 28.971 1.00 66.50 444 TYR A N 1
ATOM 3537 C CA . TYR A 1 444 ? -30.720 10.446 27.788 1.00 66.50 444 TYR A CA 1
ATOM 3538 C C . TYR A 1 444 ? -29.319 9.946 28.161 1.00 66.50 444 TYR A C 1
ATOM 3540 O O . TYR A 1 444 ? -28.955 8.819 27.823 1.00 66.50 444 TYR A O 1
ATOM 3548 N N . ILE A 1 445 ? -28.576 10.708 28.973 1.00 66.00 445 ILE A N 1
ATOM 3549 C CA . ILE A 1 445 ? -27.240 10.312 29.450 1.00 66.00 445 ILE A CA 1
ATOM 3550 C C . ILE A 1 445 ? -27.302 9.012 30.257 1.00 66.00 445 ILE A C 1
ATOM 3552 O O . ILE A 1 445 ? -26.448 8.148 30.092 1.00 66.00 445 ILE A O 1
ATOM 3556 N N . ARG A 1 446 ? -28.318 8.814 31.109 1.00 68.56 446 ARG A N 1
ATOM 3557 C CA . ARG A 1 446 ? -28.478 7.540 31.836 1.00 68.56 446 ARG A CA 1
ATOM 3558 C C . ARG A 1 446 ? -28.770 6.363 30.914 1.00 68.56 446 ARG A C 1
ATOM 3560 O O . ARG A 1 446 ? -28.401 5.244 31.259 1.00 68.56 446 ARG A O 1
ATOM 3567 N N . SER A 1 447 ? -29.482 6.587 29.814 1.00 65.75 447 SER A N 1
ATOM 3568 C CA . SER A 1 447 ? -29.733 5.552 28.813 1.00 65.75 447 SER A CA 1
ATOM 3569 C C . SER A 1 447 ? -28.437 5.190 28.088 1.00 65.75 447 SER A C 1
ATOM 3571 O O . SER A 1 447 ? -28.067 4.018 28.055 1.00 65.75 447 SER A O 1
ATOM 3573 N N . LEU A 1 448 ? -27.674 6.194 27.642 1.00 67.25 448 LEU A N 1
ATOM 3574 C CA . LEU A 1 448 ? -26.365 6.003 27.012 1.00 67.25 448 LEU A CA 1
ATOM 3575 C C . LEU A 1 448 ? -25.355 5.324 27.939 1.00 67.25 448 LEU A C 1
ATOM 3577 O O . LEU A 1 448 ? -24.720 4.359 27.536 1.00 67.25 448 LEU A O 1
ATOM 3581 N N . GLU A 1 449 ? -25.238 5.759 29.195 1.00 69.50 449 GLU A N 1
ATOM 3582 C CA . GLU A 1 449 ? -24.346 5.126 30.175 1.00 69.50 449 GLU A CA 1
ATOM 3583 C C . GLU A 1 449 ? -24.759 3.682 30.477 1.00 69.50 449 GLU A C 1
ATOM 3585 O O . GLU A 1 449 ? -23.909 2.818 30.687 1.00 69.50 449 GLU A O 1
ATOM 3590 N N . ARG A 1 450 ? -26.062 3.381 30.445 1.00 70.06 450 ARG A N 1
ATOM 3591 C CA . ARG A 1 450 ? -26.551 2.008 30.585 1.00 70.06 450 ARG A CA 1
ATOM 3592 C C . ARG A 1 450 ? -26.130 1.152 29.394 1.00 70.06 450 ARG A C 1
ATOM 3594 O O . ARG A 1 450 ? -25.632 0.057 29.616 1.00 70.06 450 ARG A O 1
ATOM 3601 N N . ILE A 1 451 ? -26.292 1.648 28.168 1.00 67.06 451 ILE A N 1
ATOM 3602 C CA . ILE A 1 451 ? -25.854 0.961 26.943 1.00 67.06 451 ILE A CA 1
ATOM 3603 C C . ILE A 1 451 ? -24.328 0.773 26.964 1.00 67.06 451 ILE A C 1
ATOM 3605 O O . ILE A 1 451 ? -23.829 -0.332 26.766 1.00 67.06 451 ILE A O 1
ATOM 3609 N N . LYS A 1 452 ? -23.578 1.814 27.332 1.00 69.50 452 LYS A N 1
ATOM 3610 C CA . LYS A 1 452 ? -22.117 1.789 27.467 1.00 69.50 452 LYS A CA 1
ATOM 3611 C C . LYS A 1 452 ? -21.634 0.736 28.461 1.00 69.50 452 LYS A C 1
ATOM 3613 O O . LYS A 1 452 ? -20.751 -0.052 28.140 1.00 69.50 452 LYS A O 1
ATOM 3618 N N . GLN A 1 453 ? -22.234 0.676 29.652 1.00 68.62 453 GLN A N 1
ATOM 3619 C CA . GLN A 1 453 ? -21.911 -0.342 30.657 1.00 68.62 453 GLN A CA 1
ATOM 3620 C C . GLN A 1 453 ? -22.168 -1.768 30.169 1.00 68.62 453 GLN A C 1
ATOM 3622 O O . GLN A 1 453 ? -21.578 -2.702 30.700 1.00 68.62 453 GLN A O 1
ATOM 3627 N N . GLN A 1 454 ? -23.064 -1.960 29.205 1.00 64.44 454 GLN A N 1
ATOM 3628 C CA . GLN A 1 454 ? -23.384 -3.283 28.673 1.00 64.44 454 GLN A CA 1
ATOM 3629 C C . GLN A 1 454 ? -22.375 -3.715 27.635 1.00 64.44 454 GLN A C 1
ATOM 3631 O O . GLN A 1 454 ? -21.842 -4.809 27.734 1.00 64.44 454 GLN A O 1
ATOM 3636 N N . ILE A 1 455 ? -22.039 -2.818 26.720 1.00 64.94 455 ILE A N 1
ATOM 3637 C CA . ILE A 1 455 ? -21.006 -3.056 25.715 1.00 64.94 455 ILE A CA 1
ATOM 3638 C C . ILE A 1 455 ? -19.639 -3.252 26.389 1.00 64.94 455 ILE A C 1
ATOM 3640 O O . ILE A 1 455 ? -18.859 -4.107 25.982 1.00 64.94 455 ILE A O 1
ATOM 3644 N N . ALA A 1 456 ? -19.382 -2.544 27.495 1.00 66.31 456 ALA A N 1
ATOM 3645 C CA . ALA A 1 456 ? -18.188 -2.750 28.312 1.00 66.31 456 ALA A CA 1
ATOM 3646 C C . ALA A 1 456 ? -18.106 -4.160 28.934 1.00 66.31 456 ALA A C 1
ATOM 3648 O O . ALA A 1 456 ? -17.004 -4.651 29.171 1.00 66.31 456 ALA A O 1
ATOM 3649 N N . LYS A 1 457 ? -19.238 -4.842 29.180 1.00 63.88 457 LYS A N 1
ATOM 3650 C CA . LYS A 1 457 ? -19.238 -6.243 29.651 1.00 63.88 457 LYS A CA 1
ATOM 3651 C C . LYS A 1 457 ? -18.809 -7.226 28.563 1.00 63.88 457 LYS A C 1
ATOM 3653 O O . LYS A 1 457 ? -18.309 -8.290 28.910 1.00 63.88 457 LYS A O 1
ATOM 3658 N N . SER A 1 458 ? -18.958 -6.855 27.293 1.00 56.28 458 SER A N 1
ATOM 3659 C CA . SER A 1 458 ? -18.468 -7.621 26.143 1.00 56.28 458 SER A CA 1
ATOM 3660 C C . SER A 1 458 ? -16.970 -7.407 25.875 1.00 56.28 458 SER A C 1
ATOM 3662 O O . SER A 1 458 ? -16.444 -7.943 24.912 1.00 56.28 458 SER A O 1
ATOM 3664 N N . GLY A 1 459 ? -16.262 -6.644 26.723 1.00 55.41 459 GLY A N 1
ATOM 3665 C CA . GLY A 1 459 ? -14.802 -6.486 26.661 1.00 55.41 459 GLY A CA 1
ATOM 3666 C C . GLY A 1 459 ? -14.299 -5.232 25.937 1.00 55.41 459 GLY A C 1
ATOM 3667 O O . GLY A 1 459 ? -13.092 -4.997 25.905 1.00 55.41 459 GLY A O 1
ATOM 3668 N N . TYR A 1 460 ? -15.184 -4.383 25.406 1.00 60.09 460 TYR A N 1
ATOM 3669 C CA . TYR A 1 460 ? -14.788 -3.162 24.695 1.00 60.09 460 TYR A CA 1
ATOM 3670 C C . TYR A 1 460 ? -14.512 -1.983 25.644 1.00 60.09 460 TYR A C 1
ATOM 3672 O O . TYR A 1 460 ? -15.334 -1.637 26.498 1.00 60.09 460 TYR A O 1
ATOM 3680 N N . LYS A 1 461 ? -13.373 -1.300 25.458 1.00 58.72 461 LYS A N 1
ATOM 3681 C CA . LYS A 1 461 ? -13.055 -0.032 26.141 1.00 58.72 461 LYS A CA 1
ATOM 3682 C C . LYS A 1 461 ? -13.674 1.136 25.374 1.00 58.72 461 LYS A C 1
ATOM 3684 O O . LYS A 1 461 ? -13.108 1.619 24.403 1.00 58.72 461 LYS A O 1
ATOM 3689 N N . LEU A 1 462 ? -14.842 1.591 25.820 1.00 62.28 462 LEU A N 1
ATOM 3690 C CA . LEU A 1 462 ? -15.534 2.735 25.222 1.00 62.28 462 LEU A CA 1
ATOM 3691 C C . LEU A 1 462 ? -14.987 4.066 25.761 1.00 62.28 462 LEU A C 1
ATOM 3693 O O . LEU A 1 462 ? -14.861 4.235 26.977 1.00 62.28 462 LEU A O 1
ATOM 3697 N N . GLY A 1 463 ? -14.707 5.012 24.857 1.00 59.62 463 GLY A N 1
ATOM 3698 C CA . GLY A 1 463 ? -14.229 6.368 25.162 1.00 59.62 463 GLY A CA 1
ATOM 3699 C C . GLY A 1 463 ? -15.225 7.233 25.950 1.00 59.62 463 GLY A C 1
ATOM 3700 O O . GLY A 1 463 ? -16.258 6.765 26.430 1.00 59.62 463 GLY A O 1
ATOM 3701 N N . THR A 1 464 ? -14.917 8.515 26.145 1.00 59.19 464 THR A N 1
ATOM 3702 C CA . THR A 1 464 ? -15.794 9.465 26.855 1.00 59.19 464 THR A CA 1
ATOM 3703 C C . THR A 1 464 ? -17.116 9.683 26.117 1.00 59.19 464 THR A C 1
ATOM 3705 O O . THR A 1 464 ? -17.137 9.848 24.905 1.00 59.19 464 THR A O 1
ATOM 3708 N N . THR A 1 465 ? -18.229 9.672 26.856 1.00 61.94 465 THR A N 1
ATOM 3709 C CA . THR A 1 465 ? -19.570 9.909 26.302 1.00 61.94 465 THR A CA 1
ATOM 3710 C C . THR A 1 465 ? -19.778 11.414 26.154 1.00 61.94 465 THR A C 1
ATOM 3712 O O . THR A 1 465 ? -19.738 12.127 27.157 1.00 61.94 465 THR A O 1
ATOM 3715 N N . GLU A 1 466 ? -20.017 11.902 24.939 1.00 61.22 466 GLU A N 1
ATOM 3716 C CA . GLU A 1 466 ? -20.308 13.317 24.685 1.00 61.22 466 GLU A CA 1
ATOM 3717 C C . GLU A 1 466 ? -21.794 13.515 24.368 1.00 61.22 466 GLU A C 1
ATOM 3719 O O . GLU A 1 466 ? -22.383 12.783 23.571 1.00 61.22 466 GLU A O 1
ATOM 3724 N N . THR A 1 467 ? -22.420 14.505 25.008 1.00 58.34 467 THR A N 1
ATOM 3725 C CA . THR A 1 467 ? -23.766 14.964 24.633 1.00 58.34 467 THR A CA 1
ATOM 3726 C C . THR A 1 467 ? -23.659 15.936 23.456 1.00 58.34 467 THR A C 1
ATOM 3728 O O . THR A 1 467 ? -22.849 16.861 23.539 1.00 58.34 467 THR A O 1
ATOM 3731 N N . PRO A 1 468 ? -24.481 15.788 22.402 1.00 60.75 468 PRO A N 1
ATOM 3732 C CA . PRO A 1 468 ? -24.561 16.762 21.315 1.00 60.75 468 PRO A CA 1
ATOM 3733 C C . PRO A 1 468 ? -24.830 18.186 21.827 1.00 60.75 468 PRO A C 1
ATOM 3735 O O . PRO A 1 468 ? -25.624 18.368 22.753 1.00 60.75 468 PRO A O 1
ATOM 3738 N N . ALA A 1 469 ? -24.229 19.202 21.198 1.00 58.91 469 ALA A N 1
ATOM 3739 C CA . ALA A 1 469 ? -24.405 20.612 21.573 1.00 58.91 469 ALA A CA 1
ATOM 3740 C C . ALA A 1 469 ? -25.865 21.108 21.469 1.00 58.91 469 ALA A C 1
ATOM 3742 O O . ALA A 1 469 ? -26.230 22.108 22.084 1.00 58.91 469 ALA A O 1
ATOM 3743 N N . ASP A 1 470 ? -26.707 20.399 20.713 1.00 59.34 470 ASP A N 1
ATOM 3744 C CA . ASP A 1 470 ? -28.133 20.677 20.521 1.00 59.34 470 ASP A CA 1
ATOM 3745 C C . ASP A 1 470 ? -29.056 19.974 21.537 1.00 59.34 470 ASP A C 1
ATOM 3747 O O . ASP A 1 470 ? -30.276 20.027 21.388 1.00 59.34 470 ASP A O 1
ATOM 3751 N N . GLY A 1 471 ? -28.503 19.315 22.561 1.00 55.56 471 GLY A N 1
ATOM 3752 C CA . GLY A 1 471 ? -29.278 18.583 23.569 1.00 55.56 471 GLY A CA 1
ATOM 3753 C C . GLY A 1 471 ? -29.769 17.204 23.109 1.00 55.56 471 GLY A C 1
ATOM 3754 O O . GLY A 1 471 ? -30.389 16.492 23.890 1.00 55.56 471 GLY A O 1
ATOM 3755 N N . GLY A 1 472 ? -29.462 16.781 21.875 1.00 56.69 472 GLY A N 1
ATOM 3756 C CA . GLY A 1 472 ? -29.779 15.440 21.368 1.00 56.69 472 GLY A CA 1
ATOM 3757 C C . GLY A 1 472 ? -31.186 15.263 20.781 1.00 56.69 472 GLY A C 1
ATOM 3758 O O . GLY A 1 472 ? -31.485 14.180 20.280 1.00 56.69 472 GLY A O 1
ATOM 3759 N N . ASP A 1 473 ? -32.020 16.309 20.773 1.00 54.88 473 ASP A N 1
ATOM 3760 C CA . ASP A 1 473 ? -33.391 16.281 20.229 1.00 54.88 473 ASP A CA 1
ATOM 3761 C C . ASP A 1 473 ? -33.457 16.442 18.702 1.00 54.88 473 ASP A C 1
ATOM 3763 O O . ASP A 1 473 ? -34.495 16.208 18.079 1.00 54.88 473 ASP A O 1
ATOM 3767 N N . ALA A 1 474 ? -32.360 16.850 18.061 1.00 62.09 474 ALA A N 1
ATOM 3768 C CA . ALA A 1 474 ? -32.342 16.993 16.615 1.00 62.09 474 ALA A CA 1
ATOM 3769 C C . ALA A 1 474 ? -32.280 15.612 15.940 1.00 62.09 474 ALA A C 1
ATOM 3771 O O . ALA A 1 474 ? -31.285 14.886 16.041 1.00 62.09 474 ALA A O 1
ATOM 3772 N N . GLU A 1 475 ? -33.312 15.273 15.169 1.00 65.94 475 GLU A N 1
ATOM 3773 C CA . GLU A 1 475 ? -33.331 14.059 14.348 1.00 65.94 475 GLU A CA 1
ATOM 3774 C C . GLU A 1 475 ? -32.125 14.017 13.394 1.00 65.94 475 GLU A C 1
ATOM 3776 O O . GLU A 1 475 ? -31.704 15.042 12.842 1.00 65.94 475 GLU A O 1
ATOM 3781 N N . ILE A 1 476 ? -31.552 12.828 13.201 1.00 74.94 476 ILE A N 1
ATOM 3782 C CA . ILE A 1 476 ? -30.652 12.519 12.088 1.00 74.94 476 ILE A CA 1
ATOM 3783 C C . ILE A 1 476 ? -31.511 11.746 11.087 1.00 74.94 476 ILE A C 1
ATOM 3785 O O . ILE A 1 476 ? -31.695 10.539 11.253 1.00 74.94 476 ILE A O 1
ATOM 3789 N N . PRO A 1 477 ? -32.084 12.415 10.064 1.00 76.56 477 PRO A N 1
ATOM 3790 C CA . PRO A 1 477 ? -33.066 11.796 9.179 1.00 76.56 477 PRO A CA 1
ATOM 3791 C C . PRO A 1 477 ? -32.564 10.511 8.531 1.00 76.56 477 PRO A C 1
ATOM 3793 O O . PRO A 1 477 ? -33.362 9.615 8.278 1.00 76.56 477 PRO A O 1
ATOM 3796 N N . GLU A 1 478 ? -31.259 10.433 8.270 1.00 82.38 478 GLU A N 1
ATOM 3797 C CA . GLU A 1 478 ? -30.575 9.301 7.656 1.00 82.38 478 GLU A CA 1
ATOM 3798 C C . GLU A 1 478 ? -30.483 8.068 8.579 1.00 82.38 478 GLU A C 1
ATOM 3800 O O . GLU A 1 478 ? -30.364 6.957 8.079 1.00 82.38 478 GLU A O 1
ATOM 3805 N N . MET A 1 479 ? -30.598 8.243 9.903 1.00 82.19 479 MET A N 1
ATOM 3806 C CA . MET A 1 479 ? -30.584 7.161 10.902 1.00 82.19 479 MET A CA 1
ATOM 3807 C C . MET A 1 479 ? -31.986 6.726 11.357 1.00 82.19 479 MET A C 1
ATOM 3809 O O . MET A 1 479 ? -32.097 5.813 12.177 1.00 82.19 479 MET A O 1
ATOM 3813 N N . ALA A 1 480 ? -33.047 7.353 10.835 1.00 80.12 480 ALA A N 1
ATOM 3814 C CA . ALA A 1 480 ? -34.424 7.160 11.302 1.00 80.12 480 ALA A CA 1
ATOM 3815 C C . ALA A 1 480 ? -34.948 5.722 11.124 1.00 80.12 480 ALA A C 1
ATOM 3817 O O . ALA A 1 480 ? -35.781 5.246 11.899 1.00 80.12 480 ALA A O 1
ATOM 3818 N N . ASP A 1 481 ? -34.477 5.034 10.084 1.00 82.12 481 ASP A N 1
ATOM 3819 C CA . ASP A 1 481 ? -34.868 3.670 9.759 1.00 82.12 481 ASP A CA 1
ATOM 3820 C C . ASP A 1 481 ? -33.802 2.974 8.898 1.00 82.12 481 ASP A C 1
ATOM 3822 O O . ASP A 1 481 ? -32.906 3.601 8.325 1.00 82.12 481 ASP A O 1
ATOM 3826 N N . ALA A 1 482 ? -33.932 1.654 8.802 1.00 81.06 482 ALA A N 1
ATOM 3827 C CA . ALA A 1 482 ? -33.008 0.788 8.086 1.00 81.06 482 ALA A CA 1
ATOM 3828 C C . ALA A 1 482 ? -32.928 1.096 6.576 1.00 81.06 482 ALA A C 1
ATOM 3830 O O . ALA A 1 482 ? -31.870 0.953 5.967 1.00 81.06 482 ALA A O 1
ATOM 3831 N N . SER A 1 483 ? -34.027 1.562 5.968 1.00 80.69 483 SER A N 1
ATOM 3832 C CA . SER A 1 483 ? -34.080 1.852 4.530 1.00 80.69 483 SER A CA 1
ATOM 3833 C C . SER A 1 483 ? -33.257 3.080 4.155 1.00 80.69 483 SER A C 1
ATOM 3835 O O . SER A 1 483 ? -32.677 3.117 3.074 1.00 80.69 483 SER A O 1
ATOM 3837 N N . LYS A 1 484 ? -33.167 4.071 5.049 1.00 82.19 484 LYS A N 1
ATOM 3838 C CA . LYS A 1 484 ? -32.334 5.266 4.865 1.00 82.19 484 LYS A CA 1
ATOM 3839 C C . LYS A 1 484 ? -30.867 5.008 5.188 1.00 82.19 484 LYS A C 1
ATOM 3841 O O . LYS A 1 484 ? -29.997 5.525 4.489 1.00 82.19 484 LYS A O 1
ATOM 3846 N N . LEU A 1 485 ? -30.598 4.168 6.187 1.00 81.19 485 LEU A N 1
ATOM 3847 C CA . LEU A 1 485 ? -29.241 3.754 6.553 1.00 81.19 485 LEU A CA 1
ATOM 3848 C C . LEU A 1 485 ? -28.528 3.026 5.404 1.00 81.19 485 LEU A C 1
ATOM 3850 O O . LEU A 1 485 ? -27.340 3.250 5.184 1.00 81.19 485 LEU A O 1
ATOM 3854 N N . GLY A 1 486 ? -29.266 2.243 4.613 1.00 77.19 486 GLY A N 1
ATOM 3855 C CA . GLY A 1 486 ? -28.746 1.578 3.414 1.00 77.19 486 GLY A CA 1
ATOM 3856 C C . GLY A 1 486 ? -28.618 2.460 2.160 1.00 77.19 486 GLY A C 1
ATOM 3857 O O . GLY A 1 486 ? -28.150 1.973 1.135 1.00 77.19 486 GLY A O 1
ATOM 3858 N N . GLN A 1 487 ? -29.037 3.734 2.182 1.00 81.06 487 GLN A N 1
ATOM 3859 C CA . GLN A 1 487 ? -28.944 4.608 1.001 1.00 81.06 487 GLN A CA 1
ATOM 3860 C C . GLN A 1 487 ? -27.522 5.116 0.762 1.00 81.06 487 GLN A C 1
ATOM 3862 O O . GLN A 1 487 ? -26.809 5.483 1.693 1.00 81.06 487 GLN A O 1
ATOM 3867 N N . ALA A 1 488 ? -27.143 5.225 -0.510 1.00 78.00 488 ALA A N 1
ATOM 3868 C CA . ALA A 1 488 ? -25.871 5.818 -0.897 1.00 78.00 488 ALA A CA 1
ATOM 3869 C C . ALA A 1 488 ? -25.716 7.264 -0.379 1.00 78.00 488 ALA A C 1
ATOM 3871 O O . ALA A 1 488 ? -26.651 8.077 -0.371 1.00 78.00 488 ALA A O 1
ATOM 3872 N N . GLY A 1 489 ? -24.507 7.584 0.066 1.00 73.75 489 GLY A N 1
ATOM 3873 C CA . GLY A 1 489 ? -24.112 8.848 0.670 1.00 73.75 489 GLY A CA 1
ATOM 3874 C C . GLY A 1 489 ? -24.535 9.006 2.133 1.00 73.75 489 GLY A C 1
ATOM 3875 O O . GLY A 1 489 ? -24.327 10.084 2.700 1.00 73.75 489 GLY A O 1
ATOM 3876 N N . THR A 1 490 ? -25.143 7.989 2.753 1.00 78.12 490 THR A N 1
ATOM 3877 C CA . THR A 1 490 ? -25.627 8.077 4.137 1.00 78.12 490 THR A CA 1
ATOM 3878 C C . THR A 1 490 ? -24.478 8.144 5.144 1.00 78.12 490 THR A C 1
ATOM 3880 O O . THR A 1 490 ? -24.517 9.021 6.010 1.00 78.12 490 THR A O 1
ATOM 3883 N N . ALA A 1 491 ? -23.414 7.347 4.995 1.00 77.19 491 ALA A N 1
ATOM 3884 C CA . ALA A 1 491 ? -22.254 7.386 5.900 1.00 77.19 491 ALA A CA 1
ATOM 3885 C C . ALA A 1 491 ? -21.622 8.791 5.989 1.00 77.19 491 ALA A C 1
ATOM 3887 O O . ALA A 1 491 ? -21.412 9.341 7.077 1.00 77.19 491 ALA A O 1
ATOM 3888 N N . LYS A 1 492 ? -21.416 9.439 4.835 1.00 76.56 492 LYS A N 1
ATOM 3889 C CA . LYS A 1 492 ? -20.901 10.814 4.743 1.00 76.56 492 LYS A CA 1
ATOM 3890 C C . LYS A 1 492 ? -21.821 11.836 5.408 1.00 76.56 492 LYS A C 1
ATOM 3892 O O . LYS A 1 492 ? -21.347 12.709 6.137 1.00 76.56 492 LYS A O 1
ATOM 3897 N N . LYS A 1 493 ? -23.136 11.748 5.172 1.00 81.00 493 LYS A N 1
ATOM 3898 C CA . LYS A 1 493 ? -24.128 12.666 5.763 1.00 81.00 493 LYS A CA 1
ATOM 3899 C C . LYS A 1 493 ? -24.194 12.522 7.282 1.00 81.00 493 LYS A C 1
ATOM 3901 O O . LYS A 1 493 ? -24.205 13.542 7.970 1.00 81.00 493 LYS A O 1
ATOM 3906 N N . ILE A 1 494 ? -24.191 11.288 7.793 1.00 77.81 494 ILE A N 1
ATOM 3907 C CA . ILE A 1 494 ? -24.153 10.995 9.233 1.00 77.81 494 ILE A CA 1
ATOM 3908 C C . ILE A 1 494 ? -22.887 11.594 9.843 1.00 77.81 494 ILE A C 1
ATOM 3910 O O . ILE A 1 494 ? -22.985 12.390 10.773 1.00 77.81 494 ILE A O 1
ATOM 3914 N N . SER A 1 495 ? -21.721 11.319 9.253 1.00 75.44 495 SER A N 1
ATOM 3915 C CA . SER A 1 495 ? -20.432 11.826 9.738 1.00 75.44 495 SER A CA 1
ATOM 3916 C C . SER A 1 495 ? -20.371 13.357 9.761 1.00 75.44 495 SER A C 1
ATOM 3918 O O . SER A 1 495 ? -19.982 13.956 10.761 1.00 75.44 495 SER A O 1
ATOM 3920 N N . GLN A 1 496 ? -20.818 14.026 8.694 1.00 77.50 496 GLN A N 1
ATOM 3921 C CA . GLN A 1 496 ? -20.857 15.492 8.640 1.00 77.50 496 GLN A CA 1
ATOM 3922 C C . GLN A 1 496 ? -21.807 16.098 9.681 1.00 77.50 496 GLN A C 1
ATOM 3924 O O . GLN A 1 496 ? -21.496 17.139 10.262 1.00 77.50 496 GLN A O 1
ATOM 3929 N N . ARG A 1 497 ? -22.971 15.479 9.913 1.00 76.06 497 ARG A N 1
ATOM 3930 C CA . ARG A 1 497 ? -23.942 15.950 10.912 1.00 76.06 497 ARG A CA 1
ATOM 3931 C C . ARG A 1 497 ? -23.463 15.694 12.336 1.00 76.06 497 ARG A C 1
ATOM 3933 O O . ARG A 1 497 ? -23.606 16.593 13.155 1.00 76.06 497 ARG A O 1
ATOM 3940 N N . ALA A 1 498 ? -22.867 14.534 12.611 1.00 69.81 498 ALA A N 1
ATOM 3941 C CA . ALA A 1 498 ? -22.273 14.218 13.908 1.00 69.81 498 ALA A CA 1
ATOM 3942 C C . ALA A 1 498 ? -21.195 15.251 14.284 1.00 69.81 498 ALA A C 1
ATOM 3944 O O . ALA A 1 498 ? -21.260 15.842 15.358 1.00 69.81 498 ALA A O 1
ATOM 3945 N N . ARG A 1 499 ? -20.302 15.598 13.345 1.00 68.00 499 ARG A N 1
ATOM 3946 C CA . ARG A 1 499 ? -19.258 16.625 13.545 1.00 68.00 499 ARG A CA 1
ATOM 3947 C C . ARG A 1 499 ? -19.812 18.029 13.781 1.00 68.00 499 ARG A C 1
ATOM 3949 O O . ARG A 1 499 ? -19.318 18.761 14.632 1.00 68.00 499 ARG A O 1
ATOM 3956 N N . ARG A 1 500 ? -20.856 18.428 13.045 1.00 64.81 500 ARG A N 1
ATOM 3957 C CA . ARG A 1 500 ? -21.532 19.725 13.254 1.00 64.81 500 ARG A CA 1
ATOM 3958 C C . ARG A 1 500 ? -22.205 19.850 14.620 1.00 64.81 500 ARG A C 1
ATOM 3960 O O . ARG A 1 500 ? -22.596 20.954 14.966 1.00 64.81 500 ARG A O 1
ATOM 3967 N N . ARG A 1 501 ? -22.403 18.742 15.335 1.00 63.72 501 ARG A N 1
ATOM 3968 C CA . ARG A 1 501 ? -23.001 18.718 16.675 1.00 63.72 501 ARG A CA 1
ATOM 3969 C C . ARG A 1 501 ? -21.965 18.653 17.800 1.00 63.72 501 ARG A C 1
ATOM 3971 O O . ARG A 1 501 ? -22.355 18.808 18.954 1.00 63.72 501 ARG A O 1
ATOM 3978 N N . GLN A 1 502 ? -20.694 18.402 17.473 1.00 56.38 502 GLN A N 1
ATOM 3979 C CA . GLN A 1 502 ? -19.563 18.423 18.411 1.00 56.38 502 GLN A CA 1
ATOM 3980 C C . GLN A 1 502 ? -18.898 19.806 18.507 1.00 56.38 502 GLN A C 1
ATOM 3982 O O . GLN A 1 502 ? -18.356 20.146 19.556 1.00 56.38 502 GLN A O 1
ATOM 3987 N N . ASN A 1 503 ? -18.952 20.593 17.425 1.00 47.78 503 ASN A N 1
ATOM 3988 C CA . ASN A 1 503 ? -18.539 22.003 17.381 1.00 47.78 503 ASN A CA 1
ATOM 3989 C C . ASN A 1 503 ? -19.717 22.929 17.676 1.00 47.78 503 ASN A C 1
ATOM 3991 O O . ASN A 1 503 ? -19.479 24.006 18.269 1.00 47.78 503 ASN A O 1
#

pLDDT: mean 76.6, std 10.39, range [39.62, 92.19]

Radius of gyration: 59.73 Å; chains: 1; bounding box: 134×61×207 Å

Secondary structure (DSSP, 8-state):
---------THHHHHHHHHHHHHHHHHHHHHHHHHHHHHHHHHHHHHHHHHHHHHHHHHHHHHHHHHHHHHHHHHHHHHHHHHHHHHHHHHHHHHHHHHHHHHHHHHHHHHHHHHHHHHHHHHHHHHHHHHHHHHHHHHHHHHHHHHHHHHHHHHHHHHHHHHHHHHHHHHHHHHH---HHHHHHHHHHHHHHHHHHHHHHS-HHHH-HHHHHHHHHHHHHHHH-TTSTTHHHHHHHHHHHHHHHHHHHHHHHHHHHHHHHHHHHHHHHHHHHHHHTTEEEEEETTEEEEEEEEEHHHHTTTHHHHHHHHHHHHHHHHHT---HHHHHHHHHHHHHHHHHHHHHHHHHHHHHHHHHHHHHHHHHHHHHHHTTTEEEPBPTTSSBSEEEPPPSSTT------EEEEEEETTS-EEEEEEEE-TTSSSEEEEEEE-------HHHHHHHHHHHHHHHGGGT---------TTTT-S--GGGSSHHHHTSTTHHHHHHHHHHHTT-